Protein AF-0000000070021123 (afdb_homodimer)

Solvent-accessible surface area (backbone atoms only — not comparable to full-atom values): 37260 Å² total; per-residue (Å²): 124,81,73,84,74,72,78,76,72,75,49,68,40,32,37,32,36,32,41,75,73,91,67,78,66,51,72,76,45,62,93,48,46,52,89,77,67,23,43,64,44,73,43,77,44,40,75,91,42,46,51,46,39,15,20,66,85,80,22,35,40,36,38,33,62,39,77,59,93,86,42,84,41,76,48,73,48,56,60,58,30,37,39,48,36,44,80,45,43,39,65,50,88,90,36,70,40,55,51,56,52,41,32,38,41,36,19,64,45,48,43,49,40,37,55,69,32,55,60,54,57,47,37,62,69,53,45,49,27,54,50,45,53,47,24,70,73,60,28,60,87,66,32,31,57,52,63,42,34,42,21,54,37,42,86,51,69,69,75,79,73,70,67,44,24,31,39,34,43,59,52,47,68,94,61,44,54,55,44,81,33,72,47,68,68,57,45,55,53,48,41,53,51,35,49,73,68,68,34,33,37,35,38,27,69,58,68,62,61,60,30,35,37,40,37,38,36,53,69,91,44,75,49,26,32,38,38,32,56,72,70,69,44,88,50,74,88,47,71,53,58,47,79,43,80,47,82,77,44,72,64,58,49,49,46,40,53,59,58,27,53,48,70,85,38,43,46,29,32,32,32,35,29,35,35,27,72,85,74,46,66,29,38,76,48,75,38,51,45,45,52,82,78,69,76,92,51,36,68,58,50,52,50,51,50,44,50,51,50,52,47,49,47,32,31,75,77,68,68,40,79,68,79,69,80,73,78,77,76,78,71,77,78,74,75,79,134,123,82,75,84,74,74,79,76,72,76,50,68,40,33,38,31,36,32,40,77,72,88,70,76,65,51,70,76,45,61,91,48,47,52,89,77,67,24,43,63,44,74,45,78,45,40,74,92,40,45,50,45,40,15,21,65,84,81,22,35,40,37,39,33,63,38,77,58,92,90,43,83,41,75,47,74,49,56,60,60,31,36,40,48,35,44,82,45,42,40,66,51,87,90,37,69,39,56,50,56,52,41,34,39,42,36,20,65,43,48,43,49,40,36,55,68,30,56,60,52,56,49,36,63,69,53,45,50,26,53,50,45,52,47,25,70,73,59,29,60,87,64,31,32,58,51,63,40,35,43,21,56,35,42,87,53,70,69,75,79,72,69,66,44,25,30,38,34,44,58,52,48,68,94,60,46,53,56,46,81,34,72,45,70,70,57,46,55,53,48,39,53,51,36,48,73,68,66,35,34,37,34,39,28,68,58,69,60,63,60,31,34,35,40,37,38,36,54,69,91,44,75,50,28,34,38,38,32,56,70,69,68,44,89,49,73,88,48,72,53,58,48,79,43,82,48,82,78,44,71,65,56,48,49,47,42,54,60,58,25,52,49,71,85,36,43,46,30,32,33,32,34,29,35,34,27,71,86,74,46,65,28,36,75,47,75,38,51,46,46,50,80,79,65,76,93,53,37,68,58,50,53,49,52,50,43,49,50,50,51,46,49,46,33,29,75,76,68,68,41,80,68,80,69,79,74,77,76,76,77,68,78,78,74,75,80,132

Structure (mmCIF, N/CA/C/O backbone):
data_AF-0000000070021123-model_v1
#
loop_
_entity.id
_entity.type
_entity.pdbx_description
1 polymer 'Synapsin III'
#
loop_
_atom_site.group_PDB
_atom_site.id
_atom_site.type_symbol
_atom_site.label_atom_id
_atom_site.label_alt_id
_atom_site.label_comp_id
_atom_site.label_asym_id
_atom_site.label_entity_id
_atom_site.label_seq_id
_atom_site.pdbx_PDB_ins_code
_atom_site.Cartn_x
_atom_site.Cartn_y
_atom_site.Cartn_z
_atom_site.occupancy
_atom_site.B_iso_or_equiv
_atom_site.auth_seq_id
_atom_site.auth_comp_id
_atom_site.auth_asym_id
_atom_site.auth_atom_id
_atom_site.pdbx_PDB_model_num
ATOM 1 N N . PRO A 1 1 ? 61.156 -6.688 -0.757 1 29.75 1 PRO A N 1
ATOM 2 C CA . PRO A 1 1 ? 60.219 -5.621 -0.365 1 29.75 1 PRO A CA 1
ATOM 3 C C . PRO A 1 1 ? 58.844 -6.152 0.045 1 29.75 1 PRO A C 1
ATOM 5 O O . PRO A 1 1 ? 58.406 -7.191 -0.455 1 29.75 1 PRO A O 1
ATOM 8 N N . PRO A 1 2 ? 58.344 -5.941 1.323 1 38.28 2 PRO A N 1
ATOM 9 C CA . PRO A 1 2 ? 57.156 -6.719 1.671 1 38.28 2 PRO A CA 1
ATOM 10 C C . PRO A 1 2 ? 56.062 -6.602 0.622 1 38.28 2 PRO A C 1
ATOM 12 O O . PRO A 1 2 ? 56.031 -5.645 -0.153 1 38.28 2 PRO A O 1
ATOM 15 N N . PRO A 1 3 ? 55.312 -7.703 0.198 1 38.62 3 PRO A N 1
ATOM 16 C CA . PRO A 1 3 ? 54.375 -7.633 -0.934 1 38.62 3 PRO A CA 1
ATOM 17 C C . PRO A 1 3 ? 53.469 -6.406 -0.876 1 38.62 3 PRO A C 1
ATOM 19 O O . PRO A 1 3 ? 53.25 -5.836 0.197 1 38.62 3 PRO A O 1
ATOM 22 N N . PRO A 1 4 ? 53.219 -5.605 -2.025 1 36.56 4 PRO A N 1
ATOM 23 C CA . PRO A 1 4 ? 52.406 -4.375 -1.941 1 36.56 4 PRO A CA 1
ATOM 24 C C . PRO A 1 4 ? 51.188 -4.52 -1.057 1 36.56 4 PRO A C 1
ATOM 26 O O . PRO A 1 4 ? 50.531 -5.566 -1.068 1 36.56 4 PRO A O 1
ATOM 29 N N . GLY A 1 5 ? 51.156 -4.098 0.185 1 36.88 5 GLY A N 1
ATOM 30 C CA . GLY A 1 5 ? 50.062 -4.105 1.124 1 36.88 5 GLY A CA 1
ATOM 31 C C . GLY A 1 5 ? 48.719 -3.787 0.473 1 36.88 5 GLY A C 1
ATOM 32 O O . GLY A 1 5 ? 48.625 -2.936 -0.416 1 36.88 5 GLY A O 1
ATOM 33 N N . GLY A 1 6 ? 47.812 -4.727 0.192 1 37.31 6 GLY A N 1
ATOM 34 C CA . GLY A 1 6 ? 46.531 -4.668 -0.494 1 37.31 6 GLY A CA 1
ATOM 35 C C . GLY A 1 6 ? 45.812 -3.357 -0.282 1 37.31 6 GLY A C 1
ATOM 36 O O . GLY A 1 6 ? 46 -2.68 0.727 1 37.31 6 GLY A O 1
ATOM 37 N N . LEU A 1 7 ? 45.531 -2.486 -1.326 1 36.91 7 LEU A N 1
ATOM 38 C CA . LEU A 1 7 ? 44.75 -1.251 -1.317 1 36.91 7 LEU A CA 1
ATOM 39 C C . LEU A 1 7 ? 43.688 -1.281 -0.218 1 36.91 7 LEU A C 1
ATOM 41 O O . LEU A 1 7 ? 42.938 -2.258 -0.091 1 36.91 7 LEU A O 1
ATOM 45 N N . ASN A 1 8 ? 43.844 -0.822 0.918 1 41.88 8 ASN A N 1
ATOM 46 C CA . ASN A 1 8 ? 42.812 -0.488 1.896 1 41.88 8 ASN A CA 1
ATOM 47 C C . ASN A 1 8 ? 41.469 -0.151 1.219 1 41.88 8 ASN A C 1
ATOM 49 O O . ASN A 1 8 ? 41.344 0.905 0.598 1 41.88 8 ASN A O 1
ATOM 53 N N . GLU A 1 9 ? 40.875 -0.915 0.292 1 49.62 9 GLU A N 1
ATOM 54 C CA . GLU A 1 9 ? 39.562 -0.692 -0.315 1 49.62 9 GLU A CA 1
ATOM 55 C C . GLU A 1 9 ? 38.688 0.179 0.576 1 49.62 9 GLU A C 1
ATOM 57 O O . GLU A 1 9 ? 38.438 -0.152 1.739 1 49.62 9 GLU A O 1
ATOM 62 N N . LEU A 1 10 ? 38.812 1.499 0.576 1 57.22 10 LEU A N 1
ATOM 63 C CA . LEU A 1 10 ? 38 2.506 1.248 1 57.22 10 LEU A CA 1
ATOM 64 C C . LEU A 1 10 ? 36.594 1.979 1.511 1 57.22 10 LEU A C 1
ATOM 66 O O . LEU A 1 10 ? 35.906 1.492 0.595 1 57.22 10 LEU A O 1
ATOM 70 N N . LYS A 1 11 ? 36.312 1.496 2.699 1 83.94 11 LYS A N 1
ATOM 71 C CA . LYS A 1 11 ? 35 1.113 3.17 1 83.94 11 LYS A CA 1
ATOM 72 C C . LYS A 1 11 ? 34 2.258 3 1 83.94 11 LYS A C 1
ATOM 74 O O . LYS A 1 11 ? 34.031 3.229 3.76 1 83.94 11 LYS A O 1
ATOM 79 N N . LEU A 1 12 ? 33.375 2.408 1.85 1 91.62 12 LEU A N 1
ATOM 80 C CA . LEU A 1 12 ? 32.469 3.484 1.479 1 91.62 12 LEU A CA 1
ATOM 81 C C . LEU A 1 12 ? 31.016 3.012 1.527 1 91.62 12 LEU A C 1
ATOM 83 O O . LEU A 1 12 ? 30.703 1.897 1.098 1 91.62 12 LEU A O 1
ATOM 87 N N . LYS A 1 13 ? 30.203 3.807 2.225 1 95.06 13 LYS A N 1
ATOM 88 C CA . LYS A 1 13 ? 28.766 3.592 2.199 1 95.06 13 LYS A CA 1
ATOM 89 C C . LYS A 1 13 ? 28.047 4.746 1.505 1 95.06 13 LYS A C 1
ATOM 91 O O . LYS A 1 13 ? 28.266 5.914 1.841 1 95.06 13 LYS A O 1
ATOM 96 N N . ASN A 1 14 ? 27.219 4.406 0.538 1 95.44 14 ASN A N 1
ATOM 97 C CA . ASN A 1 14 ? 26.484 5.41 -0.221 1 95.44 14 ASN A CA 1
ATOM 98 C C . ASN A 1 14 ? 25.141 5.73 0.434 1 95.44 14 ASN A C 1
ATOM 100 O O . ASN A 1 14 ? 24.266 4.867 0.524 1 95.44 14 ASN A O 1
ATOM 104 N N . LEU A 1 15 ? 25.047 6.953 0.93 1 95.19 15 LEU A N 1
ATOM 105 C CA . LEU A 1 15 ? 23.797 7.488 1.453 1 95.19 15 LEU A CA 1
ATOM 106 C C . LEU A 1 15 ? 23.109 8.352 0.407 1 95.19 15 LEU A C 1
ATOM 108 O O . LEU A 1 15 ? 23.656 9.344 -0.057 1 95.19 15 LEU A O 1
ATOM 112 N N . THR A 1 16 ? 21.875 7.965 0.045 1 93.5 16 THR A N 1
ATOM 113 C CA . THR A 1 16 ? 21.125 8.695 -0.969 1 93.5 16 THR A CA 1
ATOM 114 C C . THR A 1 16 ? 19.984 9.484 -0.333 1 93.5 16 THR A C 1
ATOM 116 O O . THR A 1 16 ? 19.188 8.93 0.429 1 93.5 16 THR A O 1
ATOM 119 N N . PHE A 1 17 ? 19.875 10.75 -0.648 1 92.5 17 PHE A N 1
ATOM 120 C CA . PHE A 1 17 ? 18.797 11.617 -0.206 1 92.5 17 PHE A CA 1
ATOM 121 C C . PHE A 1 17 ? 17.828 11.922 -1.354 1 92.5 17 PHE A C 1
ATOM 123 O O . PHE A 1 17 ? 18.25 12.445 -2.391 1 92.5 17 PHE A O 1
ATOM 130 N N . MET A 1 18 ? 16.625 11.531 -1.142 1 89.44 18 MET A N 1
ATOM 131 C CA . MET A 1 18 ? 15.57 11.953 -2.059 1 89.44 18 MET A CA 1
ATOM 132 C C . MET A 1 18 ? 14.828 13.164 -1.514 1 89.44 18 MET A C 1
ATOM 134 O O . MET A 1 18 ? 14.055 13.055 -0.557 1 89.44 18 MET A O 1
ATOM 138 N N . ASN A 1 19 ? 15.039 14.273 -1.912 1 81.06 19 ASN A N 1
ATOM 139 C CA . ASN A 1 19 ? 14.422 15.477 -1.374 1 81.06 19 ASN A CA 1
ATOM 140 C C . ASN A 1 19 ? 14.242 16.547 -2.451 1 81.06 19 ASN A C 1
ATOM 142 O O . ASN A 1 19 ? 14.898 16.5 -3.494 1 81.06 19 ASN A O 1
ATOM 146 N N . PHE A 1 20 ? 13 17.234 -2.285 1 68.19 20 PHE A N 1
ATOM 147 C CA . PHE A 1 20 ? 12.789 18.406 -3.119 1 68.19 20 PHE A CA 1
ATOM 148 C C . PHE A 1 20 ? 13.242 19.672 -2.398 1 68.19 20 PHE A C 1
ATOM 150 O O . PHE A 1 20 ? 13.023 19.812 -1.193 1 68.19 20 PHE A O 1
ATOM 157 N N . PRO A 1 21 ? 13.727 20.766 -2.918 1 59.22 21 PRO A N 1
ATOM 158 C CA . PRO A 1 21 ? 14.852 21.25 -3.723 1 59.22 21 PRO A CA 1
ATOM 159 C C . PRO A 1 21 ? 16.203 21.062 -3.031 1 59.22 21 PRO A C 1
ATOM 161 O O . PRO A 1 21 ? 16.25 20.781 -1.831 1 59.22 21 PRO A O 1
ATOM 164 N N . PHE A 1 22 ? 17.328 21.281 -3.689 1 57.12 22 PHE A N 1
ATOM 165 C CA . PHE A 1 22 ? 18.734 20.906 -3.57 1 57.12 22 PHE A CA 1
ATOM 166 C C . PHE A 1 22 ? 19.359 21.5 -2.311 1 57.12 22 PHE A C 1
ATOM 168 O O . PHE A 1 22 ? 19.875 22.609 -2.334 1 57.12 22 PHE A O 1
ATOM 175 N N . CYS A 1 23 ? 18.625 21.641 -1.082 1 57.44 23 CYS A N 1
ATOM 176 C CA . CYS A 1 23 ? 19.594 22.031 -0.066 1 57.44 23 CYS A CA 1
ATOM 177 C C . CYS A 1 23 ? 20.547 20.875 0.237 1 57.44 23 CYS A C 1
ATOM 179 O O . CYS A 1 23 ? 20.125 19.734 0.416 1 57.44 23 CYS A O 1
ATOM 181 N N . SER A 1 24 ? 21.734 21.234 0.032 1 65.31 24 SER A N 1
ATOM 182 C CA . SER A 1 24 ? 22.781 20.25 0.223 1 65.31 24 SER A CA 1
ATOM 183 C C . SER A 1 24 ? 22.734 19.656 1.627 1 65.31 24 SER A C 1
ATOM 185 O O . SER A 1 24 ? 22.781 20.375 2.617 1 65.31 24 SER A O 1
ATOM 187 N N . ARG A 1 25 ? 22.406 18.438 1.832 1 75.56 25 ARG A N 1
ATOM 188 C CA . ARG A 1 25 ? 22.422 17.734 3.111 1 75.56 25 ARG A CA 1
ATOM 189 C C . ARG A 1 25 ? 23.781 17.141 3.395 1 75.56 25 ARG A C 1
ATOM 191 O O . ARG A 1 25 ? 24.031 16.609 4.48 1 75.56 25 ARG A O 1
ATOM 198 N N . ALA A 1 26 ? 24.625 17.375 2.506 1 81.25 26 ALA A N 1
ATOM 199 C CA . ALA A 1 26 ? 25.953 16.781 2.627 1 81.25 26 ALA A CA 1
ATOM 200 C C . ALA A 1 26 ? 26.734 17.391 3.787 1 81.25 26 ALA A C 1
ATOM 202 O O . ALA A 1 26 ? 27.562 16.719 4.41 1 81.25 26 ALA A O 1
ATOM 203 N N . LYS A 1 27 ? 26.406 18.562 4.047 1 86.31 27 LYS A N 1
ATOM 204 C CA . LYS A 1 27 ? 27.156 19.266 5.074 1 86.31 27 LYS A CA 1
ATOM 205 C C . LYS A 1 27 ? 26.984 18.609 6.438 1 86.31 27 LYS A C 1
ATOM 207 O O . LYS A 1 27 ? 27.891 18.656 7.281 1 86.31 27 LYS A O 1
ATOM 212 N N . TYR A 1 28 ? 25.906 17.969 6.664 1 89.44 28 TYR A N 1
ATOM 213 C CA . TYR A 1 28 ? 25.625 17.375 7.969 1 89.44 28 TYR A CA 1
ATOM 214 C C . TYR A 1 28 ? 26.375 16.062 8.148 1 89.44 28 TYR A C 1
ATOM 216 O O . TYR A 1 28 ? 26.469 15.539 9.258 1 89.44 28 TYR A O 1
ATOM 224 N N . PHE A 1 29 ? 26.953 15.633 7.082 1 89.81 29 PHE A N 1
ATOM 225 C CA . PHE A 1 29 ? 27.672 14.359 7.133 1 89.81 29 PHE A CA 1
ATOM 226 C C . PHE A 1 29 ? 29.156 14.555 6.875 1 89.81 29 PHE A C 1
ATOM 228 O O . PHE A 1 29 ? 29.922 13.594 6.891 1 89.81 29 PHE A O 1
ATOM 235 N N . ARG A 1 30 ? 29.516 15.773 6.652 1 87.62 30 ARG A N 1
ATOM 236 C CA . ARG A 1 30 ? 30.922 16.062 6.398 1 87.62 30 ARG A CA 1
ATOM 237 C C . ARG A 1 30 ? 31.781 15.68 7.594 1 87.62 30 ARG A C 1
ATOM 239 O O . ARG A 1 30 ? 31.469 16.031 8.734 1 87.62 30 ARG A O 1
ATOM 246 N N . GLY A 1 31 ? 32.781 14.906 7.301 1 85.56 31 GLY A N 1
ATOM 247 C CA . GLY A 1 31 ? 33.75 14.516 8.336 1 85.56 31 GLY A CA 1
ATOM 248 C C . GLY A 1 31 ? 33.25 13.367 9.195 1 85.56 31 GLY A C 1
ATOM 249 O O . GLY A 1 31 ? 34 12.867 10.047 1 85.56 31 GLY A O 1
ATOM 250 N N . LYS A 1 32 ? 32.031 13.023 9.016 1 89.88 32 LYS A N 1
ATOM 251 C CA . LYS A 1 32 ? 31.5 11.914 9.797 1 89.88 32 LYS A CA 1
ATOM 252 C C . LYS A 1 32 ? 31.797 10.57 9.133 1 89.88 32 LYS A C 1
ATOM 254 O O . LYS A 1 32 ? 31.797 10.469 7.906 1 89.88 32 LYS A O 1
ATOM 259 N N . LYS A 1 33 ? 32.156 9.664 10.008 1 91.31 33 LYS A N 1
ATOM 260 C CA . LYS A 1 33 ? 32.375 8.289 9.57 1 91.31 33 LYS A CA 1
ATOM 261 C C . LYS A 1 33 ? 31.359 7.348 10.234 1 91.31 33 LYS A C 1
ATOM 263 O O . LYS A 1 33 ? 31 7.539 11.398 1 91.31 33 LYS A O 1
ATOM 268 N N . LEU A 1 34 ? 31.016 6.426 9.445 1 91.25 34 LEU A N 1
ATOM 269 C CA . LEU A 1 34 ? 30.141 5.41 10.016 1 91.25 34 LEU A CA 1
ATOM 270 C C . LEU A 1 34 ? 30.922 4.441 10.898 1 91.25 34 LEU A C 1
ATOM 272 O O . LEU A 1 34 ? 31.844 3.781 10.43 1 91.25 34 LEU A O 1
ATOM 276 N N . ASN A 1 35 ? 30.578 4.418 12.141 1 87.12 35 ASN A N 1
ATOM 277 C CA . ASN A 1 35 ? 31.281 3.611 13.141 1 87.12 35 ASN A CA 1
ATOM 278 C C . ASN A 1 35 ? 32.781 3.889 13.141 1 87.12 35 ASN A C 1
ATOM 280 O O . ASN A 1 35 ? 33.562 2.986 13.391 1 87.12 35 ASN A O 1
ATOM 284 N N . GLY A 1 36 ? 33.125 4.965 12.703 1 87.06 36 GLY A N 1
ATOM 285 C CA . GLY A 1 36 ? 34.5 5.391 12.719 1 87.06 36 GLY A CA 1
ATOM 286 C C . GLY A 1 36 ? 35.344 4.75 11.625 1 87.06 36 GLY A C 1
ATOM 287 O O . GLY A 1 36 ? 36.531 5.051 11.477 1 87.06 36 GLY A O 1
ATOM 288 N N . GLU A 1 37 ? 34.75 3.965 10.766 1 88.94 37 GLU A N 1
ATOM 289 C CA . GLU A 1 37 ? 35.5 3.154 9.828 1 88.94 37 GLU A CA 1
ATOM 290 C C . GLU A 1 37 ? 35.094 3.43 8.391 1 88.94 37 GLU A C 1
ATOM 292 O O . GLU A 1 37 ? 35.938 3.486 7.492 1 88.94 37 GLU A O 1
ATOM 297 N N . TYR A 1 38 ? 33.875 3.662 8.203 1 92.75 38 TYR A N 1
ATOM 298 C CA . TYR A 1 38 ? 33.375 3.762 6.832 1 92.75 38 TYR A CA 1
ATOM 299 C C . TYR A 1 38 ? 33.156 5.219 6.438 1 92.75 38 TYR A C 1
ATOM 301 O O . TYR A 1 38 ? 32.562 5.988 7.191 1 92.75 38 TYR A O 1
ATOM 309 N N . GLU A 1 39 ? 33.656 5.59 5.309 1 93.06 39 GLU A N 1
ATOM 310 C CA . GLU A 1 39 ? 33.312 6.891 4.73 1 93.06 39 GLU A CA 1
ATOM 311 C C . GLU A 1 39 ? 31.891 6.898 4.168 1 93.06 39 GLU A C 1
ATOM 313 O O . GLU A 1 39 ? 31.406 5.871 3.697 1 93.06 39 GLU A O 1
ATOM 318 N N . ILE A 1 40 ? 31.297 8.047 4.266 1 93.88 40 ILE A N 1
ATOM 319 C CA . ILE A 1 40 ? 29.938 8.188 3.76 1 93.88 40 ILE A CA 1
ATOM 320 C C . ILE A 1 40 ? 29.938 9.078 2.518 1 93.88 40 ILE A C 1
ATOM 322 O O . ILE A 1 40 ? 30.375 10.227 2.568 1 93.88 40 ILE A O 1
ATOM 326 N N . ARG A 1 41 ? 29.516 8.57 1.485 1 92.69 41 ARG A N 1
ATOM 327 C CA . ARG A 1 41 ? 29.266 9.359 0.286 1 92.69 41 ARG A CA 1
ATOM 328 C C . ARG A 1 41 ? 27.781 9.734 0.183 1 92.69 41 ARG A C 1
ATOM 330 O O . ARG A 1 41 ? 26.906 8.867 0.19 1 92.69 41 ARG A O 1
ATOM 337 N N . VAL A 1 42 ? 27.547 11 0.081 1 92.06 42 VAL A N 1
ATOM 338 C CA . VAL A 1 42 ? 26.172 11.484 0.031 1 92.06 42 VAL A CA 1
ATOM 339 C C . VAL A 1 42 ? 25.781 11.773 -1.416 1 92.06 42 VAL A C 1
ATOM 341 O O . VAL A 1 42 ? 26.438 12.539 -2.109 1 92.06 42 VAL A O 1
ATOM 344 N N . GLU A 1 43 ? 24.734 11.07 -1.842 1 90.81 43 GLU A N 1
ATOM 345 C CA . GLU A 1 43 ? 24.094 11.344 -3.131 1 90.81 43 GLU A CA 1
ATOM 346 C C . GLU A 1 43 ? 22.75 12.039 -2.949 1 90.81 43 GLU A C 1
ATOM 348 O O . GLU A 1 43 ? 21.984 11.688 -2.051 1 90.81 43 GLU A O 1
ATOM 353 N N . GLN A 1 44 ? 22.531 13.047 -3.719 1 89.88 44 GLN A N 1
ATOM 354 C CA . GLN A 1 44 ? 21.25 13.75 -3.658 1 89.88 44 GLN A CA 1
ATOM 355 C C . GLN A 1 44 ? 20.578 13.781 -5.023 1 89.88 44 GLN A C 1
ATOM 357 O O . GLN A 1 44 ? 21.234 13.984 -6.047 1 89.88 44 GLN A O 1
ATOM 362 N N . ALA A 1 45 ? 19.312 13.5 -5.012 1 89.81 45 ALA A N 1
ATOM 363 C CA . ALA A 1 45 ? 18.547 13.523 -6.254 1 89.81 45 ALA A CA 1
ATOM 364 C C . ALA A 1 45 ? 17.062 13.711 -5.977 1 89.81 45 ALA A C 1
ATOM 366 O O . ALA A 1 45 ? 16.609 13.617 -4.828 1 89.81 45 ALA A O 1
ATOM 367 N N . GLU A 1 46 ? 16.344 14.07 -7.02 1 92.12 46 GLU A N 1
ATOM 368 C CA . GLU A 1 46 ? 14.883 14.055 -7.016 1 92.12 46 GLU A CA 1
ATOM 369 C C . GLU A 1 46 ? 14.344 12.82 -7.742 1 92.12 46 GLU A C 1
ATOM 371 O O . GLU A 1 46 ? 14.992 12.305 -8.656 1 92.12 46 GLU A O 1
ATOM 376 N N . PHE A 1 47 ? 13.188 12.445 -7.41 1 93.81 47 PHE A N 1
ATOM 377 C CA . PHE A 1 47 ? 12.594 11.281 -8.055 1 93.81 47 PHE A CA 1
ATOM 378 C C . PHE A 1 47 ? 12.547 11.469 -9.57 1 93.81 47 PHE A C 1
ATOM 380 O O . PHE A 1 47 ? 12.781 10.531 -10.328 1 93.81 47 PHE A O 1
ATOM 387 N N . SER A 1 48 ? 12.281 12.695 -9.977 1 92.62 48 SER A N 1
ATOM 388 C CA . SER A 1 48 ? 12.117 12.961 -11.398 1 92.62 48 SER A CA 1
ATOM 389 C C . SER A 1 48 ? 13.445 12.859 -12.141 1 92.62 48 SER A C 1
ATOM 391 O O . SER A 1 48 ? 13.477 12.812 -13.367 1 92.62 48 SER A O 1
ATOM 393 N N . GLU A 1 49 ? 14.516 12.742 -11.367 1 92.56 49 GLU A N 1
ATOM 394 C CA . GLU A 1 49 ? 15.836 12.789 -11.977 1 92.56 49 GLU A CA 1
ATOM 395 C C . GLU A 1 49 ? 16.516 11.422 -11.945 1 92.56 49 GLU A C 1
ATOM 397 O O . GLU A 1 49 ? 17.656 11.273 -12.375 1 92.56 49 GLU A O 1
ATOM 402 N N . ILE A 1 50 ? 15.844 10.5 -11.43 1 94.69 50 ILE A N 1
ATOM 403 C CA . ILE A 1 50 ? 16.547 9.234 -11.289 1 94.69 50 ILE A CA 1
ATOM 404 C C . ILE A 1 50 ? 15.75 8.125 -11.969 1 94.69 50 ILE A C 1
ATOM 406 O O . ILE A 1 50 ? 14.562 8.297 -12.273 1 94.69 50 ILE A O 1
ATOM 410 N N . ASN A 1 51 ? 16.375 7.09 -12.297 1 95.88 51 ASN A N 1
ATOM 411 C CA . ASN A 1 51 ? 15.867 5.77 -12.648 1 95.88 51 ASN A CA 1
ATOM 412 C C . ASN A 1 51 ? 16.656 4.66 -11.953 1 95.88 51 ASN A C 1
ATOM 414 O O . ASN A 1 51 ? 17.641 4.93 -11.273 1 95.88 51 ASN A O 1
ATOM 418 N N . LEU A 1 52 ? 16.172 3.482 -12.023 1 97.31 52 LEU A N 1
ATOM 419 C CA . LEU A 1 52 ? 16.922 2.434 -11.328 1 97.31 52 LEU A CA 1
ATOM 420 C C . LEU A 1 52 ? 16.625 1.067 -11.938 1 97.31 52 LEU A C 1
ATOM 422 O O . LEU A 1 52 ? 15.727 0.938 -12.781 1 97.31 52 LEU A O 1
ATOM 426 N N . ALA A 1 53 ? 17.391 0.125 -11.656 1 96.62 53 ALA A N 1
ATOM 427 C CA . ALA A 1 53 ? 17.203 -1.301 -11.914 1 96.62 53 ALA A CA 1
ATOM 428 C C . ALA A 1 53 ? 17.547 -2.131 -10.68 1 96.62 53 ALA A C 1
ATOM 430 O O . ALA A 1 53 ? 18.531 -1.864 -9.992 1 96.62 53 ALA A O 1
ATOM 431 N N . SER A 1 54 ? 16.656 -3.098 -10.391 1 97.12 54 SER A N 1
ATOM 432 C CA . SER A 1 54 ? 16.859 -3.895 -9.18 1 97.12 54 SER A CA 1
ATOM 433 C C . SER A 1 54 ? 16.766 -5.387 -9.484 1 97.12 54 SER A C 1
ATOM 435 O O . SER A 1 54 ? 16.078 -5.793 -10.422 1 97.12 54 SER A O 1
ATOM 437 N N . ASN A 1 55 ? 17.469 -6.055 -8.695 1 94.31 55 ASN A N 1
ATOM 438 C CA . ASN A 1 55 ? 17.531 -7.504 -8.836 1 94.31 55 ASN A CA 1
ATOM 439 C C . ASN A 1 55 ? 17.594 -8.195 -7.477 1 94.31 55 ASN A C 1
ATOM 441 O O . ASN A 1 55 ? 18.172 -7.676 -6.531 1 94.31 55 ASN A O 1
ATOM 445 N N . VAL A 1 56 ? 17.094 -9.406 -7.414 1 93.12 56 VAL A N 1
ATOM 446 C CA . VAL A 1 56 ? 17 -10.18 -6.184 1 93.12 56 VAL A CA 1
ATOM 447 C C . VAL A 1 56 ? 18.391 -10.367 -5.582 1 93.12 56 VAL A C 1
ATOM 449 O O . VAL A 1 56 ? 18.562 -10.25 -4.367 1 93.12 56 VAL A O 1
ATOM 452 N N . ASN A 1 57 ? 19.359 -10.555 -6.438 1 91.25 57 ASN A N 1
ATOM 453 C CA . ASN A 1 57 ? 20.688 -10.953 -5.949 1 91.25 57 ASN A CA 1
ATOM 454 C C . ASN A 1 57 ? 21.656 -9.789 -5.965 1 91.25 57 ASN A C 1
ATOM 456 O O . ASN A 1 57 ? 22.516 -9.68 -5.09 1 91.25 57 ASN A O 1
ATOM 460 N N . SER A 1 58 ? 21.5 -8.867 -6.914 1 91.94 58 SER A N 1
ATOM 461 C CA . SER A 1 58 ? 22.547 -7.855 -7.113 1 91.94 58 SER A CA 1
ATOM 462 C C . SER A 1 58 ? 22.156 -6.535 -6.457 1 91.94 58 SER A C 1
ATOM 464 O O . SER A 1 58 ? 22.969 -5.609 -6.391 1 91.94 58 SER A O 1
ATOM 466 N N . GLY A 1 59 ? 20.938 -6.461 -6.008 1 95.25 59 GLY A N 1
ATOM 467 C CA . GLY A 1 59 ? 20.516 -5.234 -5.348 1 95.25 59 GLY A CA 1
ATOM 468 C C . GLY A 1 59 ? 20.031 -4.176 -6.316 1 95.25 59 GLY A C 1
ATOM 469 O O . GLY A 1 59 ? 19.453 -4.504 -7.363 1 95.25 59 GLY A O 1
ATOM 470 N N . CYS A 1 60 ? 20.141 -2.9 -5.949 1 97.38 60 CYS A N 1
ATOM 471 C CA . CYS A 1 60 ? 19.578 -1.79 -6.715 1 97.38 60 CYS A CA 1
ATOM 472 C C . CYS A 1 60 ? 20.688 -0.881 -7.242 1 97.38 60 CYS A C 1
ATOM 474 O O . CYS A 1 60 ? 21.609 -0.521 -6.508 1 97.38 60 CYS A O 1
ATOM 476 N N . THR A 1 61 ? 20.625 -0.566 -8.484 1 96.88 61 THR A N 1
ATOM 477 C CA . THR A 1 61 ? 21.484 0.442 -9.094 1 96.88 61 THR A CA 1
ATOM 478 C C . THR A 1 61 ? 20.672 1.656 -9.531 1 96.88 61 THR A C 1
ATOM 480 O O . THR A 1 61 ? 19.672 1.518 -10.242 1 96.88 61 THR A O 1
ATOM 483 N N . VAL A 1 62 ? 21.094 2.832 -9.148 1 97.06 62 VAL A N 1
ATOM 484 C CA . VAL A 1 62 ? 20.375 4.07 -9.453 1 97.06 62 VAL A CA 1
ATOM 485 C C . VAL A 1 62 ? 21.156 4.867 -10.5 1 97.06 62 VAL A C 1
ATOM 487 O O . VAL A 1 62 ? 22.375 4.992 -10.414 1 97.06 62 VAL A O 1
ATOM 490 N N . ASP A 1 63 ? 20.453 5.297 -11.469 1 95.88 63 ASP A N 1
ATOM 491 C CA . ASP A 1 63 ? 20.984 6.246 -12.445 1 95.88 63 ASP A CA 1
ATOM 492 C C . ASP A 1 63 ? 20.406 7.645 -12.211 1 95.88 63 ASP A C 1
ATOM 494 O O . ASP A 1 63 ? 19.203 7.855 -12.352 1 95.88 63 ASP A O 1
ATOM 498 N N . ALA A 1 64 ? 21.266 8.562 -11.906 1 93.81 64 ALA A N 1
ATOM 499 C CA . ALA A 1 64 ? 20.844 9.93 -11.625 1 93.81 64 ALA A CA 1
ATOM 500 C C . ALA A 1 64 ? 21.312 10.883 -12.727 1 93.81 64 ALA A C 1
ATOM 502 O O . ALA A 1 64 ? 22.469 10.828 -13.148 1 93.81 64 ALA A O 1
ATOM 503 N N . GLN A 1 65 ? 20.406 11.688 -13.141 1 91.31 65 GLN A N 1
ATOM 504 C CA . GLN A 1 65 ? 20.766 12.7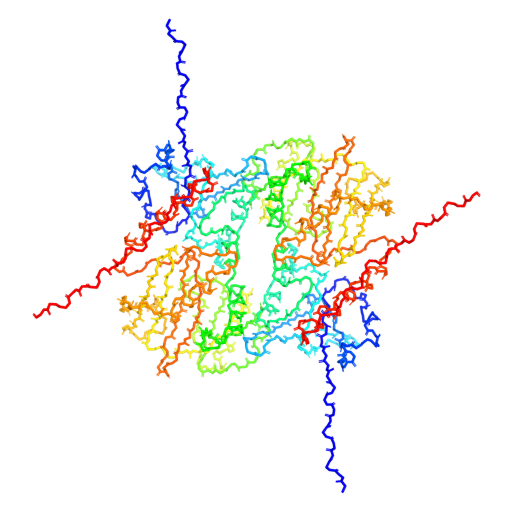27 -14.094 1 91.31 65 GLN A CA 1
ATOM 505 C C . GLN A 1 65 ? 21.5 13.875 -13.406 1 91.31 65 GLN A C 1
ATOM 507 O O . GLN A 1 65 ? 21.062 14.359 -12.359 1 91.31 65 GLN A O 1
ATOM 512 N N . VAL A 1 66 ? 22.688 14.195 -13.922 1 85.81 66 VAL A N 1
ATOM 513 C CA . VAL A 1 66 ? 23.469 15.289 -13.359 1 85.81 66 VAL A CA 1
ATOM 514 C C . VAL A 1 66 ? 23.766 16.312 -14.445 1 85.81 66 VAL A C 1
ATOM 516 O O . VAL A 1 66 ? 24 15.953 -15.602 1 85.81 66 VAL A O 1
ATOM 519 N N . ASN A 1 67 ? 23.438 17.578 -14.078 1 80.44 67 ASN A N 1
ATOM 520 C CA . ASN A 1 67 ? 23.812 18.656 -14.984 1 80.44 67 ASN A CA 1
ATOM 521 C C . ASN A 1 67 ? 25.188 19.234 -14.625 1 80.44 67 ASN A C 1
ATOM 523 O O . ASN A 1 67 ? 25.344 19.844 -13.562 1 80.44 67 ASN A O 1
ATOM 527 N N . LYS A 1 68 ? 26.172 18.984 -15.383 1 72.62 68 LYS A N 1
ATOM 528 C CA . LYS A 1 68 ? 27.5 19.562 -15.219 1 72.62 68 LYS A CA 1
ATOM 529 C C . LYS A 1 68 ? 27.812 20.547 -16.344 1 72.62 68 LYS A C 1
ATOM 531 O O . LYS A 1 68 ? 28.109 20.141 -17.469 1 72.62 68 LYS A O 1
ATOM 536 N N . GLY A 1 69 ? 27.812 21.766 -15.961 1 74.06 69 GLY A N 1
ATOM 537 C CA . GLY A 1 69 ? 28.219 22.781 -16.922 1 74.06 69 GLY A CA 1
ATOM 538 C C . GLY A 1 69 ? 27.359 22.797 -18.172 1 74.06 69 GLY A C 1
ATOM 539 O O . GLY A 1 69 ? 27.875 22.953 -19.281 1 74.06 69 GLY A O 1
ATOM 540 N N . GLY A 1 70 ? 26.031 22.516 -18.062 1 76.25 70 GLY A N 1
ATOM 541 C CA . GLY A 1 70 ? 25.156 22.594 -19.219 1 76.25 70 GLY A CA 1
ATOM 542 C C . GLY A 1 70 ? 25 21.266 -19.938 1 76.25 70 GLY A C 1
ATOM 543 O O . GLY A 1 70 ? 24.172 21.141 -20.859 1 76.25 70 GLY A O 1
ATOM 544 N N . THR A 1 71 ? 25.859 20.297 -19.703 1 83 71 THR A N 1
ATOM 545 C CA . THR A 1 71 ? 25.75 18.984 -20.328 1 83 71 THR A CA 1
ATOM 546 C C . THR A 1 71 ? 25.062 18 -19.391 1 83 71 THR A C 1
ATOM 548 O O . THR A 1 71 ? 25.422 17.891 -18.203 1 83 71 THR A O 1
ATOM 551 N N . LYS A 1 72 ? 24.078 17.359 -19.953 1 85.19 72 LYS A N 1
ATOM 552 C CA . LYS A 1 72 ? 23.391 16.328 -19.203 1 85.19 72 LYS A CA 1
ATOM 553 C C . LYS A 1 72 ? 24.219 15.039 -19.141 1 85.19 72 LYS A C 1
ATOM 555 O O . LYS A 1 72 ? 24.719 14.578 -20.172 1 85.19 72 LYS A O 1
ATOM 560 N N . ALA A 1 73 ? 24.578 14.648 -17.938 1 89.56 73 ALA A N 1
ATOM 561 C CA . ALA A 1 7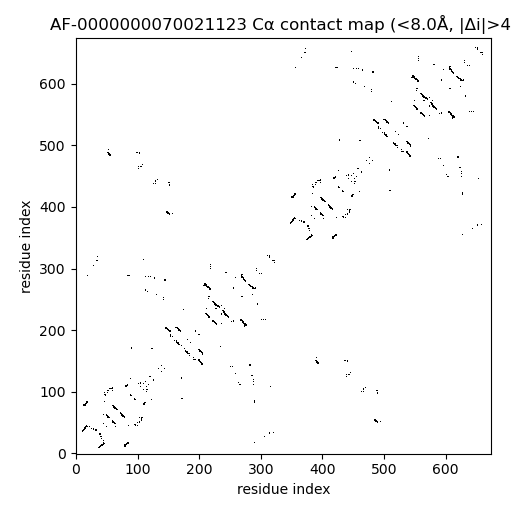3 ? 25.266 13.383 -17.719 1 89.56 73 ALA A CA 1
ATOM 562 C C . ALA A 1 73 ? 24.516 12.492 -16.734 1 89.56 73 ALA A C 1
ATOM 564 O O . ALA A 1 73 ? 23.562 12.945 -16.094 1 89.56 73 ALA A O 1
ATOM 565 N N . VAL A 1 74 ? 24.859 11.172 -16.859 1 91.25 74 VAL A N 1
ATOM 566 C CA . VAL A 1 74 ? 24.219 10.211 -15.961 1 91.25 74 VAL A CA 1
ATOM 567 C C . VAL A 1 74 ? 25.281 9.609 -15.031 1 91.25 74 VAL A C 1
ATOM 569 O O . VAL A 1 74 ? 26.359 9.211 -15.484 1 91.25 74 VAL A O 1
ATOM 572 N N . ARG A 1 75 ? 25 9.633 -13.789 1 92.06 75 ARG A N 1
ATOM 573 C CA . ARG A 1 75 ? 25.844 8.969 -12.797 1 92.06 75 ARG A CA 1
ATOM 574 C C . ARG A 1 75 ? 25.125 7.758 -12.203 1 92.06 75 ARG A C 1
ATOM 576 O O . ARG A 1 75 ? 23.969 7.844 -11.812 1 92.06 75 ARG A O 1
ATOM 583 N N . SER A 1 76 ? 25.875 6.672 -12.195 1 94.06 76 SER A N 1
ATOM 584 C CA . SER A 1 76 ? 25.297 5.438 -11.664 1 94.06 76 SER A CA 1
ATOM 585 C C . SER A 1 76 ? 25.938 5.07 -10.328 1 94.06 76 SER A C 1
ATOM 587 O O . SER A 1 76 ? 27.141 5.227 -10.141 1 94.06 76 SER A O 1
ATOM 589 N N . PHE A 1 77 ? 25.172 4.621 -9.414 1 94.5 77 PHE A N 1
ATOM 590 C CA . PHE A 1 77 ? 25.703 4.199 -8.117 1 94.5 77 PHE A CA 1
ATOM 591 C C . PHE A 1 77 ? 24.75 3.221 -7.441 1 94.5 77 PHE A C 1
ATOM 593 O O . PHE A 1 77 ? 23.594 3.076 -7.859 1 94.5 77 PHE A O 1
ATOM 600 N N . LYS A 1 78 ? 25.219 2.527 -6.461 1 96.56 78 LYS A N 1
ATOM 601 C CA . LYS A 1 78 ? 24.422 1.618 -5.641 1 96.56 78 LYS A CA 1
ATOM 602 C C . LYS A 1 78 ? 24.172 2.209 -4.254 1 96.56 78 LYS A C 1
ATOM 604 O O . LYS A 1 78 ? 25.094 2.35 -3.453 1 96.56 78 LYS A O 1
ATOM 609 N N . PRO A 1 79 ? 22.938 2.498 -3.986 1 97.56 79 PRO A N 1
ATOM 610 C CA . PRO A 1 79 ? 22.672 3.033 -2.65 1 97.56 79 PRO A CA 1
ATOM 611 C C . PRO A 1 79 ? 22.766 1.97 -1.558 1 97.56 79 PRO A C 1
ATOM 613 O O . PRO A 1 79 ? 22.234 0.866 -1.72 1 97.56 79 PRO A O 1
ATOM 616 N N . ASP A 1 80 ? 23.438 2.367 -0.447 1 97.44 80 ASP A N 1
ATOM 617 C CA . ASP A 1 80 ? 23.469 1.506 0.731 1 97.44 80 ASP A CA 1
ATOM 618 C C . ASP A 1 80 ? 22.328 1.855 1.693 1 97.44 80 ASP A C 1
ATOM 620 O O . ASP A 1 80 ? 21.922 1.026 2.51 1 97.44 80 ASP A O 1
ATOM 624 N N . PHE A 1 81 ? 21.906 3.07 1.661 1 97.88 81 PHE A N 1
ATOM 625 C CA . PHE A 1 81 ? 20.875 3.613 2.525 1 97.88 81 PHE A CA 1
ATOM 626 C C . PHE A 1 81 ? 20.188 4.809 1.869 1 97.88 81 PHE A C 1
ATOM 628 O O . PHE A 1 81 ? 20.828 5.582 1.157 1 97.88 81 PHE A O 1
ATOM 635 N N . VAL A 1 82 ? 18.875 4.945 2.082 1 97.75 82 VAL A N 1
ATOM 636 C CA . VAL A 1 82 ? 18.203 6.074 1.456 1 97.75 82 VAL A CA 1
ATOM 637 C C . VAL A 1 82 ? 17.359 6.809 2.494 1 97.75 82 VAL A C 1
ATOM 639 O O . VAL A 1 82 ? 16.719 6.18 3.334 1 97.75 82 VAL A O 1
ATOM 642 N N . LEU A 1 83 ? 17.406 8.086 2.543 1 96.69 83 LEU A N 1
ATOM 643 C CA . LEU A 1 83 ? 16.453 8.969 3.211 1 96.69 83 LEU A CA 1
ATOM 644 C C . LEU A 1 83 ? 15.523 9.641 2.197 1 96.69 83 LEU A C 1
ATOM 646 O O . LEU A 1 83 ? 15.984 10.391 1.331 1 96.69 83 LEU A O 1
ATOM 650 N N . ILE A 1 84 ? 14.258 9.359 2.299 1 96.12 84 ILE A N 1
ATOM 651 C CA . ILE A 1 84 ? 13.297 9.93 1.358 1 96.12 84 ILE A CA 1
ATOM 652 C C . ILE A 1 84 ? 12.484 11.023 2.047 1 96.12 84 ILE A C 1
ATOM 654 O O . ILE A 1 84 ? 11.727 10.742 2.98 1 96.12 84 ILE A O 1
ATOM 658 N N . ARG A 1 85 ? 12.594 12.188 1.615 1 95.06 85 ARG A N 1
ATOM 659 C CA . ARG A 1 85 ? 11.836 13.305 2.154 1 95.06 85 ARG A CA 1
ATOM 660 C C . ARG A 1 85 ? 11.031 14 1.059 1 95.06 85 ARG A C 1
ATOM 662 O O . ARG A 1 85 ? 10.695 15.18 1.18 1 95.06 85 ARG A O 1
ATOM 669 N N . GLN A 1 86 ? 10.789 13.328 0.01 1 92.5 86 GLN A N 1
ATOM 670 C CA . GLN A 1 86 ? 9.961 13.75 -1.115 1 92.5 86 GLN A CA 1
ATOM 671 C C . GLN A 1 86 ? 8.734 12.844 -1.265 1 92.5 86 GLN A C 1
ATOM 673 O O . GLN A 1 86 ? 8.82 11.633 -1.066 1 92.5 86 GLN A O 1
ATOM 678 N N . HIS A 1 87 ? 7.66 13.484 -1.667 1 91.94 87 HIS A N 1
ATOM 679 C CA . HIS A 1 87 ? 6.496 12.664 -1.971 1 91.94 87 HIS A CA 1
ATOM 680 C C . HIS A 1 87 ? 6.738 11.789 -3.199 1 91.94 87 HIS A C 1
ATOM 682 O O . HIS A 1 87 ? 7.152 12.297 -4.246 1 91.94 87 HIS A O 1
ATOM 688 N N . ALA A 1 88 ? 6.43 10.594 -3.066 1 94.12 88 ALA A N 1
ATOM 689 C CA . ALA A 1 88 ? 6.68 9.656 -4.164 1 94.12 88 ALA A CA 1
ATOM 690 C C . ALA A 1 88 ? 5.496 9.625 -5.129 1 94.12 88 ALA A C 1
ATOM 692 O O . ALA A 1 88 ? 5.602 9.062 -6.223 1 94.12 88 ALA A O 1
ATOM 693 N N . TYR A 1 89 ? 4.348 10.188 -4.66 1 93.81 89 TYR A N 1
ATOM 694 C CA . TYR A 1 89 ? 3.186 10.18 -5.543 1 93.81 89 TYR A CA 1
ATOM 695 C C . TYR A 1 89 ? 2.342 11.43 -5.348 1 93.81 89 TYR A C 1
ATOM 697 O O . TYR A 1 89 ? 2.127 11.875 -4.219 1 93.81 89 TYR A O 1
ATOM 705 N N . SER A 1 90 ? 1.98 11.969 -6.469 1 87.44 90 SER A N 1
ATOM 706 C CA . SER A 1 90 ? 0.931 12.984 -6.508 1 87.44 90 SER A CA 1
ATOM 707 C C . SER A 1 90 ? 0.082 12.852 -7.766 1 87.44 90 SER A C 1
ATOM 709 O O . SER A 1 90 ? 0.472 12.164 -8.719 1 87.44 90 SER A O 1
ATOM 711 N N . MET A 1 91 ? -1.028 13.414 -7.82 1 84.31 91 MET A N 1
ATOM 712 C CA . MET A 1 91 ? -1.942 13.297 -8.953 1 84.31 91 MET A CA 1
ATOM 713 C C . MET A 1 91 ? -1.502 14.203 -10.102 1 84.31 91 MET A C 1
ATOM 715 O O . MET A 1 91 ? -2.076 14.156 -11.188 1 84.31 91 MET A O 1
ATOM 719 N N . ILE A 1 92 ? -0.49 14.977 -9.805 1 83.38 92 ILE A N 1
ATOM 720 C CA . ILE A 1 92 ? 0.064 15.766 -10.898 1 83.38 92 ILE A CA 1
ATOM 721 C C . ILE A 1 92 ? 0.666 14.828 -11.945 1 83.38 92 ILE A C 1
ATOM 723 O O . ILE A 1 92 ? 1.419 13.914 -11.609 1 83.38 92 ILE A O 1
ATOM 727 N N . PRO A 1 93 ? 0.244 15.117 -13.203 1 82.56 93 PRO A N 1
ATOM 728 C CA . PRO A 1 93 ? 0.776 14.242 -14.25 1 82.56 93 PRO A CA 1
ATOM 729 C C . PRO A 1 93 ? 2.301 14.156 -14.227 1 82.56 93 PRO A C 1
ATOM 731 O O . PRO A 1 93 ? 2.98 15.18 -14.117 1 82.56 93 PRO A O 1
ATOM 734 N N . GLY A 1 94 ? 2.812 12.977 -14.25 1 86.81 94 GLY A N 1
ATOM 735 C CA . GLY A 1 94 ? 4.25 12.766 -14.297 1 86.81 94 GLY A CA 1
ATOM 736 C C . GLY A 1 94 ? 4.871 12.609 -12.922 1 86.81 94 GLY A C 1
ATOM 737 O O . GLY A 1 94 ? 6.07 12.352 -12.797 1 86.81 94 GLY A O 1
ATOM 738 N N . GLU A 1 95 ? 4.027 12.742 -11.93 1 90.62 95 GLU A N 1
ATOM 739 C CA . GLU A 1 95 ? 4.57 12.648 -10.578 1 90.62 95 GLU A CA 1
ATOM 740 C C . GLU A 1 95 ? 4.133 11.359 -9.891 1 90.62 95 GLU A C 1
ATOM 742 O O . GLU A 1 95 ? 3.625 11.391 -8.766 1 90.62 95 GLU A O 1
ATOM 747 N N . ASP A 1 96 ? 4.203 10.336 -10.617 1 93.5 96 ASP A N 1
ATOM 748 C CA . ASP A 1 96 ? 4.023 9 -10.047 1 93.5 96 ASP A CA 1
ATOM 749 C C . ASP A 1 96 ? 5.344 8.234 -10.008 1 93.5 96 ASP A C 1
ATOM 751 O O . ASP A 1 96 ? 5.785 7.688 -11.016 1 93.5 96 ASP A O 1
ATOM 755 N N . PHE A 1 97 ? 5.98 8.203 -8.805 1 96 97 PHE A N 1
ATOM 756 C CA . PHE A 1 97 ? 7.301 7.617 -8.633 1 96 97 PHE A CA 1
ATOM 757 C C . PHE A 1 97 ? 7.23 6.359 -7.773 1 96 97 PHE A C 1
ATOM 759 O O . PHE A 1 97 ? 8.234 5.934 -7.203 1 96 97 PHE A O 1
ATOM 766 N N . ARG A 1 98 ? 6.113 5.711 -7.66 1 96.5 98 ARG A N 1
ATOM 767 C CA . ARG A 1 98 ? 5.914 4.539 -6.816 1 96.5 98 ARG A CA 1
ATOM 768 C C . ARG A 1 98 ? 6.77 3.369 -7.293 1 96.5 98 ARG A C 1
ATOM 770 O O . ARG A 1 98 ? 7.293 2.605 -6.48 1 96.5 98 ARG A O 1
ATOM 777 N N . ASN A 1 99 ? 6.918 3.318 -8.555 1 97.12 99 ASN A N 1
ATOM 778 C CA . ASN A 1 99 ? 7.742 2.238 -9.078 1 97.12 99 ASN A CA 1
ATOM 779 C C . ASN A 1 99 ? 9.195 2.375 -8.641 1 97.12 99 ASN A C 1
ATOM 781 O O . ASN A 1 99 ? 9.898 1.375 -8.477 1 97.12 99 ASN A O 1
ATOM 785 N N . LEU A 1 100 ? 9.656 3.588 -8.438 1 98.06 100 LEU A N 1
ATOM 786 C CA . LEU A 1 100 ? 11.008 3.781 -7.93 1 98.06 100 LEU A CA 1
ATOM 787 C C . LEU A 1 100 ? 11.117 3.314 -6.48 1 98.06 100 LEU A C 1
ATOM 789 O O . LEU A 1 100 ? 12.125 2.723 -6.09 1 98.06 100 LEU A O 1
ATOM 793 N N . VAL A 1 101 ? 10.07 3.559 -5.715 1 98.38 101 VAL A N 1
ATOM 794 C CA . VAL A 1 101 ? 10.031 3.082 -4.336 1 98.38 101 VAL A CA 1
ATOM 795 C C . VAL A 1 101 ? 10.039 1.556 -4.316 1 98.38 101 VAL A C 1
ATOM 797 O O . VAL A 1 101 ? 10.781 0.94 -3.545 1 98.38 101 VAL A O 1
ATOM 800 N N . ILE A 1 102 ? 9.25 0.98 -5.152 1 98.25 102 ILE A N 1
ATOM 801 C CA . ILE A 1 102 ? 9.195 -0.473 -5.266 1 98.25 102 ILE A CA 1
ATOM 802 C C . ILE A 1 102 ? 10.57 -1.02 -5.637 1 98.25 102 ILE A C 1
ATOM 804 O O . ILE A 1 102 ? 11.031 -2.004 -5.055 1 98.25 102 ILE A O 1
ATOM 808 N N . GLY A 1 103 ? 11.211 -0.373 -6.59 1 98.38 103 GLY A N 1
ATOM 809 C CA . GLY A 1 103 ? 12.531 -0.804 -7.008 1 98.38 103 GLY A CA 1
ATOM 810 C C . GLY A 1 103 ? 13.555 -0.768 -5.887 1 98.38 103 GLY A C 1
ATOM 811 O O . GLY A 1 103 ? 14.375 -1.678 -5.758 1 98.38 103 GLY A O 1
ATOM 812 N N . LEU A 1 104 ? 13.523 0.275 -5.125 1 98.5 104 LEU A N 1
ATOM 813 C CA . LEU A 1 104 ? 14.422 0.36 -3.973 1 98.5 104 LEU A CA 1
ATOM 814 C C . LEU A 1 104 ? 14.164 -0.784 -2.998 1 98.5 104 LEU A C 1
ATOM 816 O O . LEU A 1 104 ? 15.102 -1.397 -2.49 1 98.5 104 LEU A O 1
ATOM 820 N N . HIS A 1 105 ? 12.914 -1.035 -2.787 1 98.44 105 HIS A N 1
ATOM 821 C CA . HIS A 1 105 ? 12.547 -2.133 -1.898 1 98.44 105 HIS A CA 1
ATOM 822 C C . HIS A 1 105 ? 12.938 -3.479 -2.494 1 98.44 105 HIS A C 1
ATOM 824 O O . HIS A 1 105 ? 13.453 -4.352 -1.786 1 98.44 105 HIS A O 1
ATOM 830 N N . PHE A 1 106 ? 12.719 -3.596 -3.783 1 97.88 106 PHE A N 1
ATOM 831 C CA . PHE A 1 106 ? 13.062 -4.793 -4.543 1 97.88 106 PHE A CA 1
ATOM 832 C C . PHE A 1 106 ? 14.547 -5.109 -4.414 1 97.88 106 PHE A C 1
ATOM 834 O O . PHE A 1 106 ? 14.938 -6.273 -4.297 1 97.88 106 PHE A O 1
ATOM 841 N N . GLY A 1 107 ? 15.344 -4.113 -4.336 1 97.56 107 GLY A N 1
ATOM 842 C CA . GLY A 1 107 ? 16.781 -4.242 -4.223 1 97.56 107 GLY A CA 1
ATOM 843 C C . GLY A 1 107 ? 17.266 -4.375 -2.787 1 97.56 107 GLY A C 1
ATOM 844 O O . GLY A 1 107 ? 18.469 -4.504 -2.535 1 97.56 107 GLY A O 1
ATOM 845 N N . GLY A 1 108 ? 16.344 -4.273 -1.814 1 97.06 108 GLY A N 1
ATOM 846 C CA . GLY A 1 108 ? 16.672 -4.465 -0.412 1 97.06 108 GLY A CA 1
ATOM 847 C C . GLY A 1 108 ? 17.359 -3.264 0.205 1 97.06 108 GLY A C 1
ATOM 848 O O . GLY A 1 108 ? 18.172 -3.412 1.133 1 97.06 108 GLY A O 1
ATOM 849 N N . VAL A 1 109 ? 17.094 -2.053 -0.269 1 98 109 VAL A N 1
ATOM 850 C CA . VAL A 1 109 ? 17.766 -0.861 0.242 1 98 109 VAL A CA 1
ATOM 851 C C . VAL A 1 109 ? 17.078 -0.394 1.524 1 98 109 VAL A C 1
ATOM 853 O O . VAL A 1 109 ? 15.883 -0.097 1.524 1 98 109 VAL A O 1
ATOM 856 N N . PRO A 1 110 ? 17.797 -0.331 2.656 1 97.69 110 PRO A N 1
ATOM 857 C CA . PRO A 1 110 ? 17.188 0.193 3.879 1 97.69 110 PRO A CA 1
ATOM 858 C C . PRO A 1 110 ? 16.938 1.698 3.816 1 97.69 110 PRO A C 1
ATOM 860 O O . PRO A 1 110 ? 17.578 2.402 3.039 1 97.69 110 PRO A O 1
ATOM 863 N N . SER A 1 111 ? 16 2.135 4.652 1 98.19 111 SER A N 1
ATOM 864 C CA . SER A 1 111 ? 15.594 3.531 4.535 1 98.19 111 SER A CA 1
ATOM 865 C C . SER A 1 111 ? 14.984 4.043 5.836 1 98.19 111 SER A C 1
ATOM 867 O O . SER A 1 111 ? 14.617 3.252 6.707 1 98.19 111 SER A O 1
ATOM 869 N N . ILE A 1 112 ? 14.93 5.398 5.93 1 97.31 112 ILE A N 1
ATOM 870 C CA . ILE A 1 112 ? 14.109 6.113 6.898 1 97.31 112 ILE A CA 1
ATOM 871 C C . ILE A 1 112 ? 13.141 7.047 6.172 1 97.31 112 ILE A C 1
ATOM 873 O O . ILE A 1 112 ? 13.562 7.918 5.41 1 97.31 112 ILE A O 1
ATOM 877 N N . ASN A 1 113 ? 11.93 6.992 6.547 1 98 113 ASN A N 1
ATOM 878 C CA . ASN A 1 113 ? 11.211 5.848 7.098 1 98 113 ASN A CA 1
ATOM 879 C C . ASN A 1 113 ? 11.375 4.609 6.223 1 98 113 ASN A C 1
ATOM 881 O O . ASN A 1 113 ? 12.031 4.664 5.18 1 98 113 ASN A O 1
ATOM 885 N N . SER A 1 114 ? 10.867 3.488 6.727 1 97.5 114 SER A N 1
ATOM 886 C CA . SER A 1 114 ? 10.969 2.279 5.914 1 97.5 114 SER A CA 1
ATOM 887 C C . SER A 1 114 ? 10.312 2.471 4.555 1 97.5 114 SER A C 1
ATOM 889 O O . SER A 1 114 ? 9.352 3.232 4.426 1 97.5 114 SER A O 1
ATOM 891 N N . LEU A 1 115 ? 10.82 1.808 3.508 1 98.12 115 LEU A N 1
ATOM 892 C CA . LEU A 1 115 ? 10.219 1.865 2.18 1 98.12 115 LEU A CA 1
ATOM 893 C C . LEU A 1 115 ? 8.789 1.335 2.201 1 98.12 115 LEU A C 1
ATOM 895 O O . LEU A 1 115 ? 7.941 1.795 1.434 1 98.12 115 LEU A O 1
ATOM 899 N N . TYR A 1 116 ? 8.547 0.43 3.127 1 97.62 116 TYR A N 1
ATOM 900 C CA . TYR A 1 116 ? 7.188 -0.067 3.338 1 97.62 116 TYR A CA 1
ATOM 901 C C . TYR A 1 116 ? 6.25 1.062 3.742 1 97.62 116 TYR A C 1
ATOM 903 O O . TYR A 1 116 ? 5.156 1.198 3.189 1 97.62 116 TYR A O 1
ATOM 911 N N . SER A 1 117 ? 6.656 1.883 4.656 1 97.69 117 SER A N 1
ATOM 912 C CA . SER A 1 117 ? 5.848 3.016 5.094 1 97.69 117 SER A CA 1
ATOM 913 C C . SER A 1 117 ? 5.707 4.059 3.99 1 97.69 117 SER A C 1
ATOM 915 O O . SER A 1 117 ? 4.625 4.602 3.777 1 97.69 117 SER A O 1
ATOM 917 N N . ILE A 1 118 ? 6.832 4.301 3.295 1 97.81 118 ILE A N 1
ATOM 918 C CA . ILE A 1 118 ? 6.832 5.293 2.225 1 97.81 118 ILE A CA 1
ATOM 919 C C . ILE A 1 118 ? 5.828 4.891 1.149 1 97.81 118 ILE A C 1
ATOM 921 O O . ILE A 1 118 ? 5.039 5.723 0.688 1 97.81 118 ILE A O 1
ATOM 925 N N . TYR A 1 119 ? 5.801 3.648 0.788 1 98.12 119 TYR A N 1
ATOM 926 C CA . TYR A 1 119 ? 4.883 3.143 -0.226 1 98.12 119 TYR A CA 1
ATOM 927 C C . TYR A 1 119 ? 3.434 3.328 0.211 1 98.12 119 TYR A C 1
ATOM 929 O O . TYR A 1 119 ? 2.6 3.797 -0.567 1 98.12 119 TYR A O 1
ATOM 937 N N . ASN A 1 120 ? 3.129 2.982 1.433 1 97.56 120 ASN A N 1
ATOM 938 C CA . ASN A 1 120 ? 1.757 3.07 1.92 1 97.56 120 ASN A CA 1
ATOM 939 C C . ASN A 1 120 ? 1.324 4.52 2.121 1 97.56 120 ASN A C 1
ATOM 941 O O . ASN A 1 120 ? 0.136 4.836 2.037 1 97.56 120 ASN A O 1
ATOM 945 N N . PHE A 1 121 ? 2.242 5.434 2.279 1 96.81 121 PHE A N 1
ATOM 946 C CA . PHE A 1 121 ? 1.92 6.844 2.465 1 96.81 121 PHE A CA 1
ATOM 947 C C . PHE A 1 121 ? 1.633 7.512 1.127 1 96.81 121 PHE A C 1
ATOM 949 O O . PHE A 1 121 ? 1.238 8.68 1.083 1 96.81 121 PHE A O 1
ATOM 956 N N . CYS A 1 122 ? 1.809 6.773 0.034 1 95.38 122 CYS A N 1
ATOM 957 C CA . CYS A 1 122 ? 1.556 7.355 -1.279 1 95.38 122 CYS A CA 1
ATOM 958 C C . CYS A 1 122 ? 0.071 7.641 -1.474 1 95.38 122 CYS A C 1
ATOM 960 O O . CYS A 1 122 ? -0.301 8.492 -2.283 1 95.38 122 CYS A O 1
ATOM 962 N N . SER A 1 123 ? -0.764 6.953 -0.723 1 94.75 123 SER A N 1
ATOM 963 C CA . SER A 1 123 ? -2.203 7.172 -0.803 1 94.75 123 SER A CA 1
ATOM 964 C C . SER A 1 123 ? -2.729 7.859 0.455 1 94.75 123 SER A C 1
ATOM 966 O O . SER A 1 123 ? -2.818 7.234 1.515 1 94.75 123 SER A O 1
ATOM 968 N N . LYS A 1 124 ? -3.166 9.086 0.289 1 94.44 124 LYS A N 1
ATOM 969 C CA . LYS A 1 124 ? -3.621 9.859 1.442 1 94.44 124 LYS A CA 1
ATOM 970 C C . LYS A 1 124 ? -4.879 9.25 2.053 1 94.44 124 LYS A C 1
ATOM 972 O O . LYS A 1 124 ? -4.973 9.102 3.273 1 94.44 124 LYS A O 1
ATOM 977 N N . PRO A 1 125 ? -5.879 8.898 1.246 1 95.81 125 PRO A N 1
ATOM 978 C CA . PRO A 1 125 ? -7.051 8.281 1.875 1 95.81 125 PRO A CA 1
ATOM 979 C C . PRO A 1 125 ? -6.738 6.938 2.525 1 95.81 125 PRO A C 1
ATOM 981 O O . PRO A 1 125 ? -7.363 6.57 3.523 1 95.81 125 PRO A O 1
ATOM 984 N N . TRP A 1 126 ? -5.781 6.195 1.95 1 97.44 126 TRP A N 1
ATOM 985 C CA . TRP A 1 126 ? -5.34 4.953 2.572 1 97.44 126 TRP A CA 1
ATOM 986 C C . TRP A 1 126 ? -4.742 5.215 3.951 1 97.44 126 TRP A C 1
ATOM 988 O O . TRP A 1 126 ? -5.066 4.52 4.918 1 97.44 126 TRP A O 1
ATOM 998 N N . VAL A 1 127 ? -3.926 6.23 4.082 1 97.62 127 VAL A N 1
ATOM 999 C CA . VAL A 1 127 ? -3.318 6.625 5.352 1 97.62 127 VAL A CA 1
ATOM 1000 C C . VAL A 1 127 ? -4.406 7.062 6.332 1 97.62 127 VAL A C 1
ATOM 1002 O O . VAL A 1 127 ? -4.418 6.629 7.484 1 97.62 127 VAL A O 1
ATOM 1005 N N . PHE A 1 128 ? -5.305 7.918 5.844 1 97.5 128 PHE A N 1
ATOM 1006 C CA . PHE A 1 128 ? -6.379 8.406 6.703 1 97.5 128 PHE A CA 1
ATOM 1007 C C . PHE A 1 128 ? -7.227 7.25 7.219 1 97.5 128 PHE A C 1
ATOM 1009 O O . PHE A 1 128 ? -7.688 7.277 8.359 1 97.5 128 PHE A O 1
ATOM 1016 N N . SER A 1 129 ? -7.453 6.246 6.395 1 97.88 129 SER A N 1
ATOM 1017 C CA . SER A 1 129 ? -8.25 5.098 6.812 1 97.88 129 SER A CA 1
ATOM 1018 C C . SER A 1 129 ? -7.598 4.371 7.98 1 97.88 129 SER A C 1
ATOM 1020 O O . SER A 1 129 ? -8.289 3.773 8.812 1 97.88 129 SER A O 1
ATOM 1022 N N . GLN A 1 130 ? -6.242 4.41 8.07 1 97.75 130 GLN A N 1
ATOM 1023 C CA . GLN A 1 130 ? -5.555 3.875 9.242 1 97.75 130 GLN A CA 1
ATOM 1024 C C . GLN A 1 130 ? -5.816 4.734 10.477 1 97.75 130 GLN A C 1
ATOM 1026 O O . GLN A 1 130 ? -5.949 4.211 11.586 1 97.75 130 GLN A O 1
ATOM 1031 N N . MET A 1 131 ? -5.867 6.016 10.297 1 98.44 131 MET A N 1
ATOM 1032 C CA . MET A 1 131 ? -6.137 6.934 11.398 1 98.44 131 MET A CA 1
ATOM 1033 C C . MET A 1 131 ? -7.535 6.707 11.969 1 98.44 131 MET A C 1
ATOM 1035 O O . MET A 1 131 ? -7.762 6.883 13.164 1 98.44 131 MET A O 1
ATOM 1039 N N . ILE A 1 132 ? -8.461 6.316 11.094 1 98.31 132 ILE A N 1
ATOM 1040 C CA . ILE A 1 132 ? -9.812 6.016 11.547 1 98.31 132 ILE A CA 1
ATOM 1041 C C . ILE A 1 132 ? -9.781 4.848 12.531 1 98.31 132 ILE A C 1
ATOM 1043 O O . ILE A 1 132 ? -10.508 4.852 13.523 1 98.31 132 ILE A O 1
ATOM 1047 N N . LYS A 1 133 ? -8.977 3.879 12.234 1 96.62 133 LYS A N 1
ATOM 1048 C CA . LYS A 1 133 ? -8.828 2.764 13.164 1 96.62 133 LYS A CA 1
ATOM 1049 C C . LYS A 1 133 ? -8.328 3.244 14.523 1 96.62 133 LYS A C 1
ATOM 1051 O O . LYS A 1 133 ? -8.797 2.779 15.562 1 96.62 133 LYS A O 1
ATOM 1056 N N . LEU A 1 134 ? -7.383 4.145 14.555 1 97.44 134 LEU A N 1
ATOM 1057 C CA . LEU A 1 134 ? -6.883 4.738 15.797 1 97.44 134 LEU A CA 1
ATOM 1058 C C . LEU A 1 134 ? -8 5.469 16.531 1 97.44 134 LEU A C 1
ATOM 1060 O O . LEU A 1 134 ? -8.133 5.332 17.75 1 97.44 134 LEU A O 1
ATOM 1064 N N . TYR A 1 135 ? -8.742 6.238 15.773 1 98 135 TYR A N 1
ATOM 1065 C CA . TYR A 1 135 ? -9.867 6.984 16.312 1 98 135 TYR A CA 1
ATOM 1066 C C . TYR A 1 135 ? -10.844 6.055 17.031 1 98 135 TYR A C 1
ATOM 1068 O O . TYR A 1 135 ? -11.281 6.336 18.141 1 98 135 TYR A O 1
ATOM 1076 N N . HIS A 1 136 ? -11.141 4.91 16.391 1 96.88 136 HIS A N 1
ATOM 1077 C CA . HIS A 1 136 ? -12.109 3.98 16.969 1 96.88 136 HIS A CA 1
ATOM 1078 C C . HIS A 1 136 ? -11.5 3.225 18.141 1 96.88 136 HIS A C 1
ATOM 1080 O O . HIS A 1 136 ? -12.203 2.9 19.109 1 96.88 136 HIS A O 1
ATOM 1086 N N . SER A 1 137 ? -10.242 2.996 18.125 1 96.5 137 SER A N 1
ATOM 1087 C CA . SER A 1 137 ? -9.578 2.252 19.188 1 96.5 137 SER A CA 1
ATOM 1088 C C . SER A 1 137 ? -9.352 3.125 20.422 1 96.5 137 SER A C 1
ATOM 1090 O O . SER A 1 137 ? -9.562 2.676 21.547 1 96.5 137 SER A O 1
ATOM 1092 N N . LEU A 1 138 ? -8.984 4.398 20.203 1 97.38 138 LEU A N 1
ATOM 1093 C CA . LEU A 1 138 ? -8.586 5.266 21.312 1 97.38 138 LEU A CA 1
ATOM 1094 C C . LEU A 1 138 ? -9.75 6.137 21.766 1 97.38 138 LEU A C 1
ATOM 1096 O O . LEU A 1 138 ? -9.789 6.582 22.906 1 97.38 138 LEU A O 1
ATOM 1100 N N . GLY A 1 139 ? -10.68 6.422 20.828 1 97.19 139 GLY A N 1
ATOM 1101 C CA . GLY A 1 139 ? -11.812 7.281 21.125 1 97.19 139 GLY A CA 1
ATOM 1102 C C . GLY A 1 139 ? -11.562 8.742 20.797 1 97.19 139 GLY A C 1
ATOM 1103 O O . GLY A 1 139 ? -10.406 9.164 20.672 1 97.19 139 GLY A O 1
ATOM 1104 N N . PRO A 1 140 ? -12.609 9.484 20.641 1 95.94 140 PRO A N 1
ATOM 1105 C CA . PRO A 1 140 ? -12.516 10.875 20.188 1 95.94 140 PRO A CA 1
ATOM 1106 C C . PRO A 1 140 ? -11.812 11.773 21.203 1 95.94 140 PRO A C 1
ATOM 1108 O O . PRO A 1 140 ? -11.281 12.828 20.844 1 95.94 140 PRO A O 1
ATOM 1111 N N . GLU A 1 141 ? -11.766 11.406 22.438 1 96.81 141 GLU A N 1
ATOM 1112 C CA . GLU A 1 141 ? -11.109 12.227 23.453 1 96.81 141 GLU A CA 1
ATOM 1113 C C . GLU A 1 141 ? -9.594 12.117 23.359 1 96.81 141 GLU A C 1
ATOM 1115 O O . GLU A 1 141 ? -8.891 13.125 23.422 1 96.81 141 GLU A O 1
ATOM 1120 N N . LYS A 1 142 ? -9.148 10.93 23.094 1 97.88 142 LYS A N 1
ATOM 1121 C CA . LYS A 1 142 ? -7.707 10.68 23.062 1 97.88 142 LYS A CA 1
ATOM 1122 C C . LYS A 1 142 ? -7.129 10.945 21.672 1 97.88 142 LYS A C 1
ATOM 1124 O O . LYS A 1 142 ? -5.953 11.289 21.547 1 97.88 142 LYS A O 1
ATOM 1129 N N . PHE A 1 143 ? -7.91 10.758 20.703 1 98.56 143 PHE A N 1
ATOM 1130 C CA . PHE A 1 143 ? -7.516 10.969 19.312 1 98.56 143 PHE A CA 1
ATOM 1131 C C . PHE A 1 143 ? -8.633 11.633 18.531 1 98.56 143 PHE A C 1
ATOM 1133 O O . PHE A 1 143 ? -9.344 10.969 17.766 1 98.56 143 PHE A O 1
ATOM 1140 N N . PRO A 1 144 ? -8.75 12.898 18.656 1 98.5 144 PRO A N 1
ATOM 1141 C CA . PRO A 1 144 ? -9.875 13.625 18.062 1 98.5 144 PRO A CA 1
ATOM 1142 C C . PRO A 1 144 ? -9.727 13.82 16.562 1 98.5 144 PRO A C 1
ATOM 1144 O O . PRO A 1 144 ? -9.539 14.945 16.094 1 98.5 144 PRO A O 1
ATOM 1147 N N . LEU A 1 145 ? -9.844 12.75 15.82 1 98.44 145 LEU A N 1
ATOM 1148 C CA . LEU A 1 145 ? -9.797 12.773 14.359 1 98.44 145 LEU A CA 1
ATOM 1149 C C . LEU A 1 145 ? -11.031 13.461 13.789 1 98.44 145 LEU A C 1
ATOM 1151 O O . LEU A 1 145 ? -12.156 13.195 14.211 1 98.44 145 LEU A O 1
ATOM 1155 N N . ASN A 1 146 ? -10.789 14.367 12.906 1 96.88 146 ASN A N 1
ATOM 1156 C CA . ASN A 1 146 ? -11.898 15.039 12.234 1 96.88 146 ASN A CA 1
ATOM 1157 C C . ASN A 1 146 ? -12.742 14.055 11.43 1 96.88 146 ASN A C 1
ATOM 1159 O O . ASN A 1 146 ? -12.219 13.078 10.883 1 96.88 146 ASN A O 1
ATOM 1163 N N . GLU A 1 147 ? -14 14.32 11.398 1 95.62 147 GLU A N 1
ATOM 1164 C CA . GLU A 1 147 ? -14.859 13.516 10.531 1 95.62 147 GLU A CA 1
ATOM 1165 C C . GLU A 1 147 ? -14.477 13.688 9.062 1 95.62 147 GLU A C 1
ATOM 1167 O O . GLU A 1 147 ? -14.047 14.773 8.656 1 95.62 147 GLU A O 1
ATOM 1172 N N . GLN A 1 148 ? -14.609 12.641 8.297 1 96.25 148 GLN A N 1
ATOM 1173 C CA . GLN A 1 148 ? -14.336 12.695 6.863 1 96.25 148 GLN A CA 1
ATOM 1174 C C . GLN A 1 148 ? -15.156 11.648 6.113 1 96.25 148 GLN A C 1
ATOM 1176 O O . GLN A 1 148 ? -15.391 10.555 6.625 1 96.25 148 GLN A O 1
ATOM 1181 N N . ALA A 1 149 ? -15.625 12.039 5 1 96.75 149 ALA A N 1
ATOM 1182 C CA . ALA A 1 149 ? -16.281 11.117 4.074 1 96.75 149 ALA A CA 1
ATOM 1183 C C . ALA A 1 149 ? -15.398 10.859 2.852 1 96.75 149 ALA A C 1
ATOM 1185 O O . ALA A 1 149 ? -14.648 11.734 2.416 1 96.75 149 ALA A O 1
ATOM 1186 N N . PHE A 1 150 ? -15.484 9.648 2.342 1 97.75 150 PHE A N 1
ATOM 1187 C CA . PHE A 1 150 ? -14.703 9.234 1.183 1 97.75 150 PHE A CA 1
ATOM 1188 C C . PHE A 1 150 ? -15.609 8.773 0.05 1 97.75 150 PHE A C 1
ATOM 1190 O O . PHE A 1 150 ? -16.516 7.973 0.265 1 97.75 150 PHE A O 1
ATOM 1197 N N . TYR A 1 151 ? -15.344 9.305 -1.122 1 97.12 151 TYR A N 1
ATOM 1198 C CA . TYR A 1 151 ? -16.047 8.938 -2.348 1 97.12 151 TYR A CA 1
ATOM 1199 C C . TYR A 1 151 ? -15.07 8.469 -3.418 1 97.12 151 TYR A C 1
ATOM 1201 O O . TYR A 1 151 ? -14.266 9.258 -3.918 1 97.12 151 TYR A O 1
ATOM 1209 N N . PRO A 1 152 ? -15.188 7.172 -3.844 1 96.5 152 PRO A N 1
ATOM 1210 C CA . PRO A 1 152 ? -14.266 6.676 -4.871 1 96.5 152 PRO A CA 1
ATOM 1211 C C . PRO A 1 152 ? -14.375 7.457 -6.18 1 96.5 152 PRO A C 1
ATOM 1213 O O . PRO A 1 152 ? -13.414 7.504 -6.953 1 96.5 152 PRO A O 1
ATOM 1216 N N . ASN A 1 153 ? -15.578 7.98 -6.422 1 94.5 153 ASN A N 1
ATOM 1217 C CA . ASN A 1 153 ? -15.805 8.859 -7.57 1 94.5 153 ASN A CA 1
ATOM 1218 C C . ASN A 1 153 ? -17 9.773 -7.348 1 94.5 153 ASN A C 1
ATOM 1220 O O . ASN A 1 153 ? -17.672 9.695 -6.316 1 94.5 153 ASN A O 1
ATOM 1224 N N . HIS A 1 154 ? -17.312 10.57 -8.359 1 93.88 154 HIS A N 1
ATOM 1225 C CA . HIS A 1 154 ? -18.266 11.656 -8.242 1 93.88 154 HIS A CA 1
ATOM 1226 C C . HIS A 1 154 ? -19.688 11.125 -8.094 1 93.88 154 HIS A C 1
ATOM 1228 O O . HIS A 1 154 ? -20.562 11.805 -7.547 1 93.88 154 HIS A O 1
ATOM 1234 N N . THR A 1 155 ? -19.969 9.953 -8.516 1 93.62 155 THR A N 1
ATOM 1235 C CA . THR A 1 155 ? -21.344 9.453 -8.594 1 93.62 155 THR A CA 1
ATOM 1236 C C . THR A 1 155 ? -21.906 9.203 -7.195 1 93.62 155 THR A C 1
ATOM 1238 O O . THR A 1 155 ? -23.125 9.156 -7.012 1 93.62 155 THR A O 1
ATOM 1241 N N . GLN A 1 156 ? -21.031 9.094 -6.223 1 92.94 156 GLN A N 1
ATOM 1242 C CA . GLN A 1 156 ? -21.469 8.797 -4.863 1 92.94 156 GLN A CA 1
ATOM 1243 C C . GLN A 1 156 ? -21.578 10.062 -4.027 1 92.94 156 GLN A C 1
ATOM 1245 O O . GLN A 1 156 ? -22 10.016 -2.869 1 92.94 156 GLN A O 1
ATOM 1250 N N . MET A 1 157 ? -21.188 11.109 -4.621 1 93.5 157 MET A N 1
ATOM 1251 C CA . MET A 1 157 ? -21.297 12.383 -3.916 1 93.5 157 MET A CA 1
ATOM 1252 C C . MET A 1 157 ? -22.719 12.93 -3.994 1 93.5 157 MET A C 1
ATOM 1254 O O . MET A 1 157 ? -22.938 14.031 -4.504 1 93.5 157 MET A O 1
ATOM 1258 N N . VAL A 1 158 ? -23.656 12.164 -3.494 1 83.88 158 VAL A N 1
ATOM 1259 C CA . VAL A 1 158 ? -25.078 12.469 -3.672 1 83.88 158 VAL A CA 1
ATOM 1260 C C . VAL A 1 158 ? -25.625 13.094 -2.395 1 83.88 158 VAL A C 1
ATOM 1262 O O . VAL A 1 158 ? -26.5 13.969 -2.449 1 83.88 158 VAL A O 1
ATOM 1265 N N . THR A 1 159 ? -25.141 12.578 -1.218 1 76.06 159 THR A N 1
ATOM 1266 C CA . THR A 1 159 ? -25.656 13.117 0.038 1 76.06 159 THR A CA 1
ATOM 1267 C C . THR A 1 159 ? -24.984 14.445 0.371 1 76.06 159 THR A C 1
ATOM 1269 O O . THR A 1 159 ? -23.75 14.555 0.331 1 76.06 159 THR A O 1
ATOM 1272 N N . SER A 1 160 ? -25.844 15.359 0.597 1 74.19 160 SER A N 1
ATOM 1273 C CA . SER A 1 160 ? -25.344 16.688 0.931 1 74.19 160 SER A CA 1
ATOM 1274 C C . SER A 1 160 ? -24.766 16.719 2.342 1 74.19 160 SER A C 1
ATOM 1276 O O . SER A 1 160 ? -25.469 16.438 3.314 1 74.19 160 SER A O 1
ATOM 1278 N N . PRO A 1 161 ? -23.578 17.047 2.381 1 83.19 161 PRO A N 1
ATOM 1279 C CA . PRO A 1 161 ? -23.016 17.25 3.715 1 83.19 161 PRO A CA 1
ATOM 1280 C C . PRO A 1 161 ? -23.531 18.516 4.391 1 83.19 161 PRO A C 1
ATOM 1282 O O . PRO A 1 161 ? -24.281 19.281 3.783 1 83.19 161 PRO A O 1
ATOM 1285 N N . SER A 1 162 ? -23.25 18.641 5.621 1 91.44 162 SER A N 1
ATOM 1286 C CA . SER A 1 162 ? -23.453 19.922 6.273 1 91.44 162 SER A CA 1
ATOM 1287 C C . SER A 1 162 ? -22.406 20.938 5.824 1 91.44 162 SER A C 1
ATOM 1289 O O . SER A 1 162 ? -21.234 20.609 5.645 1 91.44 162 SER A O 1
ATOM 1291 N N . PHE A 1 163 ? -22.906 22.203 5.625 1 94.62 163 PHE A N 1
ATOM 1292 C CA . PHE A 1 163 ? -22.031 23.25 5.145 1 94.62 163 PHE A CA 1
ATOM 1293 C C . PHE A 1 163 ? -21.641 24.188 6.273 1 94.62 163 PHE A C 1
ATOM 1295 O O . PHE A 1 163 ? -22.406 24.391 7.215 1 94.62 163 PHE A O 1
ATOM 1302 N N . PRO A 1 164 ? -20.5 24.812 6.285 1 96.31 164 PRO A N 1
ATOM 1303 C CA . PRO A 1 164 ? -19.484 24.703 5.23 1 96.31 164 PRO A CA 1
ATOM 1304 C C . PRO A 1 164 ? -18.719 23.391 5.293 1 96.31 164 PRO A C 1
ATOM 1306 O O . PRO A 1 164 ? -18.547 22.828 6.371 1 96.31 164 PRO A O 1
ATOM 1309 N N . VAL A 1 165 ? -18.266 22.984 4.102 1 96.38 165 VAL A N 1
ATOM 1310 C CA . VAL A 1 165 ? -17.547 21.703 3.992 1 96.38 165 VAL A CA 1
ATOM 1311 C C . VAL A 1 165 ? -16.266 21.906 3.174 1 96.38 165 VAL A C 1
ATOM 1313 O O . VAL A 1 165 ? -16.203 22.781 2.303 1 96.38 165 VAL A O 1
ATOM 1316 N N . VAL A 1 166 ? -15.25 21.172 3.514 1 94.69 166 VAL A N 1
ATOM 1317 C CA . VAL A 1 166 ? -14.016 21.156 2.727 1 94.69 166 VAL A CA 1
ATOM 1318 C C . VAL A 1 166 ? -14 19.938 1.811 1 94.69 166 VAL A C 1
ATOM 1320 O O . VAL A 1 166 ? -14.188 18.812 2.27 1 94.69 166 VAL A O 1
ATOM 1323 N 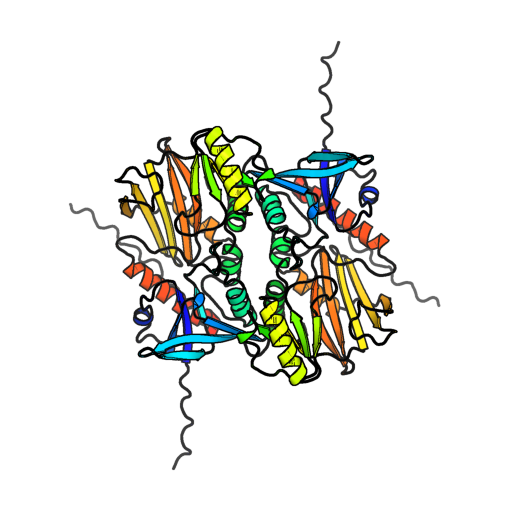N . VAL A 1 167 ? -13.828 20.156 0.549 1 94.62 167 VAL A N 1
ATOM 1324 C CA . VAL A 1 167 ? -13.703 19.078 -0.429 1 94.62 167 VAL A CA 1
ATOM 1325 C C . VAL A 1 167 ? -12.242 18.969 -0.876 1 94.62 167 VAL A C 1
ATOM 1327 O O . VAL A 1 167 ? -11.617 19.969 -1.234 1 94.62 167 VAL A O 1
ATOM 1330 N N . LYS A 1 168 ? -11.727 17.797 -0.735 1 92.94 168 LYS A N 1
ATOM 1331 C CA . LYS A 1 168 ? -10.406 17.469 -1.255 1 92.94 168 LYS A CA 1
ATOM 1332 C C . LYS A 1 168 ? -10.492 16.484 -2.416 1 92.94 168 LYS A C 1
ATOM 1334 O O . LYS A 1 168 ? -11.055 15.391 -2.271 1 92.94 168 LYS A O 1
ATOM 1339 N N . MET A 1 169 ? -9.992 16.859 -3.535 1 91.44 169 MET A N 1
ATOM 1340 C CA . MET A 1 169 ? -10.039 16.016 -4.727 1 91.44 169 MET A CA 1
ATOM 1341 C C . MET A 1 169 ? -8.672 15.414 -5.012 1 91.44 169 MET A C 1
ATOM 1343 O O . MET A 1 169 ? -7.691 16.141 -5.207 1 91.44 169 MET A O 1
ATOM 1347 N N . GLY A 1 170 ? -8.688 14.148 -5.062 1 87.12 170 GLY A N 1
ATOM 1348 C CA . GLY A 1 170 ? -7.422 13.484 -5.344 1 87.12 170 GLY A CA 1
ATOM 1349 C C . GLY A 1 170 ? -6.316 13.875 -4.387 1 87.12 170 GLY A C 1
ATOM 1350 O O . GLY A 1 170 ? -6.578 14.219 -3.23 1 87.12 170 GLY A O 1
ATOM 1351 N N . HIS A 1 171 ? -5.086 13.562 -4.797 1 75.38 171 HIS A N 1
ATOM 1352 C CA . HIS A 1 171 ? -3.941 13.898 -3.953 1 75.38 171 HIS A CA 1
ATOM 1353 C C . HIS A 1 171 ? -3.031 14.914 -4.633 1 75.38 171 HIS A C 1
ATOM 1355 O O . HIS A 1 171 ? -2.639 14.727 -5.789 1 75.38 171 HIS A O 1
ATOM 1361 N N . ALA A 1 172 ? -3.043 16.156 -4.16 1 68.31 172 ALA A N 1
ATOM 1362 C CA . ALA A 1 172 ? -2.037 17.141 -4.562 1 68.31 172 ALA A CA 1
ATOM 1363 C C . ALA A 1 172 ? -1.322 17.719 -3.35 1 68.31 172 ALA A C 1
ATOM 1365 O O . ALA A 1 172 ? -1.703 17.453 -2.207 1 68.31 172 ALA A O 1
ATOM 1366 N N . HIS A 1 173 ? -0.178 18.234 -3.658 1 67.69 173 HIS A N 1
ATOM 1367 C CA . HIS A 1 173 ? 0.606 18.812 -2.572 1 67.69 173 HIS A CA 1
ATOM 1368 C C . HIS A 1 173 ? 0.137 20.219 -2.244 1 67.69 173 HIS A C 1
ATOM 1370 O O . HIS A 1 173 ? -0.585 20.844 -3.031 1 67.69 173 HIS A O 1
ATOM 1376 N N . ALA A 1 174 ? 0.406 20.641 -1.081 1 66.69 174 ALA A N 1
ATOM 1377 C CA . ALA A 1 174 ? 0.385 22.031 -0.671 1 66.69 174 ALA A CA 1
ATOM 1378 C C . ALA A 1 174 ? -1.02 22.625 -0.791 1 66.69 174 ALA A C 1
ATOM 1380 O O . ALA A 1 174 ? -1.187 23.781 -1.189 1 66.69 174 ALA A O 1
ATOM 1381 N N . GLY A 1 175 ? -1.993 21.781 -0.603 1 69.38 175 GLY A N 1
ATOM 1382 C CA . GLY A 1 175 ? -3.344 22.328 -0.558 1 69.38 175 GLY A CA 1
ATOM 1383 C C . GLY A 1 175 ? -4.02 22.359 -1.915 1 69.38 175 GLY A C 1
ATOM 1384 O O . GLY A 1 175 ? -5.195 22.719 -2.021 1 69.38 175 GLY A O 1
ATOM 1385 N N . MET A 1 176 ? -3.275 21.984 -2.889 1 76.88 176 MET A N 1
ATOM 1386 C CA . MET A 1 176 ? -3.883 21.875 -4.215 1 76.88 176 MET A CA 1
ATOM 1387 C C . MET A 1 176 ? -5.004 20.844 -4.223 1 76.88 176 MET A C 1
ATOM 1389 O O . MET A 1 176 ? -4.867 19.766 -3.639 1 76.88 176 MET A O 1
ATOM 1393 N N . GLY A 1 177 ? -6.121 21.281 -4.727 1 83.12 177 GLY A N 1
ATOM 1394 C CA . GLY A 1 177 ? -7.262 20.391 -4.836 1 83.12 177 GLY A CA 1
ATOM 1395 C C . GLY A 1 177 ? -8.172 20.422 -3.625 1 83.12 177 GLY A C 1
ATOM 1396 O O . GLY A 1 177 ? -9.055 19.578 -3.471 1 83.12 177 GLY A O 1
ATOM 1397 N N . LYS A 1 178 ? -7.902 21.344 -2.713 1 89 178 LYS A N 1
ATOM 1398 C CA . LYS A 1 178 ? -8.734 21.547 -1.526 1 89 178 LYS A CA 1
ATOM 1399 C C . LYS A 1 178 ? -9.602 22.797 -1.668 1 89 178 LYS A C 1
ATOM 1401 O O . LYS A 1 178 ? -9.094 23.891 -1.943 1 89 178 LYS A O 1
ATOM 1406 N N . ILE A 1 179 ? -10.945 22.672 -1.43 1 92 179 ILE A N 1
ATOM 1407 C CA . ILE A 1 179 ? -11.859 23.781 -1.628 1 92 179 ILE A CA 1
ATOM 1408 C C . ILE A 1 179 ? -12.875 23.828 -0.489 1 92 179 ILE A C 1
ATOM 1410 O O . ILE A 1 179 ? -13.398 22.797 -0.077 1 92 179 ILE A O 1
ATOM 1414 N N . LYS A 1 180 ? -13.086 24.984 -0.004 1 93.81 180 LYS A N 1
ATOM 1415 C CA . LYS A 1 180 ? -14.164 25.203 0.958 1 93.81 180 LYS A CA 1
ATOM 1416 C C . LYS A 1 180 ? -15.477 25.516 0.251 1 93.81 180 LYS A C 1
ATOM 1418 O O . LYS A 1 180 ? -15.547 26.422 -0.579 1 93.81 180 LYS A O 1
ATOM 1423 N N . ILE A 1 181 ? -16.484 24.766 0.574 1 95.31 181 ILE A N 1
ATOM 1424 C CA . ILE A 1 181 ? -17.797 24.906 -0.06 1 95.31 181 ILE A CA 1
ATOM 1425 C C . ILE A 1 181 ? -18.812 25.406 0.959 1 95.31 181 ILE A C 1
ATOM 1427 O O . ILE A 1 181 ? -18.922 24.844 2.057 1 95.31 181 ILE A O 1
ATOM 1431 N N . GLU A 1 182 ? -19.641 26.375 0.571 1 95.81 182 GLU A N 1
ATOM 1432 C CA . GLU A 1 182 ? -20.5 27.062 1.533 1 95.81 182 GLU A CA 1
ATOM 1433 C C . GLU A 1 182 ? -21.953 26.609 1.402 1 95.81 182 GLU A C 1
ATOM 1435 O O . GLU A 1 182 ? -22.75 26.797 2.322 1 95.81 182 GLU A O 1
ATOM 1440 N N . ASN A 1 183 ? -22.266 26.094 0.217 1 94.94 183 ASN A N 1
ATOM 1441 C CA . ASN A 1 183 ? -23.672 25.797 -0.007 1 94.94 183 ASN A CA 1
ATOM 1442 C C . ASN A 1 183 ? -23.859 24.656 -1.01 1 94.94 183 ASN A C 1
ATOM 1444 O O . ASN A 1 183 ? -22.891 24.203 -1.627 1 94.94 183 ASN A O 1
ATOM 1448 N N . GLN A 1 184 ? -25.109 24.312 -1.201 1 94.31 184 GLN A N 1
ATOM 1449 C CA . GLN A 1 184 ? -25.469 23.141 -2.002 1 94.31 184 GLN A CA 1
ATOM 1450 C C . GLN A 1 184 ? -25.188 23.375 -3.482 1 94.31 184 GLN A C 1
ATOM 1452 O O . GLN A 1 184 ? -24.766 22.469 -4.195 1 94.31 184 GLN A O 1
ATOM 1457 N N . GLN A 1 185 ? -25.422 24.5 -3.93 1 94 185 GLN A N 1
ATOM 1458 C CA . GLN A 1 185 ? -25.203 24.812 -5.336 1 94 185 GLN A CA 1
ATOM 1459 C C . GLN A 1 185 ? -23.719 24.672 -5.703 1 94 185 GLN A C 1
ATOM 1461 O O . GLN A 1 185 ? -23.391 24.062 -6.719 1 94 185 GLN A O 1
ATOM 1466 N N . ASP A 1 186 ? -22.922 25.25 -4.883 1 95 186 ASP A N 1
ATOM 1467 C CA . ASP A 1 186 ? -21.484 25.141 -5.117 1 95 186 ASP A CA 1
ATOM 1468 C C . ASP A 1 186 ? -21.016 23.688 -5.027 1 95 186 ASP A C 1
ATOM 1470 O O . ASP A 1 186 ? -20.109 23.281 -5.762 1 95 186 ASP A O 1
ATOM 1474 N N . PHE A 1 187 ? -21.609 22.984 -4.133 1 95.56 187 PHE A N 1
ATOM 1475 C CA . PHE A 1 187 ? -21.266 21.578 -3.992 1 95.56 187 PHE A CA 1
ATOM 1476 C C . PHE A 1 187 ? -21.578 20.812 -5.277 1 95.56 187 PHE A C 1
ATOM 1478 O O . PHE A 1 187 ? -20.766 20 -5.727 1 95.56 187 PHE A O 1
ATOM 1485 N N . GLN A 1 188 ? -22.656 21.078 -5.898 1 94.12 188 GLN A N 1
ATOM 1486 C CA . GLN A 1 188 ? -23.016 20.453 -7.164 1 94.12 188 GLN A CA 1
ATOM 1487 C C . GLN A 1 188 ? -21.984 20.781 -8.25 1 94.12 188 GLN A C 1
ATOM 1489 O O . GLN A 1 188 ? -21.641 19.922 -9.062 1 94.12 188 GLN A O 1
ATOM 1494 N N . ASP A 1 189 ? -21.578 21.969 -8.25 1 94 189 ASP A N 1
ATOM 1495 C CA . ASP A 1 189 ? -20.562 22.375 -9.219 1 94 189 ASP A CA 1
ATOM 1496 C C . ASP A 1 189 ? -19.266 21.578 -9.023 1 94 189 ASP A C 1
ATOM 1498 O O . ASP A 1 189 ? -18.656 21.156 -10 1 94 189 ASP A O 1
ATOM 1502 N N . ILE A 1 190 ? -18.938 21.469 -7.789 1 93.31 190 ILE A N 1
ATOM 1503 C CA . ILE A 1 190 ? -17.672 20.781 -7.5 1 93.31 190 ILE A CA 1
ATOM 1504 C C . ILE A 1 190 ? -17.797 19.312 -7.891 1 93.31 190 ILE A C 1
ATOM 1506 O O . ILE A 1 190 ? -16.828 18.703 -8.359 1 93.31 190 ILE A O 1
ATOM 1510 N N . ILE A 1 191 ? -18.938 18.703 -7.715 1 95.12 191 ILE A N 1
ATOM 1511 C CA . ILE A 1 191 ? -19.156 17.328 -8.141 1 95.12 191 ILE A CA 1
ATOM 1512 C C . ILE A 1 191 ? -18.781 17.172 -9.617 1 95.12 191 ILE A C 1
ATOM 1514 O O . ILE A 1 191 ? -18.141 16.203 -10 1 95.12 191 ILE A O 1
ATOM 1518 N N . SER A 1 192 ? -19.109 18.125 -10.43 1 94.12 192 SER A N 1
ATOM 1519 C CA . SER A 1 192 ? -18.781 18.094 -11.852 1 94.12 192 SER A CA 1
ATOM 1520 C C . SER A 1 192 ? -17.281 18.172 -12.086 1 94.12 192 SER A C 1
ATOM 1522 O O . SER A 1 192 ? -16.766 17.562 -13.023 1 94.12 192 SER A O 1
ATOM 1524 N N . VAL A 1 193 ? -16.656 18.938 -11.258 1 92.88 193 VAL A N 1
ATOM 1525 C CA . VAL A 1 193 ? -15.195 19.047 -11.367 1 92.88 193 VAL A CA 1
ATOM 1526 C C . VAL A 1 193 ? -14.555 17.719 -11.008 1 92.88 193 VAL A C 1
ATOM 1528 O O . VAL A 1 193 ? -13.633 17.266 -11.695 1 92.88 193 VAL A O 1
ATOM 1531 N N . VAL A 1 194 ? -15.039 17.062 -9.969 1 93.5 194 VAL A N 1
ATOM 1532 C CA . VAL A 1 194 ? -14.555 15.75 -9.57 1 93.5 194 VAL A CA 1
ATOM 1533 C C . VAL A 1 194 ? -14.781 14.75 -10.711 1 93.5 194 VAL A C 1
ATOM 1535 O O . VAL A 1 194 ? -13.914 13.922 -11 1 93.5 194 VAL A O 1
ATOM 1538 N N . ALA A 1 195 ? -15.859 14.867 -11.367 1 94 195 ALA A N 1
ATOM 1539 C CA . ALA A 1 195 ? -16.188 14 -12.492 1 94 195 ALA A CA 1
ATOM 1540 C C . ALA A 1 195 ? -15.188 14.18 -13.633 1 94 195 ALA A C 1
ATOM 1542 O O . ALA A 1 195 ? -14.711 13.203 -14.211 1 94 195 ALA A O 1
ATOM 1543 N N . LEU A 1 196 ? -14.891 15.391 -13.945 1 91.69 196 LEU A N 1
ATOM 1544 C CA . LEU A 1 196 ? -13.953 15.703 -15.023 1 91.69 196 LEU A CA 1
ATOM 1545 C C . LEU A 1 196 ? -12.547 15.219 -14.68 1 91.69 196 LEU A C 1
ATOM 1547 O O . LEU A 1 196 ? -11.836 14.719 -15.547 1 91.69 196 LEU A O 1
ATOM 1551 N N . ALA A 1 197 ? -12.18 15.43 -13.398 1 89.12 197 ALA A N 1
ATOM 1552 C CA . ALA A 1 197 ? -10.852 15.016 -12.953 1 89.12 197 ALA A CA 1
ATOM 1553 C C . ALA A 1 197 ? -10.734 13.5 -12.914 1 89.12 197 ALA A C 1
ATOM 1555 O O . ALA A 1 197 ? -9.625 12.953 -12.961 1 89.12 197 ALA A O 1
ATOM 1556 N N . GLY A 1 198 ? -11.891 12.812 -12.797 1 90.31 198 GLY A N 1
ATOM 1557 C CA . GLY A 1 198 ? -11.898 11.359 -12.789 1 90.31 198 GLY A CA 1
ATOM 1558 C C . GLY A 1 198 ? -11.172 10.766 -11.602 1 90.31 198 GLY A C 1
ATOM 1559 O O . GLY A 1 198 ? -10.391 9.82 -11.75 1 90.31 198 GLY A O 1
ATOM 1560 N N . THR A 1 199 ? -11.336 11.352 -10.43 1 92.44 199 THR A N 1
ATOM 1561 C CA . THR A 1 199 ? -10.609 10.922 -9.242 1 92.44 199 THR A CA 1
ATOM 1562 C C . THR A 1 199 ? -11.547 10.82 -8.047 1 92.44 199 THR A C 1
ATOM 1564 O O . THR A 1 199 ? -12.734 11.141 -8.148 1 92.44 199 THR A O 1
ATOM 1567 N N . TYR A 1 200 ? -11.062 10.266 -6.949 1 95.62 200 TYR A N 1
ATOM 1568 C CA . TYR A 1 200 ? -11.812 10.211 -5.703 1 95.62 200 TYR A CA 1
ATOM 1569 C C . TYR A 1 200 ? -11.914 11.594 -5.07 1 95.62 200 TYR A C 1
ATOM 1571 O O . TYR A 1 200 ? -11.227 12.531 -5.496 1 95.62 200 TYR A O 1
ATOM 1579 N N . ALA A 1 201 ? -12.773 11.703 -4.078 1 95.5 201 ALA A N 1
ATOM 1580 C CA . ALA A 1 201 ? -12.875 12.922 -3.275 1 95.5 201 ALA A CA 1
ATOM 1581 C C . ALA A 1 201 ? -13.164 12.586 -1.813 1 95.5 201 ALA A C 1
ATOM 1583 O O . ALA A 1 201 ? -13.727 11.531 -1.509 1 95.5 201 ALA A O 1
ATOM 1584 N N . THR A 1 202 ? -12.727 13.43 -0.911 1 95.94 202 THR A N 1
ATOM 1585 C CA . THR A 1 202 ? -13.125 13.383 0.493 1 95.94 202 THR A CA 1
ATOM 1586 C C . THR A 1 202 ? -13.773 14.688 0.919 1 95.94 202 THR A C 1
ATOM 1588 O O . THR A 1 202 ? -13.516 15.742 0.331 1 95.94 202 THR A O 1
ATOM 1591 N N . THR A 1 203 ? -14.656 14.625 1.839 1 95.69 203 THR A N 1
ATOM 1592 C CA . THR A 1 203 ? -15.266 15.805 2.432 1 95.69 203 THR A CA 1
ATOM 1593 C C . THR A 1 203 ? -15.117 15.789 3.949 1 95.69 203 THR A C 1
ATOM 1595 O O . THR A 1 203 ? -15.164 14.727 4.57 1 95.69 203 THR A O 1
ATOM 1598 N N . GLU A 1 204 ? -14.914 16.906 4.508 1 95.44 204 GLU A N 1
ATOM 1599 C CA . GLU A 1 204 ? -14.844 17.078 5.957 1 95.44 204 GLU A CA 1
ATOM 1600 C C . GLU A 1 204 ? -15.453 18.406 6.391 1 95.44 204 GLU A C 1
ATOM 1602 O O . GLU A 1 204 ? -15.344 19.406 5.684 1 95.44 204 GLU A O 1
ATOM 1607 N N . PRO A 1 205 ? -16.109 18.391 7.504 1 95.75 205 PRO A N 1
ATOM 1608 C CA . PRO A 1 205 ? -16.625 19.672 7.992 1 95.75 205 PRO A CA 1
ATOM 1609 C C . PRO A 1 205 ? -15.539 20.734 8.133 1 95.75 205 PRO A C 1
ATOM 1611 O O . PRO A 1 205 ? -14.43 20.422 8.578 1 95.75 205 PRO A O 1
ATOM 1614 N N . TYR A 1 206 ? -15.922 21.922 7.68 1 95.56 206 TYR A N 1
ATOM 1615 C CA . TYR A 1 206 ? -15.008 23.031 7.891 1 95.56 206 TYR A CA 1
ATOM 1616 C C . TYR A 1 206 ? -14.945 23.406 9.367 1 95.56 206 TYR A C 1
ATOM 1618 O O . TYR A 1 206 ? -15.977 23.625 10 1 95.56 206 TYR A O 1
ATOM 1626 N N . VAL A 1 207 ? -13.758 23.531 9.883 1 94.69 207 VAL A N 1
ATOM 1627 C CA . VAL A 1 207 ? -13.547 23.969 11.258 1 94.69 207 VAL A CA 1
ATOM 1628 C C . VAL A 1 207 ? -13.07 25.422 11.281 1 94.69 207 VAL A C 1
ATOM 1630 O O . VAL A 1 207 ? -12.07 25.766 10.641 1 94.69 207 VAL A O 1
ATOM 1633 N N . GLN A 1 208 ? -13.867 26.203 11.93 1 93.44 208 GLN A N 1
ATOM 1634 C CA . GLN A 1 208 ? -13.383 27.562 12.156 1 93.44 208 GLN A CA 1
ATOM 1635 C C . GLN A 1 208 ? -12.172 27.562 13.094 1 93.44 208 GLN A C 1
ATOM 1637 O O . GLN A 1 208 ? -12.312 27.359 14.297 1 93.44 208 GLN A O 1
ATOM 1642 N N . SER A 1 209 ? -11.07 27.891 12.477 1 93.19 209 SER A N 1
ATOM 1643 C CA . SER A 1 209 ? -9.805 27.703 13.164 1 93.19 209 SER A CA 1
ATOM 1644 C C . SER A 1 209 ? -9.461 28.906 14.039 1 93.19 209 SER A C 1
ATOM 1646 O O . SER A 1 209 ? -9.602 30.047 13.609 1 93.19 209 SER A O 1
ATOM 1648 N N . LYS A 1 210 ? -9.141 28.641 15.242 1 93.88 210 LYS A N 1
ATOM 1649 C CA . LYS A 1 210 ? -8.414 29.625 16.031 1 93.88 210 LYS A CA 1
ATOM 1650 C C . LYS A 1 210 ? -6.926 29.609 15.703 1 93.88 210 LYS A C 1
ATOM 1652 O O . LYS A 1 210 ? -6.328 30.672 15.492 1 93.88 210 LYS A O 1
ATOM 1657 N N . TYR A 1 211 ? -6.367 28.469 15.633 1 93.62 211 TYR A N 1
ATOM 1658 C CA . TYR A 1 211 ? -5 28.25 15.172 1 93.62 211 TYR A CA 1
ATOM 1659 C C . TYR A 1 211 ? -4.793 26.797 14.75 1 93.62 211 TYR A C 1
ATOM 1661 O O . TYR A 1 211 ? -5.598 25.938 15.086 1 93.62 211 TYR A O 1
ATOM 1669 N N . ASP A 1 212 ? -3.721 26.547 14.031 1 95 212 ASP A N 1
ATOM 1670 C CA . ASP A 1 212 ? -3.322 25.203 13.656 1 95 212 ASP A CA 1
ATOM 1671 C C . ASP A 1 212 ? -2.268 24.656 14.609 1 95 212 ASP A C 1
ATOM 1673 O O . ASP A 1 212 ? -1.494 25.406 15.195 1 95 212 ASP A O 1
ATOM 1677 N N . ILE A 1 213 ? -2.299 23.375 14.758 1 96.69 213 ILE A N 1
ATOM 1678 C CA . ILE A 1 213 ? -1.319 22.672 15.578 1 96.69 213 ILE A CA 1
ATOM 1679 C C . ILE A 1 213 ? -0.49 21.734 14.703 1 96.69 213 ILE A C 1
ATOM 1681 O O . ILE A 1 213 ? -1.034 21.016 13.852 1 96.69 213 ILE A O 1
ATOM 1685 N N . ARG A 1 214 ? 0.747 21.797 14.852 1 97.06 214 ARG A N 1
ATOM 1686 C CA . ARG A 1 214 ? 1.671 20.875 14.195 1 97.06 214 ARG A CA 1
ATOM 1687 C C . ARG A 1 214 ? 2.57 20.188 15.219 1 97.06 214 ARG A C 1
ATOM 1689 O O . ARG A 1 214 ? 3.295 20.844 15.961 1 97.06 214 ARG A O 1
ATOM 1696 N N . ILE A 1 215 ? 2.486 18.891 15.273 1 98.56 215 ILE A N 1
ATOM 1697 C CA . ILE A 1 215 ? 3.32 18.094 16.156 1 98.56 215 ILE A CA 1
ATOM 1698 C C . ILE A 1 215 ? 4.297 17.25 15.336 1 98.56 215 ILE A C 1
ATOM 1700 O O . ILE A 1 215 ? 3.889 16.5 14.461 1 98.56 215 ILE A O 1
ATOM 1704 N N . GLN A 1 216 ? 5.555 17.391 15.617 1 98.19 216 GLN A N 1
ATOM 1705 C CA . GLN A 1 216 ? 6.551 16.672 14.844 1 98.19 216 GLN A CA 1
ATOM 1706 C C . GLN A 1 216 ? 7.34 15.703 15.719 1 98.19 216 GLN A C 1
ATOM 1708 O O . GLN A 1 216 ? 7.598 15.992 16.891 1 98.19 216 GLN A O 1
ATOM 1713 N N . LYS A 1 217 ? 7.668 14.578 15.188 1 98.75 217 LYS A N 1
ATOM 1714 C CA . LYS A 1 217 ? 8.516 13.547 15.789 1 98.75 217 LYS A CA 1
ATOM 1715 C C . LYS A 1 217 ? 9.695 13.211 14.883 1 98.75 217 LYS A C 1
ATOM 1717 O O . LYS A 1 217 ? 9.508 12.906 13.703 1 98.75 217 LYS A O 1
ATOM 1722 N N . ILE A 1 218 ? 10.945 13.383 15.344 1 98.44 218 ILE A N 1
ATOM 1723 C CA . ILE A 1 218 ? 12.188 12.938 14.711 1 98.44 218 ILE A CA 1
ATOM 1724 C C . ILE A 1 218 ? 12.953 12.031 15.664 1 98.44 218 ILE A C 1
ATOM 1726 O O . ILE A 1 218 ? 13.609 12.508 16.594 1 98.44 218 ILE A O 1
ATOM 1730 N N . GLY A 1 219 ? 12.891 10.711 15.383 1 98.06 219 GLY A N 1
ATOM 1731 C CA . GLY A 1 219 ? 13.414 9.773 16.375 1 98.06 219 GLY A CA 1
ATOM 1732 C C . GLY A 1 219 ? 12.727 9.875 17.719 1 98.06 219 GLY A C 1
ATOM 1733 O O . GLY A 1 219 ? 11.516 9.672 17.812 1 98.06 219 GLY A O 1
ATOM 1734 N N . SER A 1 220 ? 13.484 10.312 18.688 1 97.5 220 SER A N 1
ATOM 1735 C CA . SER A 1 220 ? 12.938 10.461 20.031 1 97.5 220 SER A CA 1
ATOM 1736 C C . SER A 1 220 ? 12.719 11.93 20.375 1 97.5 220 SER A C 1
ATOM 1738 O O . SER A 1 220 ? 12.406 12.25 21.531 1 97.5 220 SER A O 1
ATOM 1740 N N . ASN A 1 221 ? 12.867 12.766 19.422 1 98.19 221 ASN A N 1
ATOM 1741 C CA . ASN A 1 221 ? 12.703 14.195 19.641 1 98.19 221 ASN A CA 1
ATOM 1742 C C . ASN A 1 221 ? 11.336 14.688 19.172 1 98.19 221 ASN A C 1
ATOM 1744 O O . ASN A 1 221 ? 10.906 14.359 18.062 1 98.19 221 ASN A O 1
ATOM 1748 N N . TYR A 1 222 ? 10.664 15.453 20.078 1 98.44 222 TYR A N 1
ATOM 1749 C CA . TYR A 1 222 ? 9.312 15.945 19.812 1 98.44 222 TYR A CA 1
ATOM 1750 C C . TYR A 1 222 ? 9.273 17.469 19.844 1 98.44 222 TYR A C 1
ATOM 1752 O O . TYR A 1 222 ? 9.93 18.094 20.672 1 98.44 222 TYR A O 1
ATOM 1760 N N . LYS A 1 223 ? 8.539 18.047 18.922 1 98.31 223 LYS A N 1
ATOM 1761 C CA . LYS A 1 223 ? 8.242 19.484 18.953 1 98.31 223 LYS A CA 1
ATOM 1762 C C . LYS A 1 223 ? 6.793 19.75 18.562 1 98.31 223 LYS A C 1
ATOM 1764 O O . LYS A 1 223 ? 6.211 19.016 17.766 1 98.31 223 LYS A O 1
ATOM 1769 N N . ALA A 1 224 ? 6.254 20.75 19.141 1 98.31 224 ALA A N 1
ATOM 1770 C CA . ALA A 1 224 ? 4.906 21.203 18.812 1 98.31 224 ALA A CA 1
ATOM 1771 C C . ALA A 1 224 ? 4.902 22.672 18.422 1 98.31 224 ALA A C 1
ATOM 1773 O O . ALA A 1 224 ? 5.629 23.484 19 1 98.31 224 ALA A O 1
ATOM 1774 N N . TYR A 1 225 ? 4.129 22.969 17.453 1 97.25 225 TYR A N 1
ATOM 1775 C CA . TYR A 1 225 ? 4.02 24.344 16.969 1 97.25 225 TYR A CA 1
ATOM 1776 C C . TYR A 1 225 ? 2.562 24.781 16.875 1 97.25 225 TYR A C 1
ATOM 1778 O O . TYR A 1 225 ? 1.684 23.953 16.594 1 97.25 225 TYR A O 1
ATOM 1786 N N . MET A 1 226 ? 2.373 26 17.094 1 95.94 226 MET A N 1
ATOM 1787 C CA . MET A 1 226 ? 1.106 26.688 16.844 1 95.94 226 MET A CA 1
ATOM 1788 C C . MET A 1 226 ? 1.246 27.688 15.695 1 95.94 226 MET A C 1
ATOM 1790 O O . MET A 1 226 ? 2.186 28.484 15.672 1 95.94 226 MET A O 1
ATOM 1794 N N . ARG A 1 227 ? 0.354 27.578 14.742 1 93.38 227 ARG A N 1
ATOM 1795 C CA . ARG A 1 227 ? 0.355 28.484 13.594 1 93.38 227 ARG A CA 1
ATOM 1796 C C . ARG A 1 227 ? -0.952 29.266 13.516 1 93.38 227 ARG A C 1
ATOM 1798 O O . ARG A 1 227 ? -2.027 28.672 13.398 1 93.38 227 ARG A O 1
ATOM 1805 N N . THR A 1 228 ? -0.839 30.578 13.57 1 91.5 228 THR A N 1
ATOM 1806 C CA . THR A 1 228 ? -2.006 31.453 13.539 1 91.5 228 THR A CA 1
ATOM 1807 C C . THR A 1 228 ? -2.021 32.281 12.266 1 91.5 228 THR A C 1
ATOM 1809 O O . THR A 1 228 ? -1.046 32.969 11.953 1 91.5 228 THR A O 1
ATOM 1812 N N . SER A 1 229 ? -3.127 32.219 11.523 1 86.81 229 SER A N 1
ATOM 1813 C CA . SER A 1 229 ? -3.258 33 10.305 1 86.81 229 SER A CA 1
ATOM 1814 C C . SER A 1 229 ? -3.416 34.5 10.625 1 86.81 229 SER A C 1
ATOM 1816 O O . SER A 1 229 ? -4.23 34.875 11.469 1 86.81 229 SER A O 1
ATOM 1818 N N . ILE A 1 230 ? -2.572 35.281 9.938 1 85.12 230 ILE A N 1
ATOM 1819 C CA . ILE A 1 230 ? -2.652 36.719 10.086 1 85.12 230 ILE A CA 1
ATOM 1820 C C . ILE A 1 230 ? -3.6 37.281 9.039 1 85.12 230 ILE A C 1
ATOM 1822 O O . ILE A 1 230 ? -4.348 38.25 9.32 1 85.12 230 ILE A O 1
ATOM 1826 N N . SER A 1 231 ? -3.646 36.688 7.875 1 81.69 231 SER A N 1
ATOM 1827 C CA . SER A 1 231 ? -4.426 37.188 6.746 1 81.69 231 SER A CA 1
ATOM 1828 C C . SER A 1 231 ? -5.871 36.719 6.812 1 81.69 231 SER A C 1
ATOM 1830 O O . SER A 1 231 ? -6.707 37.125 6.008 1 81.69 231 SER A O 1
ATOM 1832 N N . GLY A 1 232 ? -6.203 35.938 7.727 1 78.38 232 GLY A N 1
ATOM 1833 C CA . GLY A 1 232 ? -7.543 35.375 7.832 1 78.38 232 GLY A CA 1
ATOM 1834 C C . GLY A 1 232 ? -7.812 34.281 6.84 1 78.38 232 GLY A C 1
ATOM 1835 O O . GLY A 1 232 ? -8.945 33.812 6.707 1 78.38 232 GLY A O 1
ATOM 1836 N N . ASN A 1 233 ? -6.824 33.875 6.172 1 81.12 233 ASN A N 1
ATOM 1837 C CA . ASN A 1 233 ? -6.973 32.75 5.254 1 81.12 233 ASN A CA 1
ATOM 1838 C C . ASN A 1 233 ? -7.262 31.453 6.004 1 81.12 233 ASN A C 1
ATOM 1840 O O . ASN A 1 233 ? -6.633 31.156 7.023 1 81.12 233 ASN A O 1
ATOM 1844 N N . TRP A 1 234 ? -8.242 30.734 5.484 1 81.12 234 TRP A N 1
ATOM 1845 C CA . TRP A 1 234 ? -8.609 29.516 6.188 1 81.12 234 TRP A CA 1
ATOM 1846 C C . TRP A 1 234 ? -7.586 28.422 5.945 1 81.12 234 TRP A C 1
ATOM 1848 O O . TRP A 1 234 ? -7.531 27.438 6.695 1 81.12 234 TRP A O 1
ATOM 1858 N N . LYS A 1 235 ? -6.805 28.547 4.812 1 75.19 235 LYS A N 1
ATOM 1859 C CA . LYS A 1 235 ? -5.695 27.625 4.582 1 75.19 235 LYS A CA 1
ATOM 1860 C C . LYS A 1 235 ? -4.418 28.125 5.246 1 75.19 235 LYS A C 1
ATOM 1862 O O . LYS A 1 235 ? -3.9 29.188 4.887 1 75.19 235 LYS A O 1
ATOM 1867 N N . ALA A 1 236 ? -3.967 27.312 6.152 1 65.75 236 ALA A N 1
ATOM 1868 C CA . ALA A 1 236 ? -2.879 27.766 7.02 1 65.75 236 ALA A CA 1
ATOM 1869 C C . ALA A 1 236 ? -1.586 27.938 6.227 1 65.75 236 ALA A C 1
ATOM 1871 O O . ALA A 1 236 ? -0.707 28.703 6.629 1 65.75 236 ALA A O 1
ATOM 1872 N N . ASN A 1 237 ? -1.473 27.266 5.129 1 64.56 237 ASN A N 1
ATOM 1873 C CA . ASN A 1 237 ? -0.212 27.328 4.398 1 64.56 237 ASN A CA 1
ATOM 1874 C C . ASN A 1 237 ? -0.227 28.438 3.348 1 64.56 237 ASN A C 1
ATOM 1876 O O . ASN A 1 237 ? 0.772 28.656 2.662 1 64.56 237 ASN A O 1
ATOM 1880 N N . THR A 1 238 ? -1.411 29.016 3.336 1 67.12 238 THR A N 1
ATOM 1881 C CA . THR A 1 238 ? -1.538 30.094 2.371 1 67.12 238 THR A CA 1
ATOM 1882 C C . THR A 1 238 ? -1.646 31.438 3.08 1 67.12 238 THR A C 1
ATOM 1884 O O . THR A 1 238 ? -2.363 31.562 4.074 1 67.12 238 THR A O 1
ATOM 1887 N N . GLY A 1 239 ? -0.778 32.281 2.74 1 71.88 239 GLY A N 1
ATOM 1888 C CA . GLY A 1 239 ? -0.818 33.625 3.314 1 71.88 239 GLY A CA 1
ATOM 1889 C C . GLY A 1 239 ? 0.177 33.812 4.441 1 71.88 239 GLY A C 1
ATOM 1890 O O . GLY A 1 239 ? 0.991 32.938 4.719 1 71.88 239 GLY A O 1
ATOM 1891 N N . SER A 1 240 ? -0.01 34.969 5.121 1 81.12 240 SER A N 1
ATOM 1892 C CA . SER A 1 240 ? 0.876 35.281 6.234 1 81.12 240 SER A CA 1
ATOM 1893 C C . SER A 1 240 ? 0.395 34.625 7.527 1 81.12 240 SER A C 1
ATOM 1895 O O . SER A 1 240 ? -0.806 34.594 7.801 1 81.12 240 SER A O 1
ATOM 1897 N N . ALA A 1 241 ? 1.346 33.969 8.188 1 86.69 241 ALA A N 1
ATOM 1898 C CA . ALA A 1 241 ? 1.012 33.312 9.453 1 86.69 241 ALA A CA 1
ATOM 1899 C C . ALA A 1 241 ? 2.141 33.469 10.469 1 86.69 241 ALA A C 1
ATOM 1901 O O . ALA A 1 241 ? 3.281 33.75 10.102 1 86.69 241 ALA A O 1
ATOM 1902 N N . MET A 1 242 ? 1.686 33.5 11.68 1 90.25 242 MET A N 1
ATOM 1903 C CA . MET A 1 242 ? 2.631 33.469 12.797 1 90.25 242 MET A CA 1
ATOM 1904 C C . MET A 1 242 ? 2.824 32.062 13.328 1 90.25 242 MET A C 1
ATOM 1906 O O . MET A 1 242 ? 1.851 31.344 13.57 1 90.25 242 MET A O 1
ATOM 1910 N N . LEU A 1 243 ? 4.102 31.703 13.398 1 93.88 243 LEU A N 1
ATOM 1911 C CA . LEU A 1 243 ? 4.465 30.375 13.883 1 93.88 243 LEU A CA 1
ATOM 1912 C C . LEU A 1 243 ? 5.172 30.469 15.234 1 93.88 243 LEU A C 1
ATOM 1914 O O . LEU A 1 243 ? 6.125 31.234 15.391 1 93.88 243 LEU A O 1
ATOM 1918 N N . GLU A 1 244 ? 4.641 29.719 16.25 1 94.75 244 GLU A N 1
ATOM 1919 C CA . GLU A 1 244 ? 5.211 29.688 17.594 1 94.75 244 GLU A CA 1
ATOM 1920 C C . GLU A 1 244 ? 5.406 28.25 18.078 1 94.75 244 GLU A C 1
ATOM 1922 O O . GLU A 1 244 ? 4.504 27.422 17.969 1 94.75 244 GLU A O 1
ATOM 1927 N N . GLN A 1 245 ? 6.621 28 18.531 1 96.56 245 GLN A N 1
ATOM 1928 C CA . GLN A 1 245 ? 6.801 26.719 19.203 1 96.56 245 GLN A CA 1
ATOM 1929 C C . GLN A 1 245 ? 6.133 26.703 20.562 1 96.56 245 GLN A C 1
ATOM 1931 O O . GLN A 1 245 ? 6.285 27.656 21.344 1 96.56 245 GLN A O 1
ATOM 1936 N N . ILE A 1 246 ? 5.391 25.688 20.859 1 97.12 246 ILE A N 1
ATOM 1937 C CA . ILE A 1 246 ? 4.684 25.594 22.141 1 97.12 246 ILE A CA 1
ATOM 1938 C C . ILE A 1 246 ? 5.141 24.344 22.891 1 97.12 246 ILE A C 1
ATOM 1940 O O . ILE A 1 246 ? 5.891 23.531 22.359 1 97.12 246 ILE A O 1
ATOM 1944 N N . ALA A 1 247 ? 4.703 24.266 24.156 1 97.38 247 ALA A N 1
ATOM 1945 C CA . ALA A 1 247 ? 5.094 23.156 25 1 97.38 247 ALA A CA 1
ATOM 1946 C C . ALA A 1 247 ? 4.473 21.844 24.516 1 97.38 247 ALA A C 1
ATOM 1948 O O . ALA A 1 247 ? 3.299 21.812 24.141 1 97.38 247 ALA A O 1
ATOM 1949 N N . MET A 1 248 ? 5.32 20.828 24.531 1 97.75 248 MET A N 1
ATOM 1950 C CA . MET A 1 248 ? 4.824 19.484 24.234 1 97.75 248 MET A CA 1
ATOM 1951 C C . MET A 1 248 ? 4 18.953 25.391 1 97.75 248 MET A C 1
ATOM 1953 O O . MET A 1 248 ? 4.41 19.062 26.562 1 97.75 248 MET A O 1
ATOM 1957 N N . THR A 1 249 ? 2.832 18.469 25.156 1 97.94 249 THR A N 1
ATOM 1958 C CA . THR A 1 249 ? 1.986 17.859 26.172 1 97.94 249 THR A CA 1
ATOM 1959 C C . THR A 1 249 ? 1.902 16.359 25.969 1 97.94 249 THR A C 1
ATOM 1961 O O . THR A 1 249 ? 2.262 15.836 24.906 1 97.94 249 THR A O 1
ATOM 1964 N N . ASP A 1 250 ? 1.421 15.68 27 1 97.94 250 ASP A N 1
ATOM 1965 C CA . ASP A 1 250 ? 1.193 14.242 26.891 1 97.94 250 ASP A CA 1
ATOM 1966 C C . ASP A 1 250 ? 0.173 13.938 25.797 1 97.94 250 ASP A C 1
ATOM 1968 O O . ASP A 1 250 ? 0.286 12.922 25.094 1 97.94 250 ASP A O 1
ATOM 1972 N N . ARG A 1 251 ? -0.788 14.82 25.672 1 98.06 251 ARG A N 1
ATOM 1973 C CA . ARG A 1 251 ? -1.823 14.672 24.656 1 98.06 251 ARG A CA 1
ATOM 1974 C C . ARG A 1 251 ? -1.226 14.727 23.25 1 98.06 251 ARG A C 1
ATOM 1976 O O . ARG A 1 251 ? -1.51 13.867 22.422 1 98.06 251 ARG A O 1
ATOM 1983 N N . TYR A 1 252 ? -0.373 15.68 23.031 1 98.56 252 TYR A N 1
ATOM 1984 C CA . TYR A 1 252 ? 0.285 15.828 21.75 1 98.56 252 TYR A CA 1
ATOM 1985 C C . TYR A 1 252 ? 1.196 14.641 21.453 1 98.56 252 TYR A C 1
ATOM 1987 O O . TYR A 1 252 ? 1.216 14.117 20.344 1 98.56 252 TYR A O 1
ATOM 1995 N N . ARG A 1 253 ? 1.878 14.234 22.453 1 98.56 253 ARG A N 1
ATOM 1996 C CA . ARG A 1 253 ? 2.768 13.086 22.312 1 98.56 253 ARG A CA 1
ATOM 1997 C C . ARG A 1 253 ? 1.984 11.828 21.953 1 98.56 253 ARG A C 1
ATOM 1999 O O . ARG A 1 253 ? 2.406 11.055 21.094 1 98.56 253 ARG A O 1
ATOM 2006 N N . GLN A 1 254 ? 0.874 11.672 22.594 1 98.5 254 GLN A N 1
ATOM 2007 C CA . GLN A 1 254 ? 0.032 10.516 22.297 1 98.5 254 GLN A CA 1
ATOM 2008 C C . GLN A 1 254 ? -0.44 10.531 20.859 1 98.5 254 GLN A C 1
ATOM 2010 O O . GLN A 1 254 ? -0.462 9.484 20.188 1 98.5 254 GLN A O 1
ATOM 2015 N N . TRP A 1 255 ? -0.823 11.695 20.328 1 98.75 255 TRP A N 1
ATOM 2016 C CA . TRP A 1 255 ? -1.271 11.805 18.953 1 98.75 255 TRP A CA 1
ATOM 2017 C C . TRP A 1 255 ? -0.194 11.312 17.984 1 98.75 255 TRP A C 1
ATOM 2019 O O . TRP A 1 255 ? -0.439 10.414 17.172 1 98.75 255 TRP A O 1
ATOM 2029 N N . VAL A 1 256 ? 0.998 11.828 18.188 1 98.81 256 VAL A N 1
ATOM 2030 C CA . VAL A 1 256 ? 2.045 11.57 17.203 1 98.81 256 VAL A CA 1
ATOM 2031 C C . VAL A 1 256 ? 2.602 10.164 17.406 1 98.81 256 VAL A C 1
ATOM 2033 O O . VAL A 1 256 ? 2.953 9.492 16.438 1 98.81 256 VAL A O 1
ATOM 2036 N N . ASP A 1 257 ? 2.689 9.68 18.594 1 98.62 257 ASP A N 1
ATOM 2037 C CA . ASP A 1 257 ? 3.17 8.328 18.844 1 98.62 257 ASP A CA 1
ATOM 2038 C C . ASP A 1 257 ? 2.201 7.289 18.281 1 98.62 257 ASP A C 1
ATOM 2040 O O . ASP A 1 257 ? 2.625 6.254 17.766 1 98.62 257 ASP A O 1
ATOM 2044 N N . SER A 1 258 ? 0.906 7.539 18.438 1 98.62 258 SER A N 1
ATOM 2045 C CA . SER A 1 258 ? -0.083 6.629 17.859 1 98.62 258 SER A CA 1
ATOM 2046 C C . SER A 1 258 ? 0.049 6.547 16.344 1 98.62 258 SER A C 1
ATOM 2048 O O . SER A 1 258 ? 0.011 5.457 15.773 1 98.62 258 SER A O 1
ATOM 2050 N N . CYS A 1 259 ? 0.258 7.68 15.719 1 98.62 259 CYS A N 1
ATOM 2051 C CA . CYS A 1 259 ? 0.441 7.711 14.273 1 98.62 259 CYS A CA 1
ATOM 2052 C C . CYS A 1 259 ? 1.758 7.055 13.875 1 98.62 259 CYS A C 1
ATOM 2054 O O . CYS A 1 259 ? 1.842 6.398 12.836 1 98.62 259 CYS A O 1
ATOM 2056 N N . ALA A 1 260 ? 2.748 7.172 14.695 1 98.62 260 ALA A N 1
ATOM 2057 C CA . ALA A 1 260 ? 4.09 6.688 14.391 1 98.62 260 ALA A CA 1
ATOM 2058 C C . ALA A 1 260 ? 4.125 5.16 14.359 1 98.62 260 ALA A C 1
ATOM 2060 O O . ALA A 1 260 ? 5.062 4.566 13.82 1 98.62 260 ALA A O 1
ATOM 2061 N N . GLU A 1 261 ? 3.154 4.516 14.891 1 97 261 GLU A N 1
ATOM 2062 C CA . GLU A 1 261 ? 3.113 3.057 14.914 1 97 261 GLU A CA 1
ATOM 2063 C C . GLU A 1 261 ? 2.58 2.498 13.602 1 97 261 GLU A C 1
ATOM 2065 O O . GLU A 1 261 ? 2.711 1.304 13.328 1 97 261 GLU A O 1
ATOM 2070 N N . MET A 1 262 ? 2.041 3.32 12.789 1 94.88 262 MET A N 1
ATOM 2071 C CA . MET A 1 262 ? 1.421 2.859 11.547 1 94.88 262 MET A CA 1
ATOM 2072 C C . MET A 1 262 ? 2.467 2.291 10.594 1 94.88 262 MET A C 1
ATOM 2074 O O . MET A 1 262 ? 3.596 2.783 10.539 1 94.88 262 MET A O 1
ATOM 2078 N N . PHE A 1 263 ? 2.076 1.292 9.78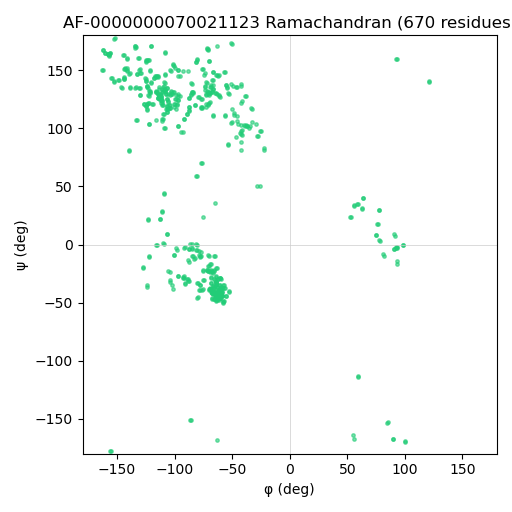1 1 95.06 263 PHE A N 1
ATOM 2079 C CA . PHE A 1 263 ? 2.842 0.714 8.68 1 95.06 263 PHE A CA 1
ATOM 2080 C C . PHE A 1 263 ? 4.203 0.225 9.164 1 95.06 263 PHE A C 1
ATOM 2082 O O . PHE A 1 263 ? 5.215 0.428 8.492 1 95.06 263 PHE A O 1
ATOM 2089 N N . GLY A 1 264 ? 4.223 -0.258 10.398 1 90.44 264 GLY A N 1
ATOM 2090 C CA . GLY A 1 264 ? 5.418 -0.877 10.945 1 90.44 264 GLY A CA 1
ATOM 2091 C C . GLY A 1 264 ? 6.301 0.095 11.703 1 90.44 264 GLY A C 1
ATOM 2092 O O . GLY A 1 264 ? 7.348 -0.29 12.234 1 90.44 264 GLY A O 1
ATOM 2093 N N . GLY A 1 265 ? 5.934 1.376 11.75 1 95.38 265 GLY A N 1
ATOM 2094 C CA . GLY A 1 265 ? 6.684 2.359 12.523 1 95.38 265 GLY A CA 1
ATOM 2095 C C . GLY A 1 265 ? 7.219 3.496 11.68 1 95.38 265 GLY A C 1
ATOM 2096 O O . GLY A 1 265 ? 7.684 3.277 10.555 1 95.38 265 GLY A O 1
ATOM 2097 N N . LEU A 1 266 ? 7.152 4.695 12.211 1 98.38 266 LEU A N 1
ATOM 2098 C CA . LEU A 1 266 ? 7.68 5.898 11.578 1 98.38 266 LEU A CA 1
ATOM 2099 C C . LEU A 1 266 ? 8.703 6.582 12.477 1 98.38 266 LEU A C 1
ATOM 2101 O O . LEU A 1 266 ? 8.383 6.988 13.594 1 98.38 266 LEU A O 1
ATOM 2105 N N . ASP A 1 267 ? 9.883 6.75 11.984 1 98.38 267 ASP A N 1
ATOM 2106 C CA . ASP A 1 267 ? 10.922 7.465 12.727 1 98.38 267 ASP A CA 1
ATOM 2107 C C . ASP A 1 267 ? 10.734 8.977 12.602 1 98.38 267 ASP A C 1
ATOM 2109 O O . ASP A 1 267 ? 11.125 9.727 13.5 1 98.38 267 ASP A O 1
ATOM 2113 N N . ILE A 1 268 ? 10.242 9.367 11.469 1 98.56 268 ILE A N 1
ATOM 2114 C CA . ILE A 1 268 ? 9.992 10.781 11.195 1 98.56 268 ILE A CA 1
ATOM 2115 C C . ILE A 1 268 ? 8.547 10.961 10.742 1 98.56 268 ILE A C 1
ATOM 2117 O O . ILE A 1 268 ? 8.109 10.344 9.773 1 98.56 268 ILE A O 1
ATOM 2121 N N . CYS A 1 269 ? 7.797 11.75 11.453 1 98.62 269 CYS A N 1
ATOM 2122 C CA . CYS A 1 269 ? 6.43 12.047 11.047 1 98.62 269 CYS A CA 1
ATOM 2123 C C . CYS A 1 269 ? 5.914 13.297 11.75 1 98.62 269 CYS A C 1
ATOM 2125 O O . CYS A 1 269 ? 6.574 13.836 12.641 1 98.62 269 CYS A O 1
ATOM 2127 N N . ALA A 1 270 ? 4.824 13.797 11.297 1 98.44 270 ALA A N 1
ATOM 2128 C CA . ALA A 1 270 ? 4.164 14.953 11.898 1 98.44 270 ALA A CA 1
ATOM 2129 C C . ALA A 1 270 ? 2.646 14.82 11.82 1 98.44 270 ALA A C 1
ATOM 2131 O O . ALA A 1 270 ? 2.111 14.305 10.844 1 98.44 270 ALA A O 1
ATOM 2132 N N . VAL A 1 271 ? 2.02 15.258 12.867 1 98.56 271 VAL A N 1
ATOM 2133 C CA . VAL A 1 271 ? 0.562 15.289 12.93 1 98.56 271 VAL A CA 1
ATOM 2134 C C . VAL A 1 271 ? 0.074 16.734 12.852 1 98.56 271 VAL A C 1
ATOM 2136 O O . VAL A 1 271 ? 0.632 17.625 13.508 1 98.56 271 VAL A O 1
ATOM 2139 N N . LYS A 1 272 ? -0.898 16.969 12.031 1 96.56 272 LYS A N 1
ATOM 2140 C CA . LYS A 1 272 ? -1.541 18.281 11.914 1 96.56 272 LYS A CA 1
ATOM 2141 C C . LYS A 1 272 ? -2.951 18.25 12.492 1 96.56 272 LYS A C 1
ATOM 2143 O O . LYS A 1 272 ? -3.713 17.312 12.25 1 96.56 272 LYS A O 1
ATOM 2148 N N . ALA A 1 273 ? -3.232 19.312 13.25 1 97.5 273 ALA A N 1
ATOM 2149 C CA . ALA A 1 273 ? -4.562 19.469 13.828 1 97.5 273 ALA A CA 1
ATOM 2150 C C . ALA A 1 273 ? -5 20.938 13.805 1 97.5 273 ALA A C 1
ATOM 2152 O O . ALA A 1 273 ? -4.18 21.828 13.586 1 97.5 273 ALA A O 1
ATOM 2153 N N . VAL A 1 274 ? -6.277 21.109 13.914 1 96.38 274 VAL A N 1
ATOM 2154 C CA . VAL A 1 274 ? -6.875 22.438 14.039 1 96.38 274 VAL A CA 1
ATOM 2155 C C . VAL A 1 274 ? -7.523 22.594 15.406 1 96.38 274 VAL A C 1
ATOM 2157 O O . VAL A 1 274 ? -8.289 21.719 15.844 1 96.38 274 VAL A O 1
ATOM 2160 N N . HIS A 1 275 ? -7.109 23.656 16.078 1 96.94 275 HIS A N 1
ATOM 2161 C CA . HIS A 1 275 ? -7.875 24.062 17.25 1 96.94 275 HIS A CA 1
ATOM 2162 C C . HIS A 1 275 ? -9.008 25 16.875 1 96.94 275 HIS A C 1
ATOM 2164 O O . HIS A 1 275 ? -8.766 26.125 16.422 1 96.94 275 HIS A O 1
ATOM 2170 N N . GLY A 1 276 ? -10.203 24.547 17.078 1 96.38 276 GLY A N 1
ATOM 2171 C CA . GLY A 1 276 ? -11.367 25.297 16.641 1 96.38 276 GLY A CA 1
ATOM 2172 C C . GLY A 1 276 ? -11.742 26.422 17.609 1 96.38 276 GLY A C 1
ATOM 2173 O O . GLY A 1 276 ? -11.398 26.375 18.781 1 96.38 276 GLY A O 1
ATOM 2174 N N . LYS A 1 277 ? -12.469 27.359 17.094 1 95.75 277 LYS A N 1
ATOM 2175 C CA . LYS A 1 277 ? -13.023 28.422 17.922 1 95.75 277 LYS A CA 1
ATOM 2176 C C . LYS A 1 277 ? -14.008 27.844 18.938 1 95.75 277 LYS A C 1
ATOM 2178 O O . LYS A 1 277 ? -14.297 28.484 19.953 1 95.75 277 LYS A O 1
ATOM 2183 N N . ASP A 1 278 ? -14.492 26.688 18.688 1 96.81 278 ASP A N 1
ATOM 2184 C CA . ASP A 1 278 ? -15.391 26.016 19.609 1 96.81 278 ASP A CA 1
ATOM 2185 C C . ASP A 1 278 ? -14.625 25.406 20.781 1 96.81 278 ASP A C 1
ATOM 2187 O O . ASP A 1 278 ? -15.227 24.828 21.688 1 96.81 278 ASP A O 1
ATOM 2191 N N . GLY A 1 279 ? -13.312 25.359 20.766 1 96.81 279 GLY A N 1
ATOM 2192 C CA . GLY A 1 279 ? -12.492 24.891 21.875 1 96.81 279 GLY A CA 1
ATOM 2193 C C . GLY A 1 279 ? -12.039 23.453 21.719 1 96.81 279 GLY A C 1
ATOM 2194 O O . GLY A 1 279 ? -11.312 22.922 22.562 1 96.81 279 GLY A O 1
ATOM 2195 N N . ASN A 1 280 ? -12.461 22.859 20.625 1 97.62 280 ASN A N 1
ATOM 2196 C CA . ASN A 1 280 ? -12.109 21.469 20.391 1 97.62 280 ASN A CA 1
ATOM 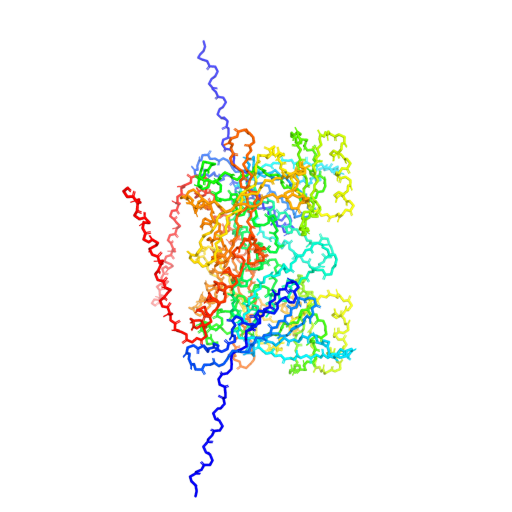2197 C C . ASN A 1 280 ? -10.938 21.328 19.422 1 97.62 280 ASN A C 1
ATOM 2199 O O . ASN A 1 280 ? -10.68 22.234 18.625 1 97.62 280 ASN A O 1
ATOM 2203 N N . ASP A 1 281 ? -10.188 20.25 19.562 1 98.12 281 ASP A N 1
ATOM 2204 C CA . ASP A 1 281 ? -9.125 19.906 18.625 1 98.12 281 ASP A CA 1
ATOM 2205 C C . ASP A 1 281 ? -9.609 18.922 17.562 1 98.12 281 ASP A C 1
ATOM 2207 O O . ASP A 1 281 ? -10.43 18.047 17.859 1 98.12 281 ASP A O 1
ATOM 2211 N N . TYR A 1 282 ? -9.078 19.094 16.375 1 98.19 282 TYR A N 1
ATOM 2212 C CA . TYR A 1 282 ? -9.398 18.219 15.258 1 98.19 282 TYR A CA 1
ATOM 2213 C C . TYR A 1 282 ? -8.133 17.797 14.523 1 98.19 282 TYR A C 1
ATOM 2215 O O . TYR A 1 282 ? -7.52 18.594 13.82 1 98.19 282 TYR A O 1
ATOM 2223 N N . ILE A 1 283 ? -7.727 16.5 14.703 1 98.44 283 ILE A N 1
ATOM 2224 C CA . ILE A 1 283 ? -6.617 15.977 13.914 1 98.44 283 ILE A CA 1
ATOM 2225 C C . ILE A 1 283 ? -7.051 15.836 12.453 1 98.44 283 ILE A C 1
ATOM 2227 O O . ILE A 1 283 ? -8.117 15.281 12.164 1 98.44 283 ILE A O 1
ATOM 2231 N N . ILE A 1 284 ? -6.176 16.266 11.516 1 95.44 284 ILE A N 1
ATOM 2232 C CA . ILE A 1 284 ? -6.668 16.281 10.141 1 95.44 284 ILE A CA 1
ATOM 2233 C C . ILE A 1 284 ? -5.707 15.523 9.234 1 95.44 284 ILE A C 1
ATOM 2235 O O . ILE A 1 284 ? -6.07 15.125 8.125 1 95.44 284 ILE A O 1
ATOM 2239 N N . GLU A 1 285 ? -4.48 15.352 9.695 1 95 285 GLU A N 1
ATOM 2240 C CA . GLU A 1 285 ? -3.51 14.758 8.781 1 95 285 GLU A CA 1
ATOM 2241 C C . GLU A 1 285 ? -2.285 14.242 9.531 1 95 285 GLU A C 1
ATOM 2243 O O . GLU A 1 285 ? -1.957 14.734 10.609 1 95 285 GLU A O 1
ATOM 2248 N N . VAL A 1 286 ? -1.707 13.25 8.992 1 97.75 286 VAL A N 1
ATOM 2249 C CA . VAL A 1 286 ? -0.371 12.812 9.391 1 97.75 286 VAL A CA 1
ATOM 2250 C C . VAL A 1 286 ? 0.547 12.789 8.172 1 97.75 286 VAL A C 1
ATOM 2252 O O . VAL A 1 286 ? 0.132 12.383 7.082 1 97.75 286 VAL A O 1
ATOM 2255 N N . MET A 1 287 ? 1.708 13.273 8.352 1 96.12 287 MET A N 1
ATOM 2256 C CA . MET A 1 287 ? 2.723 13.273 7.305 1 96.12 287 MET A CA 1
ATOM 2257 C C . MET A 1 287 ? 3.9 12.383 7.68 1 96.12 287 MET A C 1
ATOM 2259 O O . MET A 1 287 ? 4.27 12.297 8.852 1 96.12 287 MET A O 1
ATOM 2263 N N . ASP A 1 288 ? 4.426 11.766 6.688 1 96.69 288 ASP A N 1
ATOM 2264 C CA . ASP A 1 288 ? 5.613 10.945 6.918 1 96.69 288 ASP A CA 1
ATOM 2265 C C . ASP A 1 288 ? 6.883 11.781 6.832 1 96.69 288 ASP A C 1
ATOM 2267 O O . ASP A 1 288 ? 6.898 12.945 7.246 1 96.69 288 ASP A O 1
ATOM 2271 N N . SER A 1 289 ? 8.039 11.203 6.434 1 96.5 289 SER A N 1
ATOM 2272 C CA . SER A 1 289 ? 9.344 11.844 6.457 1 96.5 289 SER A CA 1
ATOM 2273 C C . SER A 1 289 ? 9.406 13.023 5.488 1 96.5 289 SER A C 1
ATOM 2275 O O . SER A 1 289 ? 10.336 13.828 5.535 1 96.5 289 SER A O 1
ATOM 2277 N N . SER A 1 290 ? 8.406 13.188 4.633 1 93.44 290 SER A N 1
ATOM 2278 C CA . SER A 1 290 ? 8.375 14.312 3.699 1 93.44 290 SER A CA 1
ATOM 2279 C C . SER A 1 290 ? 7.859 15.578 4.379 1 93.44 290 SER A C 1
ATOM 2281 O O . SER A 1 290 ? 7.781 16.641 3.752 1 93.44 290 SER A O 1
ATOM 2283 N N . MET A 1 291 ? 7.543 15.523 5.602 1 93.5 291 MET A N 1
ATOM 2284 C CA . MET A 1 291 ? 7.051 16.688 6.328 1 93.5 291 MET A CA 1
ATOM 2285 C C . MET A 1 291 ? 8.016 17.859 6.207 1 93.5 291 MET A C 1
ATOM 2287 O O . MET A 1 291 ? 9.234 17.672 6.234 1 93.5 291 MET A O 1
ATOM 2291 N N . PRO A 1 292 ? 7.5 19.031 5.953 1 91.06 292 PRO A N 1
ATOM 2292 C CA . PRO A 1 292 ? 8.383 20.203 5.969 1 91.06 292 PRO A CA 1
ATOM 2293 C C . PRO A 1 292 ? 8.914 20.516 7.367 1 91.06 292 PRO A C 1
ATOM 2295 O O . PRO A 1 292 ? 8.211 20.312 8.359 1 91.06 292 PRO A O 1
ATOM 2298 N N . LEU A 1 293 ? 10.133 20.906 7.383 1 93.19 293 LEU A N 1
ATOM 2299 C CA . LEU A 1 293 ? 10.68 21.438 8.633 1 93.19 293 LEU A CA 1
ATOM 2300 C C . LEU A 1 293 ? 10.344 22.922 8.781 1 93.19 293 LEU A C 1
ATOM 2302 O O . LEU A 1 293 ? 10.477 23.688 7.824 1 93.19 293 LEU A O 1
ATOM 2306 N N . ILE A 1 294 ? 9.836 23.281 9.922 1 91.5 294 ILE A N 1
ATOM 2307 C CA . ILE A 1 294 ? 9.328 24.641 10.078 1 91.5 294 ILE A CA 1
ATOM 2308 C C . ILE A 1 294 ? 9.883 25.25 11.359 1 91.5 294 ILE A C 1
ATOM 2310 O O . ILE A 1 294 ? 10.406 24.547 12.219 1 91.5 294 ILE A O 1
ATOM 2314 N N . GLY A 1 295 ? 9.805 26.594 11.336 1 88.81 295 GLY A N 1
ATOM 2315 C CA . GLY A 1 295 ? 10.117 27.312 12.562 1 88.81 295 GLY A CA 1
ATOM 2316 C C . GLY A 1 295 ? 11.578 27.672 12.68 1 88.81 295 GLY A C 1
ATOM 2317 O O . GLY A 1 295 ? 12.344 27.531 11.719 1 88.81 295 GLY A O 1
ATOM 2318 N N . GLU A 1 296 ? 11.945 28.094 13.891 1 91.25 296 GLU A N 1
ATOM 2319 C CA . GLU A 1 296 ? 13.266 28.688 14.117 1 91.25 296 GLU A CA 1
ATOM 2320 C C . GLU A 1 296 ? 14.312 27.609 14.352 1 91.25 296 GLU A C 1
ATOM 2322 O O . GLU A 1 296 ? 15.516 27.859 14.25 1 91.25 296 GLU A O 1
ATOM 2327 N N . HIS A 1 297 ? 13.867 26.391 14.508 1 93.62 297 HIS A N 1
ATOM 2328 C CA . HIS A 1 297 ? 14.82 25.344 14.867 1 93.62 297 HIS A CA 1
ATOM 2329 C C . HIS A 1 297 ? 15.023 24.359 13.711 1 93.62 297 HIS A C 1
ATOM 2331 O O . HIS A 1 297 ? 15.344 23.188 13.93 1 93.62 297 HIS A O 1
ATOM 2337 N N . VAL A 1 298 ? 14.859 24.797 12.508 1 94.06 298 VAL A N 1
ATOM 2338 C CA . VAL A 1 298 ? 14.969 23.969 11.32 1 94.06 298 VAL A CA 1
ATOM 2339 C C . VAL A 1 298 ? 16.375 23.375 11.234 1 94.06 298 VAL A C 1
ATOM 2341 O O . VAL A 1 298 ? 16.531 22.203 10.891 1 94.06 298 VAL A O 1
ATOM 2344 N N . GLU A 1 299 ? 17.406 24.188 11.555 1 93.12 299 GLU A N 1
ATOM 2345 C CA . GLU A 1 299 ? 18.781 23.703 11.5 1 93.12 299 GLU A CA 1
ATOM 2346 C C . GLU A 1 299 ? 19.016 22.578 12.508 1 93.12 299 GLU A C 1
ATOM 2348 O O . GLU A 1 299 ? 19.672 21.594 12.203 1 93.12 299 GLU A O 1
ATOM 2353 N N . GLU A 1 300 ? 18.453 22.766 13.672 1 95.12 300 GLU A N 1
ATOM 2354 C CA . GLU A 1 300 ? 18.531 21.719 14.68 1 95.12 300 GLU A CA 1
ATOM 2355 C C . GLU A 1 300 ? 17.844 20.438 14.211 1 95.12 300 GLU A C 1
ATOM 2357 O O . GLU A 1 300 ? 18.344 19.344 14.414 1 95.12 300 GLU A O 1
ATOM 2362 N N . ASP A 1 301 ? 16.703 20.609 13.617 1 96.12 301 ASP A N 1
ATOM 2363 C CA . ASP A 1 301 ? 15.953 19.469 13.109 1 96.12 301 ASP A CA 1
ATOM 2364 C C . ASP A 1 301 ? 16.734 18.719 12.039 1 96.12 301 ASP A C 1
ATOM 2366 O O . ASP A 1 301 ? 16.734 17.484 12 1 96.12 301 ASP A O 1
ATOM 2370 N N . LYS A 1 302 ? 17.406 19.438 11.188 1 94.19 302 LYS A N 1
ATOM 2371 C CA . LYS A 1 302 ? 18.25 18.812 10.156 1 94.19 302 LYS A CA 1
ATOM 2372 C C . LYS A 1 302 ? 19.359 18 10.789 1 94.19 302 LYS A C 1
ATOM 2374 O O . LYS A 1 302 ? 19.688 16.906 10.305 1 94.19 302 LYS A O 1
ATOM 2379 N N . GLN A 1 303 ? 19.906 18.516 11.852 1 94.25 303 GLN A N 1
ATOM 2380 C CA . GLN A 1 303 ? 20.953 17.797 12.57 1 94.25 303 GLN A CA 1
ATOM 2381 C C . GLN A 1 303 ? 20.406 16.516 13.211 1 94.25 303 GLN A C 1
ATOM 2383 O O . GLN A 1 303 ? 21.062 15.477 13.188 1 94.25 303 GLN A O 1
ATOM 2388 N N . LEU A 1 304 ? 19.234 16.641 13.758 1 96.44 304 LEU A N 1
ATOM 2389 C CA . LEU A 1 304 ? 18.609 15.477 14.359 1 96.44 304 LEU A CA 1
ATOM 2390 C C . LEU A 1 304 ? 18.359 14.391 13.32 1 96.44 304 LEU A C 1
ATOM 2392 O O . LEU A 1 304 ? 18.578 13.203 13.594 1 96.44 304 LEU A O 1
ATOM 2396 N N . ILE A 1 305 ? 17.938 14.773 12.172 1 96.31 305 ILE A N 1
ATOM 2397 C CA . ILE A 1 305 ? 17.703 13.82 11.086 1 96.31 305 ILE A CA 1
ATOM 2398 C C . ILE A 1 305 ? 19.016 13.156 10.68 1 96.31 305 ILE A C 1
ATOM 2400 O O . ILE A 1 305 ? 19.062 11.938 10.492 1 96.31 305 ILE A O 1
ATOM 2404 N N . ALA A 1 306 ? 20.047 13.961 10.562 1 94.69 306 ALA A N 1
ATOM 2405 C CA . ALA A 1 306 ? 21.344 13.414 10.188 1 94.69 306 ALA A CA 1
ATOM 2406 C C . ALA A 1 306 ? 21.812 12.375 11.203 1 94.69 306 ALA A C 1
ATOM 2408 O O . ALA A 1 306 ? 22.312 11.305 10.828 1 94.69 306 ALA A O 1
ATOM 2409 N N . GLU A 1 307 ? 21.641 12.695 12.438 1 94.88 307 GLU A N 1
ATOM 2410 C CA . GLU A 1 307 ? 22.047 11.773 13.5 1 94.88 307 GLU A CA 1
ATOM 2411 C C . GLU A 1 307 ? 21.219 10.492 13.461 1 94.88 307 GLU A C 1
ATOM 2413 O O . GLU A 1 307 ? 21.75 9.398 13.633 1 94.88 307 GLU A O 1
ATOM 2418 N N . LEU A 1 308 ? 19.984 10.695 13.273 1 96.56 308 LEU A N 1
ATOM 2419 C CA . LEU A 1 308 ? 19.078 9.555 13.164 1 96.56 308 LEU A CA 1
ATOM 2420 C C . LEU A 1 308 ? 19.484 8.641 12.023 1 96.56 308 LEU A C 1
ATOM 2422 O O . LEU A 1 308 ? 19.516 7.414 12.172 1 96.56 308 LEU A O 1
ATOM 2426 N N . VAL A 1 309 ? 19.828 9.203 10.898 1 96.38 309 VAL A N 1
ATOM 2427 C CA . VAL A 1 309 ? 20.234 8.461 9.711 1 96.38 309 VAL A CA 1
ATOM 2428 C C . VAL A 1 309 ? 21.531 7.695 10.008 1 96.38 309 VAL A C 1
ATOM 2430 O O . VAL A 1 309 ? 21.625 6.504 9.719 1 96.38 309 VAL A O 1
ATOM 2433 N N . LEU A 1 310 ? 22.469 8.344 10.641 1 95 310 LEU A N 1
ATOM 2434 C CA . LEU A 1 310 ? 23.75 7.711 10.961 1 95 310 LEU A CA 1
ATOM 2435 C C . LEU A 1 310 ? 23.547 6.516 11.883 1 95 310 LEU A C 1
ATOM 2437 O O . LEU A 1 310 ? 24.141 5.449 11.656 1 95 310 LEU A O 1
ATOM 2441 N N . ASN A 1 311 ? 22.75 6.734 12.836 1 95.44 311 ASN A N 1
ATOM 2442 C CA . ASN A 1 311 ? 22.484 5.66 13.789 1 95.44 311 ASN A CA 1
ATOM 2443 C C . ASN A 1 311 ? 21.812 4.469 13.125 1 95.44 311 ASN A C 1
ATOM 2445 O O . ASN A 1 311 ? 22.188 3.32 13.367 1 95.44 311 ASN A O 1
ATOM 2449 N N . LYS A 1 312 ? 20.859 4.758 12.289 1 96.94 312 LYS A N 1
ATOM 2450 C CA . LYS A 1 312 ? 20.141 3.684 11.609 1 96.94 312 LYS A CA 1
ATOM 2451 C C . LYS A 1 312 ? 21.047 2.961 10.617 1 96.94 312 LYS A C 1
ATOM 2453 O O . LYS A 1 312 ? 21 1.734 10.508 1 96.94 312 LYS A O 1
ATOM 2458 N N . MET A 1 313 ? 21.844 3.699 9.922 1 96.38 313 MET A N 1
ATOM 2459 C CA . MET A 1 313 ? 22.812 3.1 9.008 1 96.38 313 MET A CA 1
ATOM 2460 C C . MET A 1 313 ? 23.734 2.146 9.75 1 96.38 313 MET A C 1
ATOM 2462 O O . MET A 1 313 ? 23.969 1.023 9.305 1 96.38 313 MET A O 1
ATOM 2466 N N . ALA A 1 314 ? 24.266 2.635 10.859 1 95.44 314 ALA A N 1
ATOM 2467 C CA . ALA A 1 314 ? 25.156 1.802 11.648 1 95.44 314 ALA A CA 1
ATOM 2468 C C . ALA A 1 314 ? 24.469 0.523 12.109 1 95.44 314 ALA A C 1
ATOM 2470 O O . ALA A 1 314 ? 25.062 -0.56 12.07 1 95.44 314 ALA A O 1
ATOM 2471 N N . GLN A 1 315 ? 23.281 0.653 12.484 1 95.62 315 GLN A N 1
ATOM 2472 C CA . GLN A 1 315 ? 22.516 -0.481 12.984 1 95.62 315 GLN A CA 1
ATOM 2473 C C . GLN A 1 315 ? 22.25 -1.497 11.875 1 95.62 315 GLN A C 1
ATOM 2475 O O . GLN A 1 315 ? 22.531 -2.686 12.039 1 95.62 315 GLN A O 1
ATOM 2480 N N . VAL A 1 316 ? 21.812 -1.046 10.727 1 95.75 316 VAL A N 1
ATOM 2481 C CA . VAL A 1 316 ? 21.297 -1.969 9.719 1 95.75 316 VAL A CA 1
ATOM 2482 C C . VAL A 1 316 ? 22.438 -2.473 8.836 1 95.75 316 VAL A C 1
ATOM 2484 O O . VAL A 1 316 ? 22.375 -3.59 8.32 1 95.75 316 VAL A O 1
ATOM 2487 N N . LEU A 1 317 ? 23.453 -1.637 8.641 1 95.06 317 LEU A N 1
ATOM 2488 C CA . LEU A 1 317 ? 24.531 -2.014 7.723 1 95.06 317 LEU A CA 1
ATOM 2489 C C . LEU A 1 317 ? 25.656 -2.705 8.461 1 95.06 317 LEU A C 1
ATOM 2491 O O . LEU A 1 317 ? 26.375 -3.529 7.887 1 95.06 317 LEU A O 1
ATOM 2495 N N . LEU A 1 318 ? 25.797 -2.326 9.789 1 93.25 318 LEU A N 1
ATOM 2496 C CA . LEU A 1 318 ? 26.984 -2.822 10.492 1 93.25 318 LEU A CA 1
ATOM 2497 C C . LEU A 1 318 ? 26.578 -3.625 11.727 1 93.25 318 LEU A C 1
ATOM 2499 O O . LEU A 1 318 ? 27.422 -4.27 12.352 1 93.25 318 LEU A O 1
ATOM 2503 N N . GLY A 1 319 ? 25.312 -3.613 12.133 1 91.56 319 GLY A N 1
ATOM 2504 C CA . GLY A 1 319 ? 24.859 -4.344 13.305 1 91.56 319 GLY A CA 1
ATOM 2505 C C . GLY A 1 319 ? 25.234 -3.674 14.609 1 91.56 319 GLY A C 1
ATOM 2506 O O . GLY A 1 319 ? 25.312 -4.332 15.648 1 91.56 319 GLY A O 1
ATOM 2507 N N . VAL A 1 320 ? 25.562 -2.438 14.57 1 85.31 320 VAL A N 1
ATOM 2508 C CA . VAL A 1 320 ? 26 -1.7 15.758 1 85.31 320 VAL A CA 1
ATOM 2509 C C . VAL A 1 320 ? 24.828 -0.866 16.281 1 85.31 320 VAL A C 1
ATOM 2511 O O . VAL A 1 320 ? 24.062 -0.283 15.516 1 85.31 320 VAL A O 1
ATOM 2514 N N . SER A 1 321 ? 24.375 -1.138 17.516 1 75.06 321 SER A N 1
ATOM 2515 C CA . SER A 1 321 ? 23.328 -0.313 18.094 1 75.06 321 SER A CA 1
ATOM 2516 C C . SER A 1 321 ? 23.922 0.805 18.953 1 75.06 321 SER A C 1
ATOM 2518 O O . SER A 1 321 ? 24.797 0.561 19.797 1 75.06 321 SER A O 1
ATOM 2520 N N . THR A 1 322 ? 24.078 1.989 18.453 1 62.75 322 THR A N 1
ATOM 2521 C CA . THR A 1 322 ? 24.562 3.09 19.266 1 62.75 322 THR A CA 1
ATOM 2522 C C . THR A 1 322 ? 23.516 3.512 20.297 1 62.75 322 THR A C 1
ATOM 2524 O O . THR A 1 322 ? 22.328 3.627 19.953 1 62.75 322 THR A O 1
ATOM 2527 N N . PRO A 1 323 ? 23.797 3.48 21.531 1 54.16 323 PRO A N 1
ATOM 2528 C CA . PRO A 1 323 ? 22.859 3.973 22.547 1 54.16 323 PRO A CA 1
ATOM 2529 C C . PRO A 1 323 ? 22.344 5.375 22.234 1 54.16 323 PRO A C 1
ATOM 2531 O O . PRO A 1 323 ? 23.062 6.195 21.656 1 54.16 323 PRO A O 1
ATOM 2534 N N . GLN A 1 324 ? 21.156 5.535 21.781 1 50.75 324 GLN A N 1
ATOM 2535 C CA . GLN A 1 324 ? 20.609 6.871 21.594 1 50.75 324 GLN A CA 1
ATOM 2536 C C . GLN A 1 324 ? 20.969 7.789 22.75 1 50.75 324 GLN A C 1
ATOM 2538 O O . GLN A 1 324 ? 20.969 7.359 23.906 1 50.75 324 GLN A O 1
ATOM 2543 N N . PRO A 1 325 ? 21.594 8.891 22.531 1 42.72 325 PRO A N 1
ATOM 2544 C CA . PRO A 1 325 ? 21.891 9.766 23.672 1 42.72 325 PRO A CA 1
ATOM 2545 C C . PRO A 1 325 ? 20.656 9.992 24.562 1 42.72 325 PRO A C 1
ATOM 2547 O O . PRO A 1 325 ? 19.531 10.07 24.062 1 42.72 325 PRO A O 1
ATOM 2550 N N . SER A 1 326 ? 20.625 9.484 25.844 1 37.91 326 SER A N 1
ATOM 2551 C CA . SER A 1 326 ? 19.594 9.789 26.828 1 37.91 326 SER A CA 1
ATOM 2552 C C . SER A 1 326 ? 19.172 11.25 26.766 1 37.91 326 SER A C 1
ATOM 2554 O O . SER A 1 326 ? 19.969 12.117 26.406 1 37.91 326 SER A O 1
ATOM 2556 N N . SER A 1 327 ? 17.875 11.633 26.656 1 38.16 327 SER A N 1
ATOM 2557 C CA . SER A 1 327 ? 17.266 12.953 26.781 1 38.16 327 SER A CA 1
ATOM 2558 C C . SER A 1 327 ? 18.062 13.844 27.734 1 38.16 327 SER A C 1
ATOM 2560 O O . SER A 1 327 ? 18.391 13.438 28.844 1 38.16 327 SER A O 1
ATOM 2562 N N . VAL A 1 328 ? 18.797 14.75 27.188 1 35.38 328 VAL A N 1
ATOM 2563 C CA . VAL A 1 328 ? 19.375 15.766 28.062 1 35.38 328 VAL A CA 1
ATOM 2564 C C . VAL A 1 328 ? 18.312 16.297 29.016 1 35.38 328 VAL A C 1
ATOM 2566 O O . VAL A 1 328 ? 17.266 16.766 28.578 1 35.38 328 VAL A O 1
ATOM 2569 N N . LYS A 1 329 ? 18.109 15.773 30.266 1 37.62 329 LYS A N 1
ATOM 2570 C CA . LYS A 1 329 ? 17.359 16.438 31.344 1 37.62 329 LYS A CA 1
ATOM 2571 C C . LYS A 1 329 ? 17.703 17.922 31.422 1 37.62 329 LYS A C 1
ATOM 2573 O O . LYS A 1 329 ? 18.844 18.281 31.719 1 37.62 329 LYS A O 1
ATOM 2578 N N . VAL A 1 330 ? 16.969 18.812 30.641 1 37.56 330 VAL A N 1
ATOM 2579 C CA . VAL A 1 330 ? 17.031 20.266 30.859 1 37.56 330 VAL A CA 1
ATOM 2580 C C . VAL A 1 330 ? 16.922 20.562 32.344 1 37.56 330 VAL A C 1
ATOM 2582 O O . VAL A 1 330 ? 16.016 20.062 33.031 1 37.56 330 VAL A O 1
ATOM 2585 N N . ARG A 1 331 ? 17.984 20.938 33.031 1 35.03 331 ARG A N 1
ATOM 2586 C CA . ARG A 1 331 ? 18.047 21.391 34.438 1 35.03 331 ARG A CA 1
ATOM 2587 C C . ARG A 1 331 ? 17.016 22.469 34.688 1 35.03 331 ARG A C 1
ATOM 2589 O O . ARG A 1 331 ? 16.812 23.359 33.875 1 35.03 331 ARG A O 1
ATOM 2596 N N . PRO A 1 332 ? 16 22.281 35.562 1 36.94 332 PRO A N 1
ATOM 2597 C CA . PRO A 1 332 ? 15.07 23.344 35.969 1 36.94 332 PRO A CA 1
ATOM 2598 C C . PRO A 1 332 ? 15.766 24.656 36.25 1 36.94 332 PRO A C 1
ATOM 2600 O O . PRO A 1 332 ? 16.812 24.688 36.906 1 36.94 332 PRO A O 1
ATOM 2603 N N . GLU A 1 333 ? 15.805 25.562 35.25 1 33.56 333 GLU A N 1
ATOM 2604 C CA . GLU A 1 333 ? 16.344 26.891 35.562 1 33.56 333 GLU A CA 1
ATOM 2605 C C . GLU A 1 333 ? 15.914 27.359 36.938 1 33.56 333 GLU A C 1
ATOM 2607 O O . GLU A 1 333 ? 14.734 27.312 37.281 1 33.56 333 GLU A O 1
ATOM 2612 N N . VAL A 1 334 ? 16.688 27.328 38 1 39.28 334 VAL A N 1
ATOM 2613 C CA . VAL A 1 334 ? 16.562 27.797 39.375 1 39.28 334 VAL A CA 1
ATOM 2614 C C . VAL A 1 334 ? 15.992 29.203 39.406 1 39.28 334 VAL A C 1
ATOM 2616 O O . VAL A 1 334 ? 16.438 30.078 38.625 1 39.28 334 VAL A O 1
ATOM 2619 N N . SER A 1 335 ? 14.695 29.453 39.75 1 35.47 335 SER A N 1
ATOM 2620 C CA . SER A 1 335 ? 14.047 30.734 40.062 1 35.47 335 SER A CA 1
ATOM 2621 C C . SER A 1 335 ? 14.992 31.672 40.781 1 35.47 335 SER A C 1
ATOM 2623 O O . SER A 1 335 ? 15.641 31.281 41.75 1 35.47 335 SER A O 1
ATOM 2625 N N . PRO A 1 336 ? 15.555 32.656 40.062 1 38.66 336 PRO A N 1
ATOM 2626 C CA . PRO A 1 336 ? 16.297 33.594 40.906 1 38.66 336 PRO A CA 1
ATOM 2627 C C . PRO A 1 336 ? 15.547 33.938 42.188 1 38.66 336 PRO A C 1
ATOM 2629 O O . PRO A 1 336 ? 14.312 33.938 42.219 1 38.66 336 PRO A O 1
ATOM 2632 N N . LYS A 1 337 ? 16.141 34.031 43.438 1 32.38 337 LYS A N 1
ATOM 2633 C CA . LYS A 1 337 ? 15.57 34.656 44.625 1 32.38 337 LYS A CA 1
ATOM 2634 C C . LYS A 1 337 ? 15.227 36.125 44.312 1 32.38 337 LYS A C 1
ATOM 2636 O O . LYS A 1 337 ? 15.984 36.844 43.656 1 32.38 337 LYS A O 1
ATOM 2641 N N . PRO B 1 1 ? -54.375 -5.762 27.062 1 28.59 1 PRO B N 1
ATOM 2642 C CA . PRO B 1 1 ? -53.625 -6.609 26.125 1 28.59 1 PRO B CA 1
ATOM 2643 C C . PRO B 1 1 ? -52.094 -6.41 26.234 1 28.59 1 PRO B C 1
ATOM 2645 O O . PRO B 1 1 ? -51.656 -5.309 26.562 1 28.59 1 PRO B O 1
ATOM 2648 N N . PRO B 1 2 ? -51.281 -7.441 26.641 1 37.97 2 PRO B N 1
ATOM 2649 C CA . PRO B 1 2 ? -49.906 -7 26.984 1 37.97 2 PRO B CA 1
ATOM 2650 C C . PRO B 1 2 ? -49.281 -6.121 25.906 1 37.97 2 PRO B C 1
ATOM 2652 O O . PRO B 1 2 ? -49.688 -6.168 24.75 1 37.97 2 PRO B O 1
ATOM 2655 N N . PRO B 1 3 ? -48.562 -4.957 26.219 1 38.09 3 PRO B N 1
ATOM 2656 C CA . PRO B 1 3 ? -48.094 -4.027 25.172 1 38.09 3 PRO B CA 1
ATOM 2657 C C . PRO B 1 3 ? -47.438 -4.738 24 1 38.09 3 PRO B C 1
ATOM 2659 O O . PRO B 1 3 ? -47 -5.879 24.125 1 38.09 3 PRO B O 1
ATOM 2662 N N . PRO B 1 4 ? -47.75 -4.363 22.625 1 36.22 4 PRO B N 1
ATOM 2663 C CA . PRO B 1 4 ? -47.219 -5.125 21.484 1 36.22 4 PRO B CA 1
ATOM 2664 C C . PRO B 1 4 ? -45.75 -5.516 21.672 1 36.22 4 PRO B C 1
ATOM 2666 O O . PRO B 1 4 ? -44.969 -4.734 22.219 1 36.22 4 PRO B O 1
ATOM 2669 N N . GLY B 1 5 ? -45.375 -6.688 22.109 1 36.88 5 GLY B N 1
ATOM 2670 C CA . GLY B 1 5 ? -44.031 -7.223 22.281 1 36.88 5 GLY B CA 1
ATOM 2671 C C . GLY B 1 5 ? -43.062 -6.793 21.188 1 36.88 5 GLY B C 1
ATOM 2672 O O . GLY B 1 5 ? -43.438 -6.742 20.016 1 36.88 5 GLY B O 1
ATOM 2673 N N . GLY B 1 6 ? -42.156 -5.82 21.375 1 37.03 6 GLY B N 1
ATOM 2674 C CA . GLY B 1 6 ? -41.25 -5.137 20.453 1 37.03 6 GLY B CA 1
ATOM 2675 C C . GLY B 1 6 ? -40.75 -6.035 19.359 1 37.03 6 GLY B C 1
ATOM 2676 O O . GLY B 1 6 ? -40.656 -7.254 19.531 1 37.03 6 GLY B O 1
ATOM 2677 N N . LEU B 1 7 ? -41 -5.824 18 1 36.69 7 LEU B N 1
ATOM 2678 C CA . LEU B 1 7 ? -40.5 -6.52 16.828 1 36.69 7 LEU B CA 1
ATOM 2679 C C . LEU B 1 7 ? -39.125 -7.105 17.094 1 36.69 7 LEU B C 1
ATOM 2681 O O . LEU B 1 7 ? -38.219 -6.406 17.578 1 36.69 7 LEU B O 1
ATOM 2685 N N . ASN B 1 8 ? -38.875 -8.242 17.484 1 41.69 8 ASN B N 1
ATOM 2686 C CA . ASN B 1 8 ? -37.625 -8.984 17.453 1 41.69 8 ASN B CA 1
ATOM 2687 C C . ASN B 1 8 ? -36.75 -8.523 16.297 1 41.69 8 ASN B C 1
ATOM 2689 O O . ASN B 1 8 ? -37.031 -8.797 15.133 1 41.69 8 ASN B O 1
ATOM 2693 N N . GLU B 1 9 ? -36.438 -7.234 16.031 1 49.44 9 GLU B N 1
ATOM 2694 C CA . GLU B 1 9 ? -35.531 -6.73 15.008 1 49.44 9 GLU B CA 1
ATOM 2695 C C . GLU B 1 9 ? -34.531 -7.797 14.594 1 49.44 9 GLU B C 1
ATOM 2697 O O . GLU B 1 9 ? -33.781 -8.336 15.43 1 49.44 9 GLU B O 1
ATOM 2702 N N . LEU B 1 10 ? -34.812 -8.734 13.703 1 57.16 10 LEU B N 1
ATOM 2703 C CA . LEU B 1 10 ? -33.969 -9.75 13.078 1 57.16 10 LEU B CA 1
ATOM 2704 C C . LEU B 1 10 ? -32.531 -9.312 13.062 1 57.16 10 LEU B C 1
ATOM 2706 O O . LEU B 1 10 ? -32.219 -8.211 12.602 1 57.16 10 LEU B O 1
ATOM 2710 N N . LYS B 1 11 ? -31.75 -9.766 14.016 1 83.62 11 LYS B N 1
ATOM 2711 C CA . LYS B 1 11 ? -30.297 -9.586 14.047 1 83.62 11 LYS B CA 1
ATOM 2712 C C . LYS B 1 11 ? -29.656 -10.078 12.75 1 83.62 11 LYS B C 1
ATOM 2714 O O . LYS B 1 11 ? -29.547 -11.281 12.523 1 83.62 11 LYS B O 1
ATOM 2719 N N . LEU B 1 12 ? -29.562 -9.258 11.719 1 91.62 12 LEU B N 1
ATOM 2720 C CA . LEU B 1 12 ? -29.062 -9.562 10.391 1 91.62 12 LEU B CA 1
ATOM 2721 C C . LEU B 1 12 ? -27.641 -9.031 10.203 1 91.62 12 LEU B C 1
ATOM 2723 O O . LEU B 1 12 ? -27.344 -7.914 10.625 1 91.62 12 LEU B O 1
ATOM 2727 N N . LYS B 1 13 ? -26.781 -9.938 9.734 1 94.94 13 LYS B N 1
ATOM 2728 C CA . LYS B 1 13 ? -25.453 -9.523 9.328 1 94.94 13 LYS B CA 1
ATOM 2729 C C . LYS B 1 13 ? -25.266 -9.688 7.82 1 94.94 13 LYS B C 1
ATOM 2731 O O . LYS B 1 13 ? -25.531 -10.758 7.27 1 94.94 13 LYS B O 1
ATOM 2736 N N . ASN B 1 14 ? -24.812 -8.625 7.188 1 95.31 14 ASN B N 1
ATOM 2737 C CA . ASN B 1 14 ? -24.594 -8.633 5.746 1 95.31 14 ASN B CA 1
ATOM 2738 C C . ASN B 1 14 ? -23.188 -9.094 5.391 1 95.31 14 ASN B C 1
ATOM 2740 O O . ASN B 1 14 ? -22.219 -8.422 5.727 1 95.31 14 ASN B O 1
ATOM 2744 N N . LEU B 1 15 ? -23.125 -10.266 4.773 1 95.06 15 LEU B N 1
ATOM 2745 C CA . LEU B 1 15 ? -21.891 -10.789 4.219 1 95.06 15 LEU B CA 1
ATOM 2746 C C . LEU B 1 15 ? -21.797 -10.508 2.723 1 95.06 15 LEU B C 1
ATOM 2748 O O . LEU B 1 15 ? -22.656 -10.945 1.95 1 95.06 15 LEU B O 1
ATOM 2752 N N . THR B 1 16 ? -20.75 -9.773 2.316 1 93.19 16 THR B N 1
ATOM 2753 C CA . THR B 1 16 ? -20.578 -9.414 0.911 1 93.19 16 THR B CA 1
ATOM 2754 C C . THR B 1 16 ? -19.438 -10.203 0.284 1 93.19 16 THR B C 1
ATOM 2756 O O . THR B 1 16 ? -18.328 -10.227 0.821 1 93.19 16 THR B O 1
ATOM 2759 N N . PHE B 1 17 ? -19.672 -10.812 -0.843 1 92.31 17 PHE B N 1
ATOM 2760 C CA . PHE B 1 17 ? -18.672 -11.531 -1.622 1 92.31 17 PHE B CA 1
ATOM 2761 C C . PHE B 1 17 ? -18.297 -10.742 -2.873 1 92.31 17 PHE B C 1
ATOM 2763 O O . PHE B 1 17 ? -19.156 -10.438 -3.699 1 92.31 17 PHE B O 1
ATOM 2770 N N . MET B 1 18 ? -17.047 -10.422 -2.924 1 89.31 18 MET B N 1
ATOM 2771 C CA . MET B 1 18 ? -16.516 -9.867 -4.164 1 89.31 18 MET B CA 1
ATOM 2772 C C . MET B 1 18 ? -15.844 -10.945 -5 1 89.31 18 MET B C 1
ATOM 2774 O O . MET B 1 18 ? -14.766 -11.43 -4.652 1 89.31 18 MET B O 1
ATOM 2778 N N . ASN B 1 19 ? -16.375 -11.438 -5.945 1 81 19 ASN B N 1
ATOM 2779 C CA . ASN B 1 19 ? -15.812 -12.531 -6.73 1 81 19 ASN B CA 1
ATOM 2780 C C . ASN B 1 19 ? -16.25 -12.453 -8.195 1 81 19 ASN B C 1
ATOM 2782 O O . ASN B 1 19 ? -17.234 -11.789 -8.516 1 81 19 ASN B O 1
ATOM 2786 N N . PHE B 1 20 ? -15.156 -12.836 -9.055 1 68.06 20 PHE B N 1
ATOM 2787 C CA . PHE B 1 20 ? -15.492 -12.977 -10.461 1 68.06 20 PHE B CA 1
ATOM 2788 C C . PHE B 1 20 ? -15.977 -14.391 -10.766 1 68.06 20 PHE B C 1
ATOM 2790 O O . PHE B 1 20 ? -15.438 -15.367 -10.227 1 68.06 20 PHE B O 1
ATOM 2797 N N . PRO B 1 21 ? -16.812 -14.758 -11.641 1 59.25 21 PRO B N 1
ATOM 2798 C CA . PRO B 1 21 ? -18.219 -14.672 -12.008 1 59.25 21 PRO B CA 1
ATOM 2799 C C . PRO B 1 21 ? -19.141 -15.328 -10.977 1 59.25 21 PRO B C 1
ATOM 2801 O O . PRO B 1 21 ? -18.656 -16.016 -10.07 1 59.25 21 PRO B O 1
ATOM 2804 N N . PHE B 1 22 ? -20.438 -15.562 -11.234 1 56.44 22 PHE B N 1
ATOM 2805 C CA . PHE B 1 22 ? -21.703 -15.68 -10.508 1 56.44 22 PHE B CA 1
ATOM 2806 C C . PHE B 1 22 ? -21.781 -17.016 -9.781 1 56.44 22 PHE B C 1
ATOM 2808 O O . PHE B 1 22 ? -22.688 -17.812 -10.031 1 56.44 22 PHE B O 1
ATOM 2815 N N . CYS B 1 23 ? -20.625 -17.766 -9.398 1 57.41 23 CYS B N 1
ATOM 2816 C CA . CYS B 1 23 ? -21.156 -18.906 -8.664 1 57.41 23 CYS B CA 1
ATOM 2817 C C . CYS B 1 23 ? -21.703 -18.469 -7.312 1 57.41 23 CYS B C 1
ATOM 2819 O O . CYS B 1 23 ? -21.047 -17.734 -6.578 1 57.41 23 CYS B O 1
ATOM 2821 N N . SER B 1 24 ? -22.906 -18.75 -7.223 1 65.19 24 SER B N 1
ATOM 2822 C CA . SER B 1 24 ? -23.609 -18.375 -6.004 1 65.19 24 SER B CA 1
ATOM 2823 C C . SER B 1 24 ? -22.938 -18.969 -4.773 1 65.19 24 SER B C 1
ATOM 2825 O O . SER B 1 24 ? -22.734 -20.188 -4.695 1 65.19 24 SER B O 1
ATOM 2827 N N . ARG B 1 25 ? -22.328 -18.234 -3.928 1 75.31 25 ARG B N 1
ATOM 2828 C CA . ARG B 1 25 ? -21.734 -18.672 -2.67 1 75.31 25 ARG B CA 1
ATOM 2829 C C . ARG B 1 25 ? -22.781 -18.703 -1.554 1 75.31 25 ARG B C 1
ATOM 2831 O O . ARG B 1 25 ? -22.5 -19.156 -0.446 1 75.31 25 ARG B O 1
ATOM 2838 N N . ALA B 1 26 ? -23.906 -18.359 -1.938 1 80.81 26 ALA B N 1
ATOM 2839 C CA . ALA B 1 26 ? -24.969 -18.266 -0.938 1 80.81 26 ALA B CA 1
ATOM 2840 C C . ALA B 1 26 ? -25.344 -19.641 -0.398 1 80.81 26 ALA B C 1
ATOM 2842 O O . ALA B 1 26 ? -25.75 -19.766 0.759 1 80.81 26 ALA B O 1
ATOM 2843 N N . LYS B 1 27 ? -25.156 -20.562 -1.206 1 86.25 27 LYS B N 1
ATOM 2844 C CA . LYS B 1 27 ? -25.578 -21.906 -0.82 1 86.25 27 LYS B CA 1
ATOM 2845 C C . LYS B 1 27 ? -24.781 -22.406 0.385 1 86.25 27 LYS B C 1
ATOM 2847 O O . LYS B 1 27 ? -25.297 -23.203 1.185 1 86.25 27 LYS B O 1
ATOM 2852 N N . TYR B 1 28 ? -23.609 -21.953 0.563 1 89.31 28 TYR B N 1
ATOM 2853 C CA . TYR B 1 28 ? -22.75 -22.438 1.642 1 89.31 28 TYR B CA 1
ATOM 2854 C C . TYR B 1 28 ? -23.156 -21.812 2.973 1 89.31 28 TYR B C 1
ATOM 2856 O O . TYR B 1 28 ? -22.719 -22.266 4.035 1 89.31 28 TYR B O 1
ATOM 2864 N N . PHE B 1 29 ? -24 -20.844 2.898 1 89.5 29 PHE B N 1
ATOM 2865 C CA . PHE B 1 29 ? -24.406 -20.141 4.109 1 89.5 29 PHE B CA 1
ATOM 2866 C C . PHE B 1 29 ? -25.891 -20.344 4.383 1 89.5 29 PHE B C 1
ATOM 2868 O O . PHE B 1 29 ? -26.422 -19.844 5.375 1 89.5 29 PHE B O 1
ATOM 2875 N N . ARG B 1 30 ? -26.5 -21.078 3.504 1 87.44 30 ARG B N 1
ATOM 2876 C CA . ARG B 1 30 ? -27.922 -21.344 3.682 1 87.44 30 ARG B CA 1
ATOM 2877 C C . ARG B 1 30 ? -28.188 -22.078 4.988 1 87.44 30 ARG B C 1
ATOM 2879 O O . ARG B 1 30 ? -27.531 -23.078 5.281 1 87.44 30 ARG B O 1
ATOM 2886 N N . GLY B 1 31 ? -29.078 -21.516 5.75 1 85.56 31 GLY B N 1
ATOM 2887 C CA . GLY B 1 31 ? -29.469 -22.156 6.992 1 85.56 31 GLY B CA 1
ATOM 2888 C C . GLY B 1 31 ? -28.516 -21.906 8.133 1 85.56 31 GLY B C 1
ATOM 2889 O O . GLY B 1 31 ? -28.766 -22.297 9.273 1 85.56 31 GLY B O 1
ATOM 2890 N N . LYS B 1 32 ? -27.422 -21.344 7.82 1 89.81 32 LYS B N 1
ATOM 2891 C CA . LYS B 1 32 ? -26.453 -21.062 8.867 1 89.81 32 LYS B CA 1
ATOM 2892 C C . LYS B 1 32 ? -26.75 -19.734 9.547 1 89.81 32 LYS B C 1
ATOM 2894 O O . LYS B 1 32 ? -27.188 -18.781 8.898 1 89.81 32 LYS B O 1
ATOM 2899 N N . LYS B 1 33 ? -26.594 -19.797 10.859 1 91.31 33 LYS B N 1
ATOM 2900 C CA . LYS B 1 33 ? -26.703 -18.578 11.656 1 91.31 33 LYS B CA 1
ATOM 2901 C C . LYS B 1 33 ? -25.375 -18.234 12.328 1 91.31 33 LYS B C 1
ATOM 2903 O O . LYS B 1 33 ? -24.641 -19.141 12.734 1 91.31 33 LYS B O 1
ATOM 2908 N N . LEU B 1 34 ? -25.203 -17 12.398 1 91.31 34 LEU B N 1
ATOM 2909 C CA . LEU B 1 34 ? -24.016 -16.562 13.117 1 91.31 34 LEU B CA 1
ATOM 2910 C C . LEU B 1 34 ? -24.219 -16.688 14.625 1 91.31 34 LEU B C 1
ATOM 2912 O O . LEU B 1 34 ? -25.125 -16.062 15.18 1 91.31 34 LEU B O 1
ATOM 2916 N N . ASN B 1 35 ? -23.422 -17.5 15.242 1 87.19 35 ASN B N 1
ATOM 2917 C CA . ASN B 1 35 ? -23.531 -17.797 16.672 1 87.19 35 ASN B CA 1
ATOM 2918 C C . ASN B 1 35 ? -24.938 -18.234 17.047 1 87.19 35 ASN B C 1
ATOM 2920 O O . ASN B 1 35 ? -25.422 -17.953 18.141 1 87.19 35 ASN B O 1
ATOM 2924 N N . GLY B 1 36 ? -25.609 -18.703 16.141 1 87.06 36 GLY B N 1
ATOM 2925 C CA . GLY B 1 36 ? -26.938 -19.25 16.375 1 87.06 36 GLY B CA 1
ATOM 2926 C C . GLY B 1 36 ? -28.016 -18.172 16.516 1 87.06 36 GLY B C 1
ATOM 2927 O O . GLY B 1 36 ? -29.188 -18.484 16.672 1 87.06 36 GLY B O 1
ATOM 2928 N N . GLU B 1 37 ? -27.656 -16.922 16.359 1 88.75 37 GLU B N 1
ATOM 2929 C CA . GLU B 1 37 ? -28.578 -15.836 16.688 1 88.75 37 GLU B CA 1
ATOM 2930 C C . GLU B 1 37 ? -28.797 -14.914 15.5 1 88.75 37 GLU B C 1
ATOM 2932 O O . GLU B 1 37 ? -29.922 -14.469 15.258 1 88.75 37 GLU B O 1
ATOM 2937 N N . TYR B 1 38 ? -27.797 -14.727 14.75 1 92.69 38 TYR B N 1
ATOM 2938 C CA . TYR B 1 38 ? -27.891 -13.734 13.688 1 92.69 38 TYR B CA 1
ATOM 2939 C C . TYR B 1 38 ? -28.094 -14.398 12.328 1 92.69 38 TYR B C 1
ATOM 2941 O O . TYR B 1 38 ? -27.406 -15.359 11.992 1 92.69 38 TYR B O 1
ATOM 2949 N N . GLU B 1 39 ? -29.016 -13.93 11.586 1 93 39 GLU B N 1
ATOM 2950 C CA . GLU B 1 39 ? -29.172 -14.336 10.188 1 93 39 GLU B CA 1
ATOM 2951 C C . GLU B 1 39 ? -28.094 -13.695 9.312 1 93 39 GLU B C 1
ATOM 2953 O O . GLU B 1 39 ? -27.656 -12.57 9.578 1 93 39 GLU B O 1
ATOM 2958 N N . ILE B 1 40 ? -27.719 -14.453 8.336 1 93.75 40 ILE B N 1
ATOM 2959 C CA . ILE B 1 40 ? -26.703 -13.953 7.414 1 93.75 40 ILE B CA 1
ATOM 2960 C C . ILE B 1 40 ? -27.328 -13.664 6.055 1 93.75 40 ILE B C 1
ATOM 2962 O O . ILE B 1 40 ? -27.906 -14.562 5.43 1 93.75 40 ILE B O 1
ATOM 2966 N N . ARG B 1 41 ? -27.25 -12.516 5.652 1 92.56 41 ARG B N 1
ATOM 2967 C CA . ARG B 1 41 ? -27.609 -12.148 4.285 1 92.56 41 ARG B CA 1
ATOM 2968 C C . ARG B 1 41 ? -26.375 -12.078 3.395 1 92.56 41 ARG B C 1
ATOM 2970 O O . ARG B 1 41 ? -25.438 -11.344 3.691 1 92.56 41 ARG B O 1
ATOM 2977 N N . VAL B 1 42 ? -26.422 -12.82 2.334 1 91.94 42 VAL B N 1
ATOM 2978 C CA . VAL B 1 42 ? -25.266 -12.875 1.433 1 91.94 42 VAL B CA 1
ATOM 2979 C C . VAL B 1 42 ? -25.516 -11.969 0.23 1 91.94 42 VAL B C 1
ATOM 2981 O O . VAL B 1 42 ? -26.516 -12.109 -0.469 1 91.94 42 VAL B O 1
ATOM 2984 N N . GLU B 1 43 ? -24.594 -11 0.085 1 90.69 43 GLU B N 1
ATOM 2985 C CA . GLU B 1 43 ? -24.562 -10.164 -1.106 1 90.69 43 GLU B CA 1
ATOM 2986 C C . GLU B 1 43 ? -23.391 -10.531 -2.01 1 90.69 43 GLU B C 1
ATOM 2988 O O . GLU B 1 43 ? -22.297 -10.805 -1.526 1 90.69 43 GLU B O 1
ATOM 2993 N N . GLN B 1 44 ? -23.656 -10.633 -3.266 1 89.75 44 GLN B N 1
ATOM 2994 C CA . GLN B 1 44 ? -22.594 -10.938 -4.219 1 89.75 44 GLN B CA 1
ATOM 2995 C C . GLN B 1 44 ? -22.5 -9.859 -5.297 1 89.75 44 GLN B C 1
ATOM 2997 O O . GLN B 1 44 ? -23.531 -9.383 -5.793 1 89.75 44 GLN B O 1
ATOM 3002 N N . ALA B 1 45 ? -21.297 -9.461 -5.57 1 89.75 45 ALA B N 1
ATOM 3003 C CA . ALA B 1 45 ? -21.094 -8.445 -6.605 1 89.75 45 ALA B CA 1
ATOM 3004 C C . ALA B 1 45 ? -19.672 -8.516 -7.148 1 89.75 45 ALA B C 1
ATOM 3006 O O . ALA B 1 45 ? -18.812 -9.195 -6.578 1 89.75 45 ALA B O 1
ATOM 3007 N N . GLU B 1 46 ? -19.484 -7.891 -8.289 1 92.12 46 GLU B N 1
ATOM 3008 C CA . GLU B 1 46 ? -18.156 -7.625 -8.836 1 92.12 46 GLU B CA 1
ATOM 3009 C C . GLU B 1 46 ? -17.734 -6.18 -8.586 1 92.12 46 GLU B C 1
ATOM 3011 O O . GLU B 1 46 ? -18.578 -5.289 -8.5 1 92.12 46 GLU B O 1
ATOM 3016 N N . PHE B 1 47 ? -16.5 -5.973 -8.555 1 93.88 47 PHE B N 1
ATOM 3017 C CA . PHE B 1 47 ? -16 -4.617 -8.328 1 93.88 47 PHE B CA 1
ATOM 3018 C C . PHE B 1 47 ? -16.562 -3.656 -9.367 1 93.88 47 PHE B C 1
ATOM 3020 O O . PHE B 1 47 ? -16.906 -2.516 -9.047 1 93.88 47 PHE B O 1
ATOM 3027 N N . SER B 1 48 ? -16.688 -4.141 -10.578 1 92.69 48 SER B N 1
ATOM 3028 C CA . SER B 1 48 ? -17.141 -3.281 -11.672 1 92.69 48 SER B CA 1
ATOM 3029 C C . SER B 1 48 ? -18.609 -2.912 -11.523 1 92.69 48 SER B C 1
ATOM 3031 O O . SER B 1 48 ? -19.094 -2.004 -12.195 1 92.69 48 SER B O 1
ATOM 3033 N N . GLU B 1 49 ? -19.266 -3.566 -10.578 1 92.56 49 GLU B N 1
ATOM 3034 C CA . GLU B 1 49 ? -20.719 -3.387 -10.461 1 92.56 49 GLU B CA 1
ATOM 3035 C C . GLU B 1 49 ? -21.078 -2.605 -9.203 1 92.56 49 GLU B C 1
ATOM 3037 O O . GLU B 1 49 ? -22.25 -2.402 -8.914 1 92.56 49 GLU B O 1
ATOM 3042 N N . ILE B 1 50 ? -20.109 -2.236 -8.508 1 94.81 50 ILE B N 1
ATOM 3043 C CA . ILE B 1 50 ? -20.469 -1.596 -7.246 1 94.81 50 ILE B CA 1
ATOM 3044 C C . ILE B 1 50 ? -19.812 -0.219 -7.16 1 94.81 50 ILE B C 1
ATOM 3046 O O . ILE B 1 50 ? -18.891 0.081 -7.91 1 94.81 50 ILE B O 1
ATOM 3050 N N . ASN B 1 51 ? -20.344 0.614 -6.379 1 95.94 51 ASN B N 1
ATOM 3051 C CA . ASN B 1 51 ? -19.781 1.845 -5.836 1 95.94 51 ASN B CA 1
ATOM 3052 C C . ASN B 1 51 ? -20.031 1.963 -4.336 1 95.94 51 ASN B C 1
ATOM 3054 O O . ASN B 1 51 ? -20.719 1.124 -3.75 1 95.94 51 ASN B O 1
ATOM 3058 N N . LEU B 1 52 ? -19.422 2.889 -3.711 1 97.5 52 LEU B N 1
ATOM 3059 C CA . LEU B 1 52 ? -19.641 2.979 -2.273 1 97.5 52 LEU B CA 1
ATOM 3060 C C . LEU B 1 52 ? -19.375 4.391 -1.766 1 97.5 52 LEU B C 1
ATOM 3062 O O . LEU B 1 52 ? -18.859 5.234 -2.506 1 97.5 52 LEU B O 1
ATOM 3066 N N . ALA B 1 53 ? -19.797 4.695 -0.63 1 96.88 53 ALA B N 1
ATOM 3067 C CA . ALA B 1 53 ? -19.484 5.875 0.168 1 96.88 53 ALA B CA 1
ATOM 3068 C C . ALA B 1 53 ? -19.172 5.496 1.612 1 96.88 53 ALA B C 1
ATOM 3070 O O . ALA B 1 53 ? -19.844 4.648 2.199 1 96.88 53 ALA B O 1
ATOM 3071 N N . SER B 1 54 ? -18.109 6.098 2.141 1 97.38 54 SER B N 1
ATOM 3072 C CA . SER B 1 54 ? -17.688 5.734 3.492 1 97.38 54 SER B CA 1
ATOM 3073 C C . SER B 1 54 ? -17.453 6.973 4.348 1 97.38 54 SER B C 1
ATOM 3075 O O . SER B 1 54 ? -17.125 8.039 3.83 1 97.38 54 SER B O 1
ATOM 3077 N N . ASN B 1 55 ? -17.688 6.742 5.559 1 94.62 55 ASN B N 1
ATOM 3078 C CA . ASN B 1 55 ? -17.547 7.816 6.539 1 94.62 55 ASN B CA 1
ATOM 3079 C C . ASN B 1 55 ? -16.953 7.305 7.848 1 94.62 55 ASN B C 1
ATOM 3081 O O . ASN B 1 55 ? -17.203 6.168 8.25 1 94.62 55 ASN B O 1
ATOM 3085 N N . VAL B 1 56 ? -16.266 8.156 8.555 1 93.44 56 VAL B N 1
ATOM 3086 C CA . VAL B 1 56 ? -15.57 7.82 9.797 1 93.44 56 VAL B CA 1
ATOM 3087 C C . VAL B 1 56 ? -16.578 7.273 10.812 1 93.44 56 VAL B C 1
ATOM 3089 O O . VAL B 1 56 ? -16.297 6.289 11.5 1 93.44 56 VAL B O 1
ATOM 3092 N N . ASN B 1 57 ? -17.75 7.852 10.828 1 91.5 57 ASN B N 1
ATOM 3093 C CA . ASN B 1 57 ? -18.688 7.539 11.898 1 91.5 57 ASN B CA 1
ATOM 3094 C C . ASN B 1 57 ? -19.797 6.598 11.422 1 91.5 57 ASN B C 1
ATOM 3096 O O . ASN B 1 57 ? -20.266 5.746 12.18 1 91.5 57 ASN B O 1
ATOM 3100 N N . SER B 1 58 ? -20.172 6.68 10.156 1 92.19 58 SER B N 1
ATOM 3101 C CA . SER B 1 58 ? -21.359 5.957 9.711 1 92.19 58 SER B CA 1
ATOM 3102 C C . SER B 1 58 ? -20.984 4.66 9 1 92.19 58 SER B C 1
ATOM 3104 O O . SER B 1 58 ? -21.859 3.85 8.68 1 92.19 58 SER B O 1
ATOM 3106 N N . GLY B 1 59 ? -19.734 4.488 8.75 1 95.44 59 GLY B N 1
ATOM 3107 C CA . GLY B 1 59 ? -19.312 3.264 8.094 1 95.44 59 GLY B CA 1
ATOM 3108 C C . GLY B 1 59 ? -19.422 3.326 6.582 1 95.44 59 GLY B C 1
ATOM 3109 O O . GLY B 1 59 ? -19.25 4.395 5.984 1 95.44 59 GLY B O 1
ATOM 3110 N N . CYS B 1 60 ? -19.594 2.184 5.93 1 97.44 60 CYS B N 1
ATOM 3111 C CA . CYS B 1 60 ? -19.562 2.076 4.477 1 97.44 60 CYS B CA 1
ATOM 3112 C C . CYS B 1 60 ? -20.922 1.651 3.938 1 97.44 60 CYS B C 1
ATOM 3114 O O . CYS B 1 60 ? -21.547 0.725 4.465 1 97.44 60 CYS B O 1
ATOM 3116 N N . THR B 1 61 ? -21.406 2.33 2.955 1 97.06 61 THR B N 1
ATOM 3117 C CA . THR B 1 61 ? -22.594 1.937 2.207 1 97.06 61 THR B CA 1
ATOM 3118 C C . THR B 1 61 ? -22.234 1.568 0.771 1 97.06 61 THR B C 1
ATOM 3120 O O . THR B 1 61 ? -21.578 2.344 0.072 1 97.06 61 THR B O 1
ATOM 3123 N N . VAL B 1 62 ? -22.672 0.427 0.315 1 97.19 62 VAL B N 1
ATOM 3124 C CA . VAL B 1 62 ? -22.359 -0.075 -1.019 1 97.19 62 VAL B CA 1
ATOM 3125 C C . VAL B 1 62 ? -23.609 0.003 -1.904 1 97.19 62 VAL B C 1
ATOM 3127 O O . VAL B 1 62 ? -24.703 -0.351 -1.474 1 97.19 62 VAL B O 1
ATOM 3130 N N . ASP B 1 63 ? -23.406 0.527 -3.047 1 96 63 ASP B N 1
ATOM 3131 C CA . ASP B 1 63 ? -24.422 0.493 -4.094 1 96 63 ASP B CA 1
ATOM 3132 C C . ASP B 1 63 ? -24.062 -0.518 -5.18 1 96 63 ASP B C 1
ATOM 3134 O O . ASP B 1 63 ? -23.047 -0.354 -5.875 1 96 63 ASP B O 1
ATOM 3138 N N . ALA B 1 64 ? -24.875 -1.518 -5.32 1 93.88 64 ALA B N 1
ATOM 3139 C CA . ALA B 1 64 ? -24.625 -2.568 -6.301 1 93.88 64 ALA B CA 1
ATOM 3140 C C . ALA B 1 64 ? -25.625 -2.512 -7.445 1 93.88 64 ALA B C 1
ATOM 3142 O O . ALA B 1 64 ? -26.828 -2.373 -7.211 1 93.88 64 ALA B O 1
ATOM 3143 N N . GLN B 1 65 ? -25.109 -2.6 -8.617 1 91.31 65 GLN B N 1
ATOM 3144 C CA . GLN B 1 65 ? -25.984 -2.682 -9.781 1 91.31 65 GLN B CA 1
ATOM 3145 C C . GLN B 1 65 ? -26.578 -4.078 -9.922 1 91.31 65 GLN B C 1
ATOM 3147 O O . GLN B 1 65 ? -25.859 -5.078 -9.82 1 91.31 65 GLN B O 1
ATOM 3152 N N . VAL B 1 66 ? -27.906 -4.137 -9.992 1 85.75 66 VAL B N 1
ATOM 3153 C CA . VAL B 1 66 ? -28.594 -5.414 -10.148 1 85.75 66 VAL B CA 1
ATOM 3154 C C . VAL B 1 66 ? -29.453 -5.387 -11.398 1 85.75 66 VAL B C 1
ATOM 3156 O O . VAL B 1 66 ? -30.047 -4.359 -11.734 1 85.75 66 VAL B O 1
ATOM 3159 N N . ASN B 1 67 ? -29.219 -6.449 -12.219 1 80.31 67 ASN B N 1
ATOM 3160 C CA . ASN B 1 67 ? -30.094 -6.598 -13.375 1 80.31 67 ASN B CA 1
ATOM 3161 C C . ASN B 1 67 ? -31.297 -7.477 -13.055 1 80.31 67 ASN B C 1
ATOM 3163 O O . ASN B 1 67 ? -31.156 -8.672 -12.797 1 80.31 67 ASN B O 1
ATOM 3167 N N . LYS B 1 68 ? -32.438 -6.938 -12.953 1 72.5 68 LYS B N 1
ATOM 3168 C CA . LYS B 1 68 ? -33.688 -7.668 -12.758 1 72.5 68 LYS B CA 1
ATOM 3169 C C . LYS B 1 68 ? -34.562 -7.59 -14 1 72.5 68 LYS B C 1
ATOM 3171 O O . LYS B 1 68 ? -35.188 -6.562 -14.266 1 72.5 68 LYS B O 1
ATOM 3176 N N . GLY B 1 69 ? -34.625 -8.703 -14.641 1 73.81 69 GLY B N 1
ATOM 3177 C CA . GLY B 1 69 ? -35.531 -8.773 -15.781 1 73.81 69 GLY B CA 1
ATOM 3178 C C . GLY B 1 69 ? -35.219 -7.742 -16.844 1 73.81 69 GLY B C 1
ATOM 3179 O O . GLY B 1 69 ? -36.125 -7.141 -17.422 1 73.81 69 GLY B O 1
ATOM 3180 N N . GLY B 1 70 ? -33.938 -7.387 -17.094 1 75.88 70 GLY B N 1
ATOM 3181 C CA . GLY B 1 70 ? -33.594 -6.465 -18.156 1 75.88 70 GLY B CA 1
ATOM 3182 C C . GLY B 1 70 ? -33.5 -5.02 -17.703 1 75.88 70 GLY B C 1
ATOM 3183 O O . GLY B 1 70 ? -33.062 -4.148 -18.453 1 75.88 70 GLY B O 1
ATOM 3184 N N . THR B 1 71 ? -34 -4.691 -16.531 1 82.5 71 THR B N 1
ATOM 3185 C CA . THR B 1 71 ? -33.938 -3.336 -16 1 82.5 71 THR B CA 1
ATOM 3186 C C . THR B 1 71 ? -32.781 -3.217 -15.008 1 82.5 71 THR B C 1
ATOM 3188 O O . THR B 1 71 ? -32.625 -4.055 -14.117 1 82.5 71 THR B O 1
ATOM 3191 N N . LYS B 1 72 ? -32 -2.213 -15.25 1 84.88 72 LYS B N 1
ATOM 3192 C CA . LYS B 1 72 ? -30.906 -1.921 -14.336 1 84.88 72 LYS B CA 1
ATOM 3193 C C . LYS B 1 72 ? -31.406 -1.234 -13.07 1 84.88 72 LYS B C 1
ATOM 3195 O O . LYS B 1 72 ? -32.188 -0.273 -13.148 1 84.88 72 LYS B O 1
ATOM 3200 N N . ALA B 1 73 ? -31.219 -1.893 -11.945 1 89.44 73 ALA B N 1
ATOM 3201 C CA . ALA B 1 73 ? -31.562 -1.316 -10.648 1 89.44 73 ALA B CA 1
ATOM 3202 C C . ALA B 1 73 ? -30.344 -1.281 -9.727 1 89.44 73 ALA B C 1
ATOM 3204 O O . ALA B 1 73 ? -29.328 -1.897 -10.023 1 89.44 73 ALA B O 1
ATOM 3205 N N . VAL B 1 74 ? -30.484 -0.364 -8.734 1 91.31 74 VAL B N 1
ATOM 3206 C CA . VAL B 1 74 ? -29.391 -0.246 -7.762 1 91.31 74 VAL B CA 1
ATOM 3207 C C . VAL B 1 74 ? -29.891 -0.681 -6.383 1 91.31 74 VAL B C 1
ATOM 3209 O O . VAL B 1 74 ? -30.984 -0.277 -5.953 1 91.31 74 VAL B O 1
ATOM 3212 N N . ARG B 1 75 ? -29.172 -1.54 -5.777 1 92.19 75 ARG B N 1
ATOM 3213 C CA . ARG B 1 75 ? -29.438 -1.94 -4.398 1 92.19 75 ARG B CA 1
ATOM 3214 C C . ARG B 1 75 ? -28.359 -1.42 -3.459 1 92.19 75 ARG B C 1
ATOM 3216 O O . ARG B 1 75 ? -27.172 -1.558 -3.738 1 92.19 75 ARG B O 1
ATOM 3223 N N . SER B 1 76 ? -28.844 -0.825 -2.393 1 94.12 76 SER B N 1
ATOM 3224 C CA . SER B 1 76 ? -27.922 -0.271 -1.415 1 94.12 76 SER B CA 1
ATOM 3225 C C . SER B 1 76 ? -27.906 -1.093 -0.13 1 94.12 76 SER B C 1
ATOM 3227 O O . SER B 1 76 ? -28.953 -1.545 0.33 1 94.12 76 SER B O 1
ATOM 3229 N N . PHE B 1 77 ? -26.797 -1.306 0.439 1 94.5 77 PHE B N 1
ATOM 3230 C CA . PHE B 1 77 ? -26.703 -2.039 1.695 1 94.5 77 PHE B CA 1
ATOM 3231 C C . PHE B 1 77 ? -25.406 -1.696 2.428 1 94.5 77 PHE B C 1
ATOM 3233 O O . PHE B 1 77 ? -24.5 -1.097 1.847 1 94.5 77 PHE B O 1
ATOM 3240 N N . LYS B 1 78 ? -25.328 -2.006 3.678 1 96.62 78 LYS B N 1
ATOM 3241 C CA . LYS B 1 78 ? -24.141 -1.843 4.504 1 96.62 78 LYS B CA 1
ATOM 3242 C C . LYS B 1 78 ? -23.484 -3.189 4.793 1 96.62 78 LYS B C 1
ATOM 3244 O O . LYS B 1 78 ? -24.047 -4.02 5.516 1 96.62 78 LYS B O 1
ATOM 3249 N N . PRO B 1 79 ? -22.312 -3.363 4.277 1 97.56 79 PRO B N 1
ATOM 3250 C CA . PRO B 1 79 ? -21.656 -4.637 4.574 1 97.56 79 PRO B CA 1
ATOM 3251 C C . PRO B 1 79 ? -21.141 -4.715 6.008 1 97.56 79 PRO B C 1
ATOM 3253 O O . PRO B 1 79 ? -20.531 -3.76 6.504 1 97.56 79 PRO B O 1
ATOM 3256 N N . ASP B 1 80 ? -21.406 -5.891 6.633 1 97.44 80 ASP B N 1
ATOM 3257 C CA . ASP B 1 80 ? -20.828 -6.156 7.949 1 97.44 80 ASP B CA 1
ATOM 3258 C C . ASP B 1 80 ? -19.5 -6.887 7.828 1 97.44 80 ASP B C 1
ATOM 3260 O O . ASP B 1 80 ? -18.672 -6.84 8.742 1 97.44 80 ASP B O 1
ATOM 3264 N N . PHE B 1 81 ? -19.328 -7.613 6.773 1 97.88 81 PHE B N 1
ATOM 3265 C CA . PHE B 1 81 ? -18.156 -8.422 6.492 1 97.88 81 PHE B CA 1
ATOM 3266 C C . PHE B 1 81 ? -17.984 -8.641 4.996 1 97.88 81 PHE B C 1
ATOM 3268 O O . PHE B 1 81 ? -18.984 -8.766 4.27 1 97.88 81 PHE B O 1
ATOM 3275 N N . VAL B 1 82 ? -16.75 -8.648 4.527 1 97.75 82 VAL B N 1
ATOM 3276 C CA . VAL B 1 82 ? -16.562 -8.852 3.092 1 97.75 82 VAL B CA 1
ATOM 3277 C C . VAL B 1 82 ? -15.523 -9.945 2.85 1 97.75 82 VAL B C 1
ATOM 3279 O O . VAL B 1 82 ? -14.508 -10.008 3.545 1 97.75 82 VAL B O 1
ATOM 3282 N N . LEU B 1 83 ? -15.758 -10.852 1.979 1 96.62 83 LEU B N 1
ATOM 3283 C CA . LEU B 1 83 ? -14.797 -11.758 1.375 1 96.62 83 LEU B CA 1
ATOM 3284 C C . LEU B 1 83 ? -14.453 -11.328 -0.048 1 96.62 83 LEU B C 1
ATOM 3286 O O . LEU B 1 83 ? -15.328 -11.297 -0.916 1 96.62 83 LEU B O 1
ATOM 3290 N N . ILE B 1 84 ? -13.227 -11.008 -0.275 1 96.06 84 ILE B N 1
ATOM 3291 C CA . ILE B 1 84 ? -12.812 -10.547 -1.598 1 96.06 84 ILE B CA 1
ATOM 3292 C C . ILE B 1 84 ? -12 -11.641 -2.287 1 96.06 84 ILE B C 1
ATOM 3294 O O . ILE B 1 84 ? -10.906 -12 -1.832 1 96.06 84 ILE B O 1
ATOM 3298 N N . ARG B 1 85 ? -12.461 -12.141 -3.328 1 95.06 85 ARG B N 1
ATOM 3299 C CA . ARG B 1 85 ? -11.758 -13.156 -4.109 1 95.06 85 ARG B CA 1
ATOM 3300 C C . ARG B 1 85 ? -11.57 -12.703 -5.555 1 95.06 85 ARG B C 1
ATOM 3302 O O . ARG B 1 85 ? -11.445 -13.531 -6.457 1 95.06 85 ARG B O 1
ATOM 3309 N N . GLN B 1 86 ? -11.625 -11.453 -5.777 1 92.56 86 GLN B N 1
ATOM 3310 C CA . GLN B 1 86 ? -11.383 -10.789 -7.055 1 92.56 86 GLN B CA 1
ATOM 3311 C C . GLN B 1 86 ? -10.172 -9.867 -6.965 1 92.56 86 GLN B C 1
ATOM 3313 O O . GLN B 1 86 ? -9.961 -9.203 -5.945 1 92.56 86 GLN B O 1
ATOM 3318 N N . HIS B 1 87 ? -9.469 -9.82 -8.062 1 91.94 87 HIS B N 1
ATOM 3319 C CA . HIS B 1 87 ? -8.383 -8.844 -8.102 1 91.94 87 HIS B CA 1
ATOM 3320 C C . HIS B 1 87 ? -8.914 -7.418 -8.109 1 91.94 87 HIS B C 1
ATOM 3322 O O . HIS B 1 87 ? -9.773 -7.078 -8.922 1 91.94 87 HIS B O 1
ATOM 3328 N N . ALA B 1 88 ? -8.383 -6.645 -7.293 1 94.19 88 ALA B N 1
ATOM 3329 C CA . ALA B 1 88 ? -8.875 -5.273 -7.172 1 94.19 88 ALA B CA 1
ATOM 3330 C C . ALA B 1 88 ? -8.156 -4.352 -8.156 1 94.19 88 ALA B C 1
ATOM 3332 O O . ALA B 1 88 ? -8.57 -3.205 -8.352 1 94.19 88 ALA B O 1
ATOM 3333 N N . TYR B 1 89 ? -7.039 -4.879 -8.734 1 93.88 89 TYR B N 1
ATOM 3334 C CA . TYR B 1 89 ? -6.324 -4.039 -9.688 1 93.88 89 TYR B CA 1
ATOM 3335 C C . TYR B 1 89 ? -5.699 -4.879 -10.797 1 93.88 89 TYR B C 1
ATOM 3337 O O . TYR B 1 89 ? -5.152 -5.953 -10.531 1 93.88 89 TYR B O 1
ATOM 3345 N N . SER B 1 90 ? -5.887 -4.371 -11.969 1 87.5 90 SER B N 1
ATOM 3346 C CA . SER B 1 90 ? -5.125 -4.848 -13.117 1 87.5 90 SER B CA 1
ATOM 3347 C C . SER B 1 90 ? -4.812 -3.707 -14.078 1 87.5 90 SER B C 1
ATOM 3349 O O . SER B 1 90 ? -5.418 -2.637 -14 1 87.5 90 SER B O 1
ATOM 3351 N N . MET B 1 91 ? -3.908 -3.857 -14.93 1 84.25 91 MET B N 1
ATOM 3352 C CA . MET B 1 91 ? -3.492 -2.811 -15.859 1 84.25 91 MET B CA 1
ATOM 3353 C C . MET B 1 91 ? -4.488 -2.674 -17 1 84.25 91 MET B C 1
ATOM 3355 O O . MET B 1 91 ? -4.379 -1.758 -17.828 1 84.25 91 MET B O 1
ATOM 3359 N N . ILE B 1 92 ? -5.422 -3.596 -17 1 83.44 92 ILE B N 1
ATOM 3360 C CA . ILE B 1 92 ? -6.48 -3.441 -18 1 83.44 92 ILE B CA 1
ATOM 3361 C C . ILE B 1 92 ? -7.27 -2.164 -17.719 1 83.44 92 ILE B C 1
ATOM 3363 O O . ILE B 1 92 ? -7.664 -1.908 -16.578 1 83.44 92 ILE B O 1
ATOM 3367 N N . PRO B 1 93 ? -7.41 -1.398 -18.812 1 82.62 93 PRO B N 1
ATOM 3368 C CA . PRO B 1 93 ? -8.148 -0.149 -18.609 1 82.62 93 PRO B CA 1
ATOM 3369 C C . PRO B 1 93 ? -9.508 -0.368 -17.953 1 82.62 93 PRO B C 1
ATOM 3371 O O . PRO B 1 93 ? -10.258 -1.262 -18.344 1 82.62 93 PRO B O 1
ATOM 3374 N N . GLY B 1 94 ? -9.773 0.359 -16.922 1 86.88 94 GLY B N 1
ATOM 3375 C CA . GLY B 1 94 ? -11.055 0.286 -16.25 1 86.88 94 GLY B CA 1
ATOM 3376 C C . GLY B 1 94 ? -11.07 -0.701 -15.094 1 86.88 94 GLY B C 1
ATOM 3377 O O . GLY B 1 94 ? -12.07 -0.82 -14.383 1 86.88 94 GLY B O 1
ATOM 3378 N N . GLU B 1 95 ? -9.953 -1.358 -14.93 1 90.62 95 GLU B N 1
ATOM 3379 C CA . GLU B 1 95 ? -9.914 -2.357 -13.867 1 90.62 95 GLU B CA 1
ATOM 3380 C C . GLU B 1 95 ? -9.031 -1.896 -12.711 1 90.62 95 GLU B C 1
ATOM 3382 O O . GLU B 1 95 ? -8.133 -2.625 -12.273 1 90.62 95 GLU B O 1
ATOM 3387 N N . ASP B 1 96 ? -9.203 -0.693 -12.367 1 93.5 96 ASP B N 1
ATOM 3388 C CA . ASP B 1 96 ? -8.594 -0.165 -11.156 1 93.5 96 ASP B CA 1
ATOM 3389 C C . ASP B 1 96 ? -9.648 0.092 -10.078 1 93.5 96 ASP B C 1
ATOM 3391 O O . ASP B 1 96 ? -10.344 1.111 -10.109 1 93.5 96 ASP B O 1
ATOM 3395 N N . PHE B 1 97 ? -9.758 -0.854 -9.102 1 96.06 97 PHE B N 1
ATOM 3396 C CA . PHE B 1 97 ? -10.789 -0.804 -8.078 1 96.06 97 PHE B CA 1
ATOM 3397 C C . PHE B 1 97 ? -10.18 -0.557 -6.707 1 96.06 97 PHE B C 1
ATOM 3399 O O . PHE B 1 97 ? -10.805 -0.854 -5.684 1 96.06 97 PHE B O 1
ATOM 3406 N N . ARG B 1 98 ? -9.016 -0.014 -6.605 1 96.56 98 ARG B N 1
ATOM 3407 C CA . ARG B 1 98 ? -8.305 0.211 -5.352 1 96.56 98 ARG B CA 1
ATOM 3408 C C . ARG B 1 98 ? -9.062 1.197 -4.465 1 96.56 98 ARG B C 1
ATOM 3410 O O . ARG B 1 98 ? -9.094 1.042 -3.244 1 96.56 98 ARG B O 1
ATOM 3417 N N . ASN B 1 99 ? -9.664 2.117 -5.102 1 97.19 99 ASN B N 1
ATOM 3418 C CA . ASN B 1 99 ? -10.43 3.086 -4.324 1 97.19 99 ASN B CA 1
ATOM 3419 C C . ASN B 1 99 ? -11.609 2.426 -3.607 1 97.19 99 ASN B C 1
ATOM 3421 O O . ASN B 1 99 ? -12.008 2.867 -2.529 1 97.19 99 ASN B O 1
ATOM 3425 N N . LEU B 1 100 ? -12.148 1.387 -4.188 1 98.06 100 LEU B N 1
ATOM 3426 C CA . LEU B 1 100 ? -13.219 0.658 -3.51 1 98.06 100 LEU B CA 1
ATOM 3427 C C . LEU B 1 100 ? -12.688 -0.081 -2.287 1 98.06 100 LEU B C 1
ATOM 3429 O O . LEU B 1 100 ? -13.344 -0.134 -1.25 1 98.06 100 LEU B O 1
ATOM 3433 N N . VAL B 1 101 ? -11.492 -0.622 -2.412 1 98.44 101 VAL B N 1
ATOM 3434 C CA . VAL B 1 101 ? -10.852 -1.281 -1.28 1 98.44 101 VAL B CA 1
ATOM 3435 C C . VAL B 1 101 ? -10.586 -0.264 -0.173 1 98.44 101 VAL B C 1
ATOM 3437 O O . VAL B 1 101 ? -10.859 -0.527 1 1 98.44 101 VAL B O 1
ATOM 3440 N N . ILE B 1 102 ? -10.086 0.863 -0.549 1 98.31 102 ILE B N 1
ATOM 3441 C CA . ILE B 1 102 ? -9.82 1.938 0.402 1 98.31 102 ILE B CA 1
ATOM 3442 C C . ILE B 1 102 ? -11.117 2.336 1.103 1 98.31 102 ILE B C 1
ATOM 3444 O O . ILE B 1 102 ? -11.148 2.506 2.324 1 98.31 102 ILE B O 1
ATOM 3448 N N . GLY B 1 103 ? -12.18 2.467 0.33 1 98.38 103 GLY B N 1
ATOM 3449 C CA . GLY B 1 103 ? -13.461 2.83 0.9 1 98.38 103 GLY B CA 1
ATOM 3450 C C . GLY B 1 103 ? -13.969 1.828 1.921 1 98.38 103 GLY B C 1
ATOM 3451 O O . GLY B 1 103 ? -14.508 2.211 2.961 1 98.38 103 GLY B O 1
ATOM 3452 N N . LEU B 1 104 ? -13.836 0.583 1.606 1 98.5 104 LEU B N 1
ATOM 3453 C CA . LEU B 1 104 ? -14.219 -0.452 2.559 1 98.5 104 LEU B CA 1
ATOM 3454 C C . LEU B 1 104 ? -13.414 -0.332 3.85 1 98.5 104 LEU B C 1
ATOM 3456 O O . LEU B 1 104 ? -13.969 -0.439 4.945 1 98.5 104 LEU B O 1
ATOM 3460 N N . HIS B 1 105 ? -12.156 -0.1 3.67 1 98.44 105 HIS B N 1
ATOM 3461 C CA . HIS B 1 105 ? -11.297 0.067 4.836 1 98.44 105 HIS B CA 1
ATOM 3462 C C . HIS B 1 105 ? -11.648 1.337 5.602 1 98.44 105 HIS B C 1
ATOM 3464 O O . HIS B 1 105 ? -11.688 1.331 6.836 1 98.44 105 HIS B O 1
ATOM 3470 N N . PHE B 1 106 ? -11.922 2.377 4.848 1 97.88 106 PHE B N 1
ATOM 3471 C CA . PHE B 1 106 ? -12.312 3.672 5.395 1 97.88 106 PHE B CA 1
ATOM 3472 C C . PHE B 1 106 ? -13.555 3.537 6.266 1 97.88 106 PHE B C 1
ATOM 3474 O O . PHE B 1 106 ? -13.664 4.18 7.312 1 97.88 106 PHE B O 1
ATOM 3481 N N . GLY B 1 107 ? -14.414 2.68 5.898 1 97.56 107 GLY B N 1
ATOM 3482 C CA . GLY B 1 107 ? -15.664 2.439 6.605 1 97.56 107 GLY B CA 1
ATOM 3483 C C . GLY B 1 107 ? -15.523 1.42 7.723 1 97.56 107 GLY B C 1
ATOM 3484 O O . GLY B 1 107 ? -16.5 1.124 8.422 1 97.56 107 GLY B O 1
ATOM 3485 N N . GLY B 1 108 ? -14.328 0.811 7.871 1 97.12 108 GLY B N 1
ATOM 3486 C CA . GLY B 1 108 ? -14.07 -0.122 8.953 1 97.12 108 GLY B CA 1
ATOM 3487 C C . GLY B 1 108 ? -14.672 -1.494 8.719 1 97.12 108 GLY B C 1
ATOM 3488 O O . GLY B 1 108 ? -15.023 -2.195 9.672 1 97.12 108 GLY B O 1
ATOM 3489 N N . VAL B 1 109 ? -14.812 -1.93 7.473 1 98.06 109 VAL B N 1
ATOM 3490 C CA . VAL B 1 109 ? -15.43 -3.217 7.172 1 98.06 109 VAL B CA 1
ATOM 3491 C C . VAL B 1 109 ? -14.398 -4.332 7.324 1 98.06 109 VAL B C 1
ATOM 3493 O O . VAL B 1 109 ? -13.367 -4.328 6.652 1 98.06 109 VAL B O 1
ATOM 3496 N N . PRO B 1 110 ? -14.633 -5.309 8.219 1 97.69 110 PRO B N 1
ATOM 3497 C CA . PRO B 1 110 ? -13.703 -6.434 8.328 1 97.69 110 PRO B CA 1
ATOM 3498 C C . PRO B 1 110 ? -13.758 -7.363 7.113 1 97.69 110 PRO B C 1
ATOM 3500 O O . PRO B 1 110 ? -14.766 -7.395 6.402 1 97.69 110 PRO B O 1
ATOM 3503 N N . SER B 1 111 ? -12.664 -8.094 6.934 1 98.19 111 SER B N 1
ATOM 3504 C CA . SER B 1 111 ? -12.578 -8.883 5.707 1 98.19 111 SER B CA 1
ATOM 3505 C C . SER B 1 111 ? -11.617 -10.047 5.871 1 98.19 111 SER B C 1
ATOM 3507 O O . SER B 1 111 ? -10.82 -10.078 6.809 1 98.19 111 SER B O 1
ATOM 3509 N N . ILE B 1 112 ? -11.758 -11.023 4.922 1 97.25 112 ILE B N 1
ATOM 3510 C CA . ILE B 1 112 ? -10.766 -12.062 4.66 1 97.25 112 ILE B CA 1
ATOM 3511 C C . ILE B 1 112 ? -10.328 -11.992 3.201 1 97.25 112 ILE B C 1
ATOM 3513 O O . ILE B 1 112 ? -11.148 -12.109 2.291 1 97.25 112 ILE B O 1
ATOM 3517 N N . ASN B 1 113 ? -9.086 -12.016 3.016 1 97.94 113 ASN B N 1
ATOM 3518 C CA . ASN B 1 113 ? -8.023 -11.516 3.883 1 97.94 113 ASN B CA 1
ATOM 3519 C C . ASN B 1 113 ? -8.289 -10.086 4.328 1 97.94 113 ASN B C 1
ATOM 3521 O O . ASN B 1 113 ? -9.297 -9.484 3.932 1 97.94 113 ASN B O 1
ATOM 3525 N N . SER B 1 114 ? -7.449 -9.609 5.234 1 97.44 114 SER B N 1
ATOM 3526 C CA . SER B 1 114 ? -7.637 -8.227 5.664 1 97.44 114 SER B CA 1
ATOM 3527 C C . SER B 1 114 ? -7.594 -7.266 4.48 1 97.44 114 SER B C 1
ATOM 3529 O O . SER B 1 114 ? -6.902 -7.52 3.494 1 97.44 114 SER B O 1
ATOM 3531 N N . LEU B 1 115 ? -8.336 -6.164 4.535 1 98.12 115 LEU B N 1
ATOM 3532 C CA . LEU B 1 115 ? -8.312 -5.148 3.488 1 98.12 115 LEU B CA 1
ATOM 3533 C C . LEU B 1 115 ? -6.914 -4.555 3.336 1 98.12 115 LEU B C 1
ATOM 3535 O O . LEU B 1 115 ? -6.516 -4.164 2.234 1 98.12 115 LEU B O 1
ATOM 3539 N N . TYR B 1 116 ? -6.172 -4.555 4.434 1 97.56 116 TYR B N 1
ATOM 3540 C CA . TYR B 1 116 ? -4.777 -4.137 4.395 1 97.56 116 TYR B CA 1
ATOM 3541 C C . TYR B 1 116 ? -3.967 -5.027 3.463 1 97.56 116 TYR B C 1
ATOM 3543 O O . TYR B 1 116 ? -3.207 -4.535 2.625 1 97.56 116 TYR B O 1
ATOM 3551 N N . SER B 1 117 ? -4.129 -6.309 3.561 1 97.69 117 SER B N 1
ATOM 3552 C CA . SER B 1 117 ? -3.424 -7.25 2.695 1 97.69 117 SER B CA 1
ATOM 3553 C C . SER B 1 117 ? -3.904 -7.141 1.252 1 97.69 117 SER B C 1
ATOM 3555 O O . SER B 1 117 ? -3.096 -7.168 0.321 1 97.69 117 SER B O 1
ATOM 3557 N N . ILE B 1 118 ? -5.227 -7 1.102 1 97.88 118 ILE B N 1
ATOM 3558 C CA . ILE B 1 118 ? -5.812 -6.906 -0.232 1 97.88 118 ILE B CA 1
ATOM 3559 C C . ILE B 1 118 ? -5.242 -5.691 -0.96 1 97.88 118 ILE B C 1
ATOM 3561 O O . ILE B 1 118 ? -4.848 -5.785 -2.125 1 97.88 118 ILE B O 1
ATOM 3565 N N . TYR B 1 119 ? -5.145 -4.582 -0.292 1 98.06 119 TYR B N 1
ATOM 3566 C CA . TYR B 1 119 ? -4.609 -3.357 -0.875 1 98.06 119 TYR B CA 1
ATOM 3567 C C . TYR B 1 119 ? -3.162 -3.545 -1.31 1 98.06 119 TYR B C 1
ATOM 3569 O O . TYR B 1 119 ? -2.785 -3.162 -2.42 1 98.06 119 TYR B O 1
ATOM 3577 N N . ASN B 1 120 ? -2.365 -4.141 -0.462 1 97.56 120 ASN B N 1
ATOM 3578 C CA . ASN B 1 120 ? -0.948 -4.309 -0.768 1 97.56 120 ASN B CA 1
ATOM 3579 C C . ASN B 1 120 ? -0.73 -5.359 -1.854 1 97.56 120 ASN B C 1
ATOM 3581 O O . ASN B 1 120 ? 0.259 -5.301 -2.588 1 97.56 120 ASN B O 1
ATOM 3585 N N . PHE B 1 121 ? -1.658 -6.254 -2.059 1 96.81 121 PHE B N 1
ATOM 3586 C CA . PHE B 1 121 ? -1.539 -7.285 -3.082 1 96.81 121 PHE B CA 1
ATOM 3587 C C . PHE B 1 121 ? -1.905 -6.73 -4.453 1 96.81 121 PHE B C 1
ATOM 3589 O O . PHE B 1 121 ? -1.765 -7.422 -5.465 1 96.81 121 PHE B O 1
ATOM 3596 N N . CYS B 1 122 ? -2.348 -5.488 -4.496 1 95.38 122 CYS B N 1
ATOM 3597 C CA . CYS B 1 122 ? -2.717 -4.895 -5.777 1 95.38 122 CYS B CA 1
ATOM 3598 C C . CYS B 1 122 ? -1.491 -4.691 -6.66 1 95.38 122 CYS B C 1
ATOM 3600 O O . CYS B 1 122 ? -1.607 -4.613 -7.883 1 95.38 122 CYS B O 1
ATOM 3602 N N . SER B 1 123 ? -0.328 -4.625 -6.051 1 94.75 123 SER B N 1
ATOM 3603 C CA . SER B 1 123 ? 0.912 -4.465 -6.805 1 94.75 123 SER B CA 1
ATOM 3604 C C . SER B 1 123 ? 1.752 -5.738 -6.758 1 94.75 123 SER B C 1
ATOM 3606 O O . SER B 1 123 ? 2.348 -6.059 -5.727 1 94.75 123 SER B O 1
ATOM 3608 N N . LYS B 1 124 ? 1.873 -6.379 -7.895 1 94.44 124 LYS B N 1
ATOM 3609 C CA . LYS B 1 124 ? 2.594 -7.645 -7.945 1 94.44 124 LYS B CA 1
ATOM 3610 C C . LYS B 1 124 ? 4.074 -7.449 -7.633 1 94.44 124 LYS B C 1
ATOM 3612 O O . LYS B 1 124 ? 4.656 -8.203 -6.852 1 94.44 124 LYS B O 1
ATOM 3617 N N . PRO B 1 125 ? 4.734 -6.457 -8.242 1 95.81 125 PRO B N 1
ATOM 3618 C CA . PRO B 1 125 ? 6.145 -6.285 -7.883 1 95.81 125 PRO B CA 1
ATOM 3619 C C . PRO B 1 125 ? 6.34 -5.898 -6.418 1 95.81 125 PRO B C 1
ATOM 3621 O O . PRO B 1 125 ? 7.352 -6.254 -5.809 1 95.81 125 PRO B O 1
ATOM 3624 N N . TRP B 1 126 ? 5.371 -5.145 -5.859 1 97.38 126 TRP B N 1
ATOM 3625 C CA . TRP B 1 126 ? 5.422 -4.824 -4.438 1 97.38 126 TRP B CA 1
ATOM 3626 C C . TRP B 1 126 ? 5.359 -6.094 -3.59 1 97.38 126 TRP B C 1
ATOM 3628 O O . TRP B 1 126 ? 6.145 -6.258 -2.652 1 97.38 126 TRP B O 1
ATOM 3638 N N . VAL B 1 127 ? 4.508 -7.016 -3.932 1 97.56 127 VAL B N 1
ATOM 3639 C CA . VAL B 1 127 ? 4.371 -8.297 -3.242 1 97.56 127 VAL B CA 1
ATOM 3640 C C . VAL B 1 127 ? 5.66 -9.102 -3.398 1 97.56 127 VAL B C 1
ATOM 3642 O O . VAL B 1 127 ? 6.188 -9.641 -2.418 1 97.56 127 VAL B O 1
ATOM 3645 N N . PHE B 1 128 ? 6.145 -9.18 -4.637 1 97.5 128 PHE B N 1
ATOM 3646 C CA . PHE B 1 128 ? 7.359 -9.945 -4.895 1 97.5 128 PHE B CA 1
ATOM 3647 C C . PHE B 1 128 ? 8.531 -9.383 -4.09 1 97.5 128 PHE B C 1
ATOM 3649 O O . PHE B 1 128 ? 9.383 -10.133 -3.615 1 97.5 128 PHE B O 1
ATOM 3656 N N . SER B 1 129 ? 8.586 -8.07 -3.936 1 97.88 129 SER B N 1
ATOM 3657 C CA . SER B 1 129 ? 9.672 -7.449 -3.174 1 97.88 129 SER B CA 1
ATOM 3658 C C . SER B 1 129 ? 9.648 -7.906 -1.72 1 97.88 129 SER B C 1
ATOM 3660 O O . SER B 1 129 ? 10.695 -7.98 -1.073 1 97.88 129 SER B O 1
ATOM 3662 N N . GLN B 1 130 ? 8.453 -8.242 -1.178 1 97.69 130 GLN B N 1
ATOM 3663 C CA . GLN B 1 130 ? 8.367 -8.836 0.153 1 97.69 130 GLN B CA 1
ATOM 3664 C C . GLN B 1 130 ? 8.922 -10.25 0.16 1 97.69 130 GLN B C 1
ATOM 3666 O O . GLN B 1 130 ? 9.562 -10.672 1.13 1 97.69 130 GLN B O 1
ATOM 3671 N N . MET B 1 131 ? 8.68 -10.977 -0.879 1 98.44 131 MET B N 1
ATOM 3672 C CA . MET B 1 131 ? 9.188 -12.336 -0.994 1 98.44 131 MET B CA 1
ATOM 3673 C C . MET B 1 131 ? 10.711 -12.344 -1.038 1 98.44 131 MET B C 1
ATOM 3675 O O . MET B 1 131 ? 11.344 -13.289 -0.551 1 98.44 131 MET B O 1
ATOM 3679 N N . ILE B 1 132 ? 11.281 -11.305 -1.613 1 98.31 132 ILE B N 1
ATOM 3680 C CA . ILE B 1 132 ? 12.742 -11.188 -1.653 1 98.31 132 ILE B CA 1
ATOM 3681 C C . ILE B 1 132 ? 13.289 -11.109 -0.232 1 98.31 132 ILE B C 1
ATOM 3683 O O . ILE B 1 132 ? 14.328 -11.703 0.072 1 98.31 132 ILE B O 1
ATOM 3687 N N . LYS B 1 133 ? 12.609 -10.383 0.598 1 96.56 133 LYS B N 1
ATOM 3688 C CA . LYS B 1 133 ? 13.031 -10.328 1.994 1 96.56 133 LYS B CA 1
ATOM 3689 C C . LYS B 1 133 ? 13.008 -11.711 2.635 1 96.56 133 LYS B C 1
ATOM 3691 O O . LYS B 1 133 ? 13.914 -12.062 3.395 1 96.56 133 LYS B O 1
ATOM 3696 N N . LEU B 1 134 ? 12.008 -12.5 2.367 1 97.44 134 LEU B N 1
ATOM 3697 C CA . LEU B 1 134 ? 11.922 -13.875 2.855 1 97.44 134 LEU B CA 1
ATOM 3698 C C . LEU B 1 134 ? 13.094 -14.711 2.334 1 97.44 134 LEU B C 1
ATOM 3700 O O . LEU B 1 134 ? 13.703 -15.469 3.09 1 97.44 134 LEU B O 1
ATOM 3704 N N . TYR B 1 135 ? 13.344 -14.555 1.059 1 98.06 135 TYR B N 1
ATOM 3705 C CA . TYR B 1 135 ? 14.453 -15.258 0.41 1 98.06 135 TYR B CA 1
ATOM 3706 C C . TYR B 1 135 ? 15.773 -14.969 1.116 1 98.06 135 TYR B C 1
ATOM 3708 O O . TYR B 1 135 ? 16.547 -15.891 1.396 1 98.06 135 TYR B O 1
ATOM 3716 N N . HIS B 1 136 ? 15.992 -13.688 1.448 1 96.81 136 HIS B N 1
ATOM 3717 C CA . HIS B 1 136 ? 17.25 -13.305 2.084 1 96.81 136 HIS B CA 1
ATOM 3718 C C . HIS B 1 136 ? 17.281 -13.742 3.545 1 96.81 136 HIS B C 1
ATOM 3720 O O . HIS B 1 136 ? 18.344 -14.086 4.07 1 96.81 136 HIS B O 1
ATOM 3726 N N . SER B 1 137 ? 16.172 -13.797 4.18 1 96.5 137 SER B N 1
ATOM 3727 C CA . SER B 1 137 ? 16.109 -14.172 5.59 1 96.5 137 SER B CA 1
ATOM 3728 C C . SER B 1 137 ? 16.219 -15.688 5.766 1 96.5 137 SER B C 1
ATOM 3730 O O . SER B 1 137 ? 16.922 -16.156 6.668 1 96.5 137 SER B O 1
ATOM 3732 N N . LEU B 1 138 ? 15.578 -16.453 4.871 1 97.31 138 LEU B N 1
ATOM 3733 C CA . LEU B 1 138 ? 15.492 -17.906 5.051 1 97.31 138 LEU B CA 1
ATOM 3734 C C . LEU B 1 138 ? 16.562 -18.609 4.242 1 97.31 138 LEU B C 1
ATOM 3736 O O . LEU B 1 138 ? 16.969 -19.734 4.582 1 97.31 138 LEU B O 1
ATOM 3740 N N . GLY B 1 139 ? 17 -17.969 3.133 1 97.12 139 GLY B N 1
ATOM 3741 C CA . GLY B 1 139 ? 18 -18.578 2.262 1 97.12 139 GLY B CA 1
ATOM 3742 C C . GLY B 1 139 ? 17.391 -19.359 1.115 1 97.12 139 GLY B C 1
ATOM 3743 O O . GLY B 1 139 ? 16.219 -19.75 1.179 1 97.12 139 GLY B O 1
ATOM 3744 N N . PRO B 1 140 ? 18.141 -19.578 0.095 1 95.94 140 PRO B N 1
ATOM 3745 C CA . PRO B 1 140 ? 17.656 -20.219 -1.126 1 95.94 140 PRO B CA 1
ATOM 3746 C C . PRO B 1 140 ? 17.25 -21.672 -0.907 1 95.94 140 PRO B C 1
ATOM 3748 O O . PRO B 1 140 ? 16.453 -22.219 -1.671 1 95.94 140 PRO B O 1
ATOM 3751 N N . GLU B 1 141 ? 17.75 -22.312 0.097 1 96.88 141 GLU B N 1
ATOM 3752 C CA . GLU B 1 141 ? 17.406 -23.703 0.353 1 96.88 141 GLU B CA 1
ATOM 3753 C C . GLU B 1 141 ? 16 -23.828 0.957 1 96.88 141 GLU B C 1
ATOM 3755 O O . GLU B 1 141 ? 15.219 -24.688 0.544 1 96.88 141 GLU B O 1
ATOM 3760 N N . LYS B 1 142 ? 15.688 -22.906 1.813 1 97.88 142 LYS B N 1
ATOM 3761 C CA . LYS B 1 142 ? 14.414 -22.969 2.527 1 97.88 142 LYS B CA 1
ATOM 3762 C C . LYS B 1 142 ? 13.312 -22.266 1.751 1 97.88 142 LYS B C 1
ATOM 3764 O O . LYS B 1 142 ? 12.141 -22.609 1.874 1 97.88 142 LYS B O 1
ATOM 3769 N N . PHE B 1 143 ? 13.688 -21.297 1.021 1 98.56 143 PHE B N 1
ATOM 3770 C CA . PHE B 1 143 ? 12.766 -20.516 0.213 1 98.56 143 PHE B CA 1
ATOM 3771 C C . PHE B 1 143 ? 13.367 -20.203 -1.152 1 98.56 143 PHE B C 1
ATOM 3773 O O . PHE B 1 143 ? 13.828 -19.094 -1.395 1 98.56 143 PHE B O 1
ATOM 3780 N N . PRO B 1 144 ? 13.297 -21.125 -2.027 1 98.5 144 PRO B N 1
ATOM 3781 C CA . PRO B 1 144 ? 13.969 -21 -3.324 1 98.5 144 PRO B CA 1
ATOM 3782 C C . PRO B 1 144 ? 13.227 -20.078 -4.285 1 98.5 144 PRO B C 1
ATOM 3784 O O . PRO B 1 144 ? 12.68 -20.531 -5.293 1 98.5 144 PRO B O 1
ATOM 3787 N N . LEU B 1 145 ? 13.234 -18.812 -3.99 1 98.44 145 LEU B N 1
ATOM 3788 C CA . LEU B 1 145 ? 12.625 -17.797 -4.836 1 98.44 145 LEU B CA 1
ATOM 3789 C C . LEU B 1 145 ? 13.406 -17.625 -6.141 1 98.44 145 LEU B C 1
ATOM 3791 O O . LEU B 1 145 ? 14.641 -17.562 -6.129 1 98.44 145 LEU B O 1
ATOM 3795 N N . ASN B 1 146 ? 12.703 -17.656 -7.215 1 96.88 146 ASN B N 1
ATOM 3796 C CA . ASN B 1 146 ? 13.344 -17.422 -8.508 1 96.88 146 ASN B CA 1
ATOM 3797 C C . ASN B 1 146 ? 13.969 -16.047 -8.594 1 96.88 146 ASN B C 1
ATOM 3799 O O . ASN B 1 146 ? 13.453 -15.086 -8.016 1 96.88 146 ASN B O 1
ATOM 3803 N N . GLU B 1 147 ? 15.047 -15.984 -9.289 1 95.44 147 GLU B N 1
ATOM 3804 C CA . GLU B 1 147 ? 15.633 -14.672 -9.547 1 95.44 147 GLU B CA 1
ATOM 3805 C C . GLU B 1 147 ? 14.695 -13.805 -10.383 1 95.44 147 GLU B C 1
ATOM 3807 O O . GLU B 1 147 ? 13.969 -14.312 -11.242 1 95.44 147 GLU B O 1
ATOM 3812 N N . GLN B 1 148 ? 14.703 -12.531 -10.133 1 96.12 148 GLN B N 1
ATOM 3813 C CA . GLN B 1 148 ? 13.898 -11.586 -10.898 1 96.12 148 GLN B CA 1
ATOM 3814 C C . GLN B 1 148 ? 14.539 -10.195 -10.898 1 96.12 148 GLN B C 1
ATOM 3816 O O . GLN B 1 148 ? 15.141 -9.781 -9.914 1 96.12 148 GLN B O 1
ATOM 3821 N N . ALA B 1 149 ? 14.469 -9.586 -12.008 1 96.56 149 ALA B N 1
ATOM 3822 C CA . ALA B 1 149 ? 14.867 -8.188 -12.141 1 96.56 149 ALA B CA 1
ATOM 3823 C C . ALA B 1 149 ? 13.648 -7.289 -12.336 1 96.56 149 ALA B C 1
ATOM 3825 O O . ALA B 1 149 ? 12.648 -7.699 -12.93 1 96.56 149 ALA B O 1
ATOM 3826 N N . PHE B 1 150 ? 13.734 -6.094 -11.812 1 97.62 150 PHE B N 1
ATOM 3827 C CA . PHE B 1 150 ? 12.656 -5.121 -11.891 1 97.62 150 PHE B CA 1
ATOM 3828 C C . PHE B 1 150 ? 13.133 -3.844 -12.578 1 97.62 150 PHE B C 1
ATOM 3830 O O . PHE B 1 150 ? 14.18 -3.297 -12.234 1 97.62 150 PHE B O 1
ATOM 3837 N N . TYR B 1 151 ? 12.352 -3.404 -13.539 1 96.94 151 TYR B N 1
ATOM 3838 C CA . TYR B 1 151 ? 12.586 -2.16 -14.266 1 96.94 151 TYR B CA 1
ATOM 3839 C C . TYR B 1 151 ? 11.375 -1.244 -14.18 1 96.94 151 TYR B C 1
ATOM 3841 O O . TYR B 1 151 ? 10.312 -1.555 -14.727 1 96.94 151 TYR B O 1
ATOM 3849 N N . PRO B 1 152 ? 11.531 -0.054 -13.539 1 96.38 152 PRO B N 1
ATOM 3850 C CA . PRO B 1 152 ? 10.391 0.858 -13.43 1 96.38 152 PRO B CA 1
ATOM 3851 C C . PRO B 1 152 ? 9.852 1.29 -14.797 1 96.38 152 PRO B C 1
ATOM 3853 O O . PRO B 1 152 ? 8.68 1.646 -14.914 1 96.38 152 PRO B O 1
ATOM 3856 N N . ASN B 1 153 ? 10.766 1.326 -15.773 1 94.44 153 ASN B N 1
ATOM 3857 C CA . ASN B 1 153 ? 10.383 1.596 -17.156 1 94.44 153 ASN B CA 1
ATOM 3858 C C . ASN B 1 153 ? 11.391 1.02 -18.141 1 94.44 153 ASN B C 1
ATOM 3860 O O . ASN B 1 153 ? 12.398 0.444 -17.734 1 94.44 153 ASN B O 1
ATOM 3864 N N . HIS B 1 154 ? 11.148 1.262 -19.422 1 93.88 154 HIS B N 1
ATOM 3865 C CA . HIS B 1 154 ? 11.883 0.606 -20.5 1 93.88 154 HIS B CA 1
ATOM 3866 C C . HIS B 1 154 ? 13.32 1.106 -20.578 1 93.88 154 HIS B C 1
ATOM 3868 O O . HIS B 1 154 ? 14.203 0.408 -21.094 1 93.88 154 HIS B O 1
ATOM 3874 N N . THR B 1 155 ? 13.617 2.248 -20.094 1 93.5 155 THR B N 1
ATOM 3875 C CA . THR B 1 155 ? 14.914 2.879 -20.297 1 93.5 155 THR B CA 1
ATOM 3876 C C . THR B 1 155 ? 16 2.143 -19.531 1 93.5 155 THR B C 1
ATOM 3878 O O . THR B 1 155 ? 17.188 2.256 -19.844 1 93.5 155 THR B O 1
ATOM 3881 N N . GLN B 1 156 ? 15.602 1.351 -18.547 1 92.62 156 GLN B N 1
ATOM 3882 C CA . GLN B 1 156 ? 16.578 0.66 -17.703 1 92.62 156 GLN B CA 1
ATOM 3883 C C . GLN B 1 156 ? 16.766 -0.783 -18.156 1 92.62 156 GLN B C 1
ATOM 3885 O O . GLN B 1 156 ? 17.609 -1.506 -17.609 1 92.62 156 GLN B O 1
ATOM 3890 N N . MET B 1 157 ? 16.016 -1.128 -19.109 1 93.44 157 MET B N 1
ATOM 3891 C CA . MET B 1 157 ? 16.156 -2.479 -19.641 1 93.44 157 MET B CA 1
ATOM 3892 C C . MET B 1 157 ? 17.328 -2.561 -20.625 1 93.44 157 MET B C 1
ATOM 3894 O O . MET B 1 157 ? 17.141 -2.904 -21.781 1 93.44 157 MET B O 1
ATOM 3898 N N . VAL B 1 158 ? 18.5 -2.236 -20.125 1 83.38 158 VAL B N 1
ATOM 3899 C CA . VAL B 1 158 ? 19.672 -2.096 -21 1 83.38 158 VAL B CA 1
ATOM 3900 C C . VAL B 1 158 ? 20.562 -3.332 -20.875 1 83.38 158 VAL B C 1
ATOM 3902 O O . VAL B 1 158 ? 21.188 -3.756 -21.844 1 83.38 158 VAL B O 1
ATOM 3905 N N . THR B 1 159 ? 20.609 -3.885 -19.609 1 74.5 159 THR B N 1
ATOM 3906 C CA . THR B 1 159 ? 21.469 -5.051 -19.422 1 74.5 159 THR B CA 1
ATOM 3907 C C . THR B 1 159 ? 20.781 -6.312 -19.953 1 74.5 159 THR B C 1
ATOM 3909 O O . THR B 1 159 ? 19.625 -6.578 -19.625 1 74.5 159 THR B O 1
ATOM 3912 N N . SER B 1 160 ? 21.531 -6.945 -20.797 1 71.69 160 SER B N 1
ATOM 3913 C CA . SER B 1 160 ? 21 -8.172 -21.375 1 71.69 160 SER B CA 1
ATOM 3914 C C . SER B 1 160 ? 20.984 -9.305 -20.359 1 71.69 160 SER B C 1
ATOM 3916 O O . SER B 1 160 ? 22.031 -9.703 -19.844 1 71.69 160 SER B O 1
ATOM 3918 N N . PRO B 1 161 ? 19.828 -9.727 -20.125 1 82.12 161 PRO B N 1
ATOM 3919 C CA . PRO B 1 161 ? 19.766 -10.922 -19.281 1 82.12 161 PRO B CA 1
ATOM 3920 C C . PRO B 1 161 ? 20.266 -12.18 -20 1 82.12 161 PRO B C 1
ATOM 3922 O O . PRO B 1 161 ? 20.562 -12.133 -21.188 1 82.12 161 PRO B O 1
ATOM 3925 N N . SER B 1 162 ? 20.469 -13.18 -19.266 1 91.44 162 SER B N 1
ATOM 3926 C CA . SER B 1 162 ? 20.688 -14.484 -19.875 1 91.44 162 SER B CA 1
ATOM 3927 C C . SER B 1 162 ? 19.391 -15.031 -20.469 1 91.44 162 SER B C 1
ATOM 3929 O O . SER B 1 162 ? 18.312 -14.875 -19.891 1 91.44 162 SER B O 1
ATOM 3931 N N . PHE B 1 163 ? 19.578 -15.633 -21.688 1 94.44 163 PHE B N 1
ATOM 3932 C CA . PHE B 1 163 ? 18.406 -16.156 -22.391 1 94.44 163 PHE B CA 1
ATOM 3933 C C . PHE B 1 163 ? 18.328 -17.672 -22.266 1 94.44 163 PHE B C 1
ATOM 3935 O O . PHE B 1 163 ? 19.359 -18.344 -22.156 1 94.44 163 PHE B O 1
ATOM 3942 N N . PRO B 1 164 ? 17.188 -18.281 -22.266 1 96.19 164 PRO B N 1
ATOM 3943 C CA . PRO B 1 164 ? 15.875 -17.641 -22.422 1 96.19 164 PRO B CA 1
ATOM 3944 C C . PRO B 1 164 ? 15.422 -16.938 -21.141 1 96.19 164 PRO B C 1
ATOM 3946 O O . PRO B 1 164 ? 15.781 -17.344 -20.047 1 96.19 164 PRO B O 1
ATOM 3949 N N . VAL B 1 165 ? 14.625 -15.891 -21.375 1 96.19 165 VAL B N 1
ATOM 3950 C CA . VAL B 1 165 ? 14.156 -15.078 -20.25 1 96.19 165 VAL B CA 1
ATOM 3951 C C . VAL B 1 165 ? 12.648 -14.844 -20.375 1 96.19 165 VAL B C 1
ATOM 3953 O O . VAL B 1 165 ? 12.117 -14.82 -21.484 1 96.19 165 VAL B O 1
ATOM 3956 N N . VAL B 1 166 ? 11.977 -14.766 -19.281 1 94.56 166 VAL B N 1
ATOM 3957 C CA . VAL B 1 166 ? 10.562 -14.414 -19.266 1 94.56 166 VAL B CA 1
ATOM 3958 C C . VAL B 1 166 ? 10.406 -12.93 -18.906 1 94.56 166 VAL B C 1
ATOM 3960 O O . VAL B 1 166 ? 10.938 -12.469 -17.906 1 94.56 166 VAL B O 1
ATOM 3963 N N . VAL B 1 167 ? 9.727 -12.211 -19.734 1 94.44 167 VAL B N 1
ATOM 3964 C CA . VAL B 1 167 ? 9.422 -10.805 -19.484 1 94.44 167 VAL B CA 1
ATOM 3965 C C . VAL B 1 167 ? 7.949 -10.648 -19.109 1 94.44 167 VAL B C 1
ATOM 3967 O O . VAL B 1 167 ? 7.066 -11.18 -19.781 1 94.44 167 VAL B O 1
ATOM 3970 N N . LYS B 1 168 ? 7.738 -10.047 -17.984 1 92.94 168 LYS B N 1
ATOM 3971 C CA . LYS B 1 168 ? 6.395 -9.688 -17.547 1 92.94 168 LYS B CA 1
ATOM 3972 C C . LYS B 1 168 ? 6.203 -8.172 -17.562 1 92.94 168 LYS B C 1
ATOM 3974 O O . LYS B 1 168 ? 6.957 -7.441 -16.906 1 92.94 168 LYS B O 1
ATOM 3979 N N . MET B 1 169 ? 5.25 -7.715 -18.297 1 91.5 169 MET B N 1
ATOM 3980 C CA . MET B 1 169 ? 4.984 -6.281 -18.406 1 91.5 169 MET B CA 1
ATOM 3981 C C . MET B 1 169 ? 3.736 -5.898 -17.625 1 91.5 169 MET B C 1
ATOM 3983 O O . MET B 1 169 ? 2.648 -6.418 -17.891 1 91.5 169 MET B O 1
ATOM 3987 N N . GLY B 1 170 ? 3.943 -5.012 -16.75 1 87.06 170 GLY B N 1
ATOM 3988 C CA . GLY B 1 170 ? 2.797 -4.574 -15.969 1 87.06 170 GLY B CA 1
ATOM 3989 C C . GLY B 1 170 ? 2.084 -5.715 -15.266 1 87.06 170 GLY B C 1
ATOM 3990 O O . GLY B 1 170 ? 2.688 -6.75 -14.984 1 87.06 170 GLY B O 1
ATOM 3991 N N . HIS B 1 171 ? 0.88 -5.383 -14.766 1 75.31 171 HIS B N 1
ATOM 3992 C CA . HIS B 1 171 ? 0.09 -6.391 -14.062 1 75.31 171 HIS B CA 1
ATOM 3993 C C . HIS B 1 171 ? -1.143 -6.781 -14.875 1 75.31 171 HIS B C 1
ATOM 3995 O O . HIS B 1 171 ? -1.915 -5.918 -15.297 1 75.31 171 HIS B O 1
ATOM 4001 N N . ALA B 1 172 ? -1.122 -7.973 -15.477 1 68.12 172 ALA B N 1
ATOM 4002 C CA . ALA B 1 172 ? -2.342 -8.531 -16.047 1 68.12 172 ALA B CA 1
ATOM 4003 C C . ALA B 1 172 ? -2.625 -9.922 -15.492 1 68.12 172 ALA B C 1
ATOM 4005 O O . ALA B 1 172 ? -1.796 -10.492 -14.773 1 68.12 172 ALA B O 1
ATOM 4006 N N . HIS B 1 173 ? -3.875 -10.242 -15.586 1 67.38 173 HIS B N 1
ATOM 4007 C CA . HIS B 1 173 ? -4.273 -11.539 -15.062 1 67.38 173 HIS B CA 1
ATOM 4008 C C . HIS B 1 173 ? -3.982 -12.648 -16.062 1 67.38 173 HIS B C 1
ATOM 4010 O O . HIS B 1 173 ? -3.746 -12.383 -17.25 1 67.38 173 HIS B O 1
ATOM 4016 N N . ALA B 1 174 ? -3.861 -13.805 -15.586 1 66.44 174 ALA B N 1
ATOM 4017 C CA . ALA B 1 174 ? -3.939 -15.047 -16.359 1 66.44 174 ALA B CA 1
ATOM 4018 C C . ALA B 1 174 ? -2.822 -15.117 -17.391 1 66.44 174 ALA B C 1
ATOM 4020 O O . ALA B 1 174 ? -3.037 -15.586 -18.516 1 66.44 174 ALA B O 1
ATOM 4021 N N . GLY B 1 175 ? -1.72 -14.531 -17.062 1 69.12 175 GLY B N 1
ATOM 4022 C CA . GLY B 1 175 ? -0.581 -14.695 -17.953 1 69.12 175 GLY B CA 1
ATOM 4023 C C . GLY B 1 175 ? -0.495 -13.625 -19.016 1 69.12 175 GLY B C 1
ATOM 4024 O O . GLY B 1 175 ? 0.464 -13.586 -19.797 1 69.12 175 GLY B O 1
ATOM 4025 N N . MET B 1 176 ? -1.472 -12.797 -19.016 1 76.88 176 MET B N 1
ATOM 4026 C CA . MET B 1 176 ? -1.414 -11.68 -19.953 1 76.88 176 MET B CA 1
ATOM 4027 C C . MET B 1 176 ? -0.221 -10.781 -19.641 1 76.88 176 MET B C 1
ATOM 4029 O O . MET B 1 176 ? 0.071 -10.5 -18.484 1 76.88 176 MET B O 1
ATOM 4033 N N . GLY B 1 177 ? 0.52 -10.516 -20.672 1 83.38 177 GLY B N 1
ATOM 4034 C CA . GLY B 1 177 ? 1.669 -9.633 -20.547 1 83.38 177 GLY B CA 1
ATOM 4035 C C . GLY B 1 177 ? 2.951 -10.367 -20.203 1 83.38 177 GLY B C 1
ATOM 4036 O O . GLY B 1 177 ? 3.951 -9.75 -19.828 1 83.38 177 GLY B O 1
ATOM 4037 N N . LYS B 1 178 ? 2.902 -11.695 -20.25 1 89 178 LYS B N 1
ATOM 4038 C CA . LYS B 1 178 ? 4.074 -12.531 -20.016 1 89 178 LYS B CA 1
ATOM 4039 C C . LYS B 1 178 ? 4.594 -13.125 -21.328 1 89 178 LYS B C 1
ATOM 4041 O O . LYS B 1 178 ? 3.84 -13.75 -22.062 1 89 178 LYS B O 1
ATOM 4046 N N . ILE B 1 179 ? 5.93 -12.977 -21.594 1 91.94 179 ILE B N 1
ATOM 4047 C CA . ILE B 1 179 ? 6.496 -13.43 -22.859 1 91.94 179 ILE B CA 1
ATOM 4048 C C . ILE B 1 179 ? 7.844 -14.102 -22.609 1 91.94 179 ILE B C 1
ATOM 4050 O O . ILE B 1 179 ? 8.656 -13.609 -21.828 1 91.94 179 ILE B O 1
ATOM 4054 N N . LYS B 1 180 ? 8.016 -15.211 -23.25 1 93.69 180 LYS B N 1
ATOM 4055 C CA . LYS B 1 180 ? 9.32 -15.859 -23.25 1 93.69 180 LYS B CA 1
ATOM 4056 C C . LYS B 1 180 ? 10.195 -15.328 -24.375 1 93.69 180 LYS B C 1
ATOM 4058 O O . LYS B 1 180 ? 9.789 -15.336 -25.547 1 93.69 180 LYS B O 1
ATOM 4063 N N . ILE B 1 181 ? 11.359 -14.875 -24.047 1 95.12 181 ILE B N 1
ATOM 4064 C CA . ILE B 1 181 ? 12.281 -14.281 -25 1 95.12 181 ILE B CA 1
ATOM 4065 C C . ILE B 1 181 ? 13.516 -15.172 -25.156 1 95.12 181 ILE B C 1
ATOM 4067 O O . ILE B 1 181 ? 14.133 -15.562 -24.156 1 95.12 181 ILE B O 1
ATOM 4071 N N . GLU B 1 182 ? 13.953 -15.422 -26.391 1 95.56 182 GLU B N 1
ATOM 4072 C CA . GLU B 1 182 ? 14.977 -16.422 -26.656 1 95.56 182 GLU B CA 1
ATOM 4073 C C . GLU B 1 182 ? 16.328 -15.773 -26.953 1 95.56 182 GLU B C 1
ATOM 4075 O O . GLU B 1 182 ? 17.375 -16.422 -26.859 1 95.56 182 GLU B O 1
ATOM 4080 N N . ASN B 1 183 ? 16.234 -14.516 -27.406 1 94.69 183 ASN B N 1
ATOM 4081 C CA . ASN B 1 183 ? 17.484 -13.906 -27.844 1 94.69 183 ASN B CA 1
ATOM 4082 C C . ASN B 1 183 ? 17.453 -12.391 -27.688 1 94.69 183 ASN B C 1
ATOM 4084 O O . ASN B 1 183 ? 16.422 -11.812 -27.359 1 94.69 183 ASN B O 1
ATOM 4088 N N . GLN B 1 184 ? 18.594 -11.805 -28.031 1 93.94 184 GLN B N 1
ATOM 4089 C CA . GLN B 1 184 ? 18.797 -10.383 -27.812 1 93.94 184 GLN B CA 1
ATOM 4090 C C . GLN B 1 184 ? 17.938 -9.539 -28.734 1 93.94 184 GLN B C 1
ATOM 4092 O O . GLN B 1 184 ? 17.438 -8.484 -28.344 1 93.94 184 GLN B O 1
ATOM 4097 N N . GLN B 1 185 ? 17.797 -9.922 -29.891 1 93.62 185 GLN B N 1
ATOM 4098 C CA . GLN B 1 185 ? 17 -9.172 -30.859 1 93.62 185 GLN B CA 1
ATOM 4099 C C . GLN B 1 185 ? 15.539 -9.07 -30.406 1 93.62 185 GLN B C 1
ATOM 4101 O O . GLN B 1 185 ? 14.953 -7.984 -30.422 1 93.62 185 GLN B O 1
ATOM 4106 N N . ASP B 1 186 ? 15.023 -10.188 -30.016 1 94.69 186 ASP B N 1
ATOM 4107 C CA . ASP B 1 186 ? 13.648 -10.203 -29.531 1 94.69 186 ASP B CA 1
ATOM 4108 C C . ASP B 1 186 ? 13.508 -9.367 -28.266 1 94.69 186 ASP B C 1
ATOM 4110 O O . ASP B 1 186 ? 12.477 -8.719 -28.047 1 94.69 186 ASP B O 1
ATOM 4114 N N . PHE B 1 187 ? 14.516 -9.422 -27.469 1 95.25 187 PHE B N 1
ATOM 4115 C CA . PHE B 1 187 ? 14.508 -8.633 -26.234 1 95.25 187 PHE B CA 1
ATOM 4116 C C . PHE B 1 187 ? 14.422 -7.145 -26.562 1 95.25 187 PHE B C 1
ATOM 4118 O O . PHE B 1 187 ? 13.656 -6.41 -25.938 1 95.25 187 PHE B O 1
ATOM 4125 N N . GLN B 1 188 ? 15.102 -6.688 -27.531 1 93.81 188 GLN B N 1
ATOM 4126 C CA . GLN B 1 188 ? 15.055 -5.293 -27.969 1 93.81 188 GLN B CA 1
ATOM 4127 C C . GLN B 1 188 ? 13.656 -4.918 -28.438 1 93.81 188 GLN B C 1
ATOM 4129 O O . GLN B 1 188 ? 13.18 -3.811 -28.172 1 93.81 188 GLN B O 1
ATOM 4134 N N . ASP B 1 189 ? 13.078 -5.797 -29.141 1 93.75 189 ASP B N 1
ATOM 4135 C CA . ASP B 1 189 ? 11.719 -5.551 -29.609 1 93.75 189 ASP B CA 1
ATOM 4136 C C . ASP B 1 189 ? 10.758 -5.379 -28.438 1 93.75 189 ASP B C 1
ATOM 4138 O O . ASP B 1 189 ? 9.891 -4.496 -28.469 1 93.75 189 ASP B O 1
ATOM 4142 N N . ILE B 1 190 ? 10.945 -6.246 -27.5 1 93.12 190 ILE B N 1
ATOM 4143 C CA . ILE B 1 190 ? 10.039 -6.203 -26.359 1 93.12 190 ILE B CA 1
ATOM 4144 C C . ILE B 1 190 ? 10.25 -4.906 -25.578 1 93.12 190 ILE B C 1
ATOM 4146 O O . ILE B 1 190 ? 9.297 -4.332 -25.047 1 93.12 190 ILE B O 1
ATOM 4150 N N . ILE B 1 191 ? 11.461 -4.426 -25.484 1 95 191 ILE B N 1
ATOM 4151 C CA . ILE B 1 191 ? 11.742 -3.148 -24.828 1 95 191 ILE B CA 1
ATOM 4152 C C . ILE B 1 191 ? 10.859 -2.057 -25.438 1 95 191 ILE B C 1
ATOM 4154 O O . ILE B 1 191 ? 10.297 -1.229 -24.719 1 95 191 ILE B O 1
ATOM 4158 N N . SER B 1 192 ? 10.68 -2.064 -26.719 1 94.12 192 SER B N 1
ATOM 4159 C CA . SER B 1 192 ? 9.852 -1.08 -27.406 1 94.12 192 SER B CA 1
ATOM 4160 C C . SER B 1 192 ? 8.383 -1.221 -27.016 1 94.12 192 SER B C 1
ATOM 4162 O O . SER B 1 192 ? 7.66 -0.226 -26.938 1 94.12 192 SER B O 1
ATOM 4164 N N . VAL B 1 193 ? 7.992 -2.443 -26.844 1 93 193 VAL B N 1
ATOM 4165 C CA . VAL B 1 193 ? 6.617 -2.695 -26.422 1 93 193 VAL B CA 1
ATOM 4166 C C . VAL B 1 193 ? 6.398 -2.152 -25.016 1 93 193 VAL B C 1
ATOM 4168 O O . VAL B 1 193 ? 5.375 -1.518 -24.734 1 93 193 VAL B O 1
ATOM 4171 N N . VAL B 1 194 ? 7.352 -2.375 -24.141 1 93.56 194 VAL B N 1
ATOM 4172 C CA . VAL B 1 194 ? 7.285 -1.849 -22.766 1 93.56 194 VAL B CA 1
ATOM 4173 C C . VAL B 1 194 ? 7.23 -0.323 -22.812 1 93.56 194 VAL B C 1
ATOM 4175 O O . VAL B 1 194 ? 6.477 0.295 -22.062 1 93.56 194 VAL B O 1
ATOM 4178 N N . ALA B 1 195 ? 7.945 0.258 -23.688 1 94.12 195 ALA B N 1
ATOM 4179 C CA . ALA B 1 195 ? 7.957 1.709 -23.859 1 94.12 195 ALA B CA 1
ATOM 4180 C C . ALA B 1 195 ? 6.586 2.227 -24.266 1 94.12 195 ALA B C 1
ATOM 4182 O O . ALA B 1 195 ? 6.098 3.221 -23.734 1 94.12 195 ALA B O 1
ATOM 4183 N N . LEU B 1 196 ? 5.984 1.582 -25.219 1 91.88 196 LEU B N 1
ATOM 4184 C CA . LEU B 1 196 ? 4.672 1.974 -25.703 1 91.88 196 LEU B CA 1
ATOM 4185 C C . LEU B 1 196 ? 3.609 1.815 -24.625 1 91.88 196 LEU B C 1
ATOM 4187 O O . LEU B 1 196 ? 2.715 2.656 -24.5 1 91.88 196 LEU B O 1
ATOM 4191 N N . ALA B 1 197 ? 3.715 0.699 -23.891 1 89.31 197 ALA B N 1
ATOM 4192 C CA . ALA B 1 197 ? 2.75 0.433 -22.828 1 89.31 197 ALA B CA 1
ATOM 4193 C C . ALA B 1 197 ? 2.922 1.414 -21.672 1 89.31 197 ALA B C 1
ATOM 4195 O O . ALA B 1 197 ? 1.995 1.623 -20.891 1 89.31 197 ALA B O 1
ATOM 4196 N N . GLY B 1 198 ? 4.137 1.991 -21.562 1 90.31 198 GLY B N 1
ATOM 4197 C CA . GLY B 1 198 ? 4.398 2.967 -20.516 1 90.31 198 GLY B CA 1
ATOM 4198 C C . GLY B 1 198 ? 4.297 2.385 -19.109 1 90.31 198 GLY B C 1
ATOM 4199 O O . GLY B 1 198 ? 3.701 2.994 -18.219 1 90.31 198 GLY B O 1
ATOM 4200 N N . THR B 1 199 ? 4.793 1.188 -18.922 1 92.5 199 THR B N 1
ATOM 4201 C CA . THR B 1 199 ? 4.66 0.502 -17.641 1 92.5 199 THR B CA 1
ATOM 4202 C C . THR B 1 199 ? 5.988 -0.123 -17.234 1 92.5 199 THR B C 1
ATOM 4204 O O . THR B 1 199 ? 6.969 -0.065 -17.969 1 92.5 199 THR B O 1
ATOM 4207 N N . TYR B 1 200 ? 6.066 -0.619 -16 1 95.62 200 TYR B N 1
ATOM 4208 C CA . TYR B 1 200 ? 7.234 -1.348 -15.523 1 95.62 200 TYR B CA 1
ATOM 4209 C C . TYR B 1 200 ? 7.324 -2.723 -16.172 1 95.62 200 TYR B C 1
ATOM 4211 O O . TYR B 1 200 ? 6.379 -3.168 -16.828 1 95.62 200 TYR B O 1
ATOM 4219 N N . ALA B 1 201 ? 8.461 -3.355 -16 1 95.38 201 ALA B N 1
ATOM 4220 C CA . ALA B 1 201 ? 8.656 -4.734 -16.438 1 95.38 201 ALA B CA 1
ATOM 4221 C C . ALA B 1 201 ? 9.531 -5.508 -15.453 1 95.38 201 ALA B C 1
ATOM 4223 O O . ALA B 1 201 ? 10.344 -4.914 -14.742 1 95.38 201 ALA B O 1
ATOM 4224 N N . THR B 1 202 ? 9.328 -6.797 -15.359 1 95.88 202 THR B N 1
ATOM 4225 C CA . THR B 1 202 ? 10.227 -7.699 -14.648 1 95.88 202 THR B CA 1
ATOM 4226 C C . THR B 1 202 ? 10.758 -8.781 -15.586 1 95.88 202 THR B C 1
ATOM 4228 O O . THR B 1 202 ? 10.109 -9.117 -16.578 1 95.88 202 THR B O 1
ATOM 4231 N N . THR B 1 203 ? 11.938 -9.234 -15.336 1 95.56 203 THR B N 1
ATOM 4232 C CA . THR B 1 203 ? 12.508 -10.352 -16.062 1 95.56 203 THR B CA 1
ATOM 4233 C C . THR B 1 203 ? 12.961 -11.453 -15.117 1 95.56 203 THR B C 1
ATOM 4235 O O . THR B 1 203 ? 13.43 -11.172 -14.008 1 95.56 203 THR B O 1
ATOM 4238 N N . GLU B 1 204 ? 12.781 -12.656 -15.516 1 95.38 204 GLU B N 1
ATOM 4239 C CA . GLU B 1 204 ?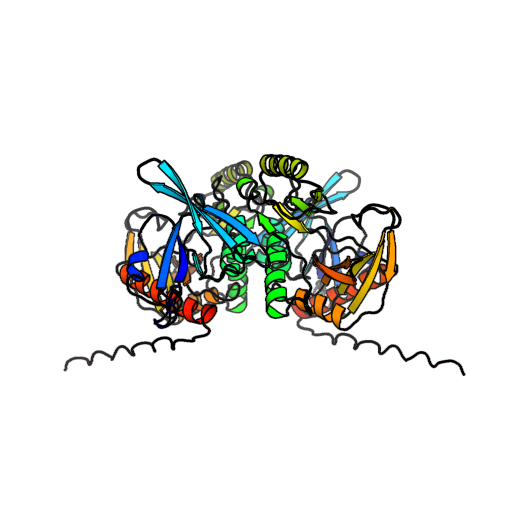 13.258 -13.812 -14.758 1 95.38 204 GLU B CA 1
ATOM 4240 C C . GLU B 1 204 ? 13.742 -14.914 -15.688 1 95.38 204 GLU B C 1
ATOM 4242 O O . GLU B 1 204 ? 13.203 -15.109 -16.781 1 95.38 204 GLU B O 1
ATOM 4247 N N . PRO B 1 205 ? 14.773 -15.602 -15.281 1 95.62 205 PRO B N 1
ATOM 4248 C CA . PRO B 1 205 ? 15.211 -16.719 -16.109 1 95.62 205 PRO B CA 1
ATOM 4249 C C . PRO B 1 205 ? 14.094 -17.734 -16.375 1 95.62 205 PRO B C 1
ATOM 4251 O O . PRO B 1 205 ? 13.312 -18.031 -15.469 1 95.62 205 PRO B O 1
ATOM 4254 N N . TYR B 1 206 ? 14.07 -18.141 -17.625 1 95.44 206 TYR B N 1
ATOM 4255 C CA . TYR B 1 206 ? 13.125 -19.203 -17.953 1 95.44 206 TYR B CA 1
ATOM 4256 C C . TYR B 1 206 ? 13.57 -20.531 -17.344 1 95.44 206 TYR B C 1
ATOM 4258 O O . TYR B 1 206 ? 14.719 -20.938 -17.516 1 95.44 206 TYR B O 1
ATOM 4266 N N . VAL B 1 207 ? 12.664 -21.188 -16.688 1 94.69 207 VAL B N 1
ATOM 4267 C CA . VAL B 1 207 ? 12.922 -22.5 -16.109 1 94.69 207 VAL B CA 1
ATOM 4268 C C . VAL B 1 207 ? 12.258 -23.578 -16.953 1 94.69 207 VAL B C 1
ATOM 4270 O O . VAL B 1 207 ? 11.047 -23.531 -17.203 1 94.69 207 VAL B O 1
ATOM 4273 N N . GLN B 1 208 ? 13.094 -24.438 -17.438 1 93.5 208 GLN B N 1
ATOM 4274 C CA . GLN B 1 208 ? 12.5 -25.594 -18.094 1 93.5 208 GLN B CA 1
ATOM 4275 C C . GLN B 1 208 ? 11.758 -26.469 -17.078 1 93.5 208 GLN B C 1
ATOM 4277 O O . GLN B 1 208 ? 12.383 -27.172 -16.281 1 93.5 208 GLN B O 1
ATOM 4282 N N . SER B 1 209 ? 10.469 -26.453 -17.25 1 93.25 209 SER B N 1
ATOM 4283 C CA . SER B 1 209 ? 9.609 -27.031 -16.234 1 93.25 209 SER B CA 1
ATOM 4284 C C . SER B 1 209 ? 9.422 -28.531 -16.438 1 93.25 209 SER B C 1
ATOM 4286 O O . SER B 1 209 ? 9.18 -28.984 -17.562 1 93.25 209 SER B O 1
ATOM 4288 N N . LYS B 1 210 ? 9.648 -29.266 -15.422 1 93.94 210 LYS B N 1
ATOM 4289 C CA . LYS B 1 210 ? 9.125 -30.625 -15.391 1 93.94 210 LYS B CA 1
ATOM 4290 C C . LYS B 1 210 ? 7.645 -30.641 -15.016 1 93.94 210 LYS B C 1
ATOM 4292 O O . LYS B 1 210 ? 6.84 -31.312 -15.656 1 93.94 210 LYS B O 1
ATOM 4297 N N . TYR B 1 211 ? 7.297 -29.906 -14.031 1 93.69 211 TYR B N 1
ATOM 4298 C CA . TYR B 1 211 ? 5.918 -29.672 -13.625 1 93.69 211 TYR B CA 1
ATOM 4299 C C . TYR B 1 211 ? 5.816 -28.422 -12.758 1 93.69 211 TYR B C 1
ATOM 4301 O O . TYR B 1 211 ? 6.828 -27.922 -12.25 1 93.69 211 TYR B O 1
ATOM 4309 N N . ASP B 1 212 ? 4.621 -27.922 -12.578 1 95.06 212 ASP B N 1
ATOM 4310 C CA . ASP B 1 212 ? 4.348 -26.797 -11.68 1 95.06 212 ASP B CA 1
ATOM 4311 C C . ASP B 1 212 ? 3.852 -27.297 -10.32 1 95.06 212 ASP B C 1
ATOM 4313 O O . ASP B 1 212 ? 3.246 -28.359 -10.227 1 95.06 212 ASP B O 1
ATOM 4317 N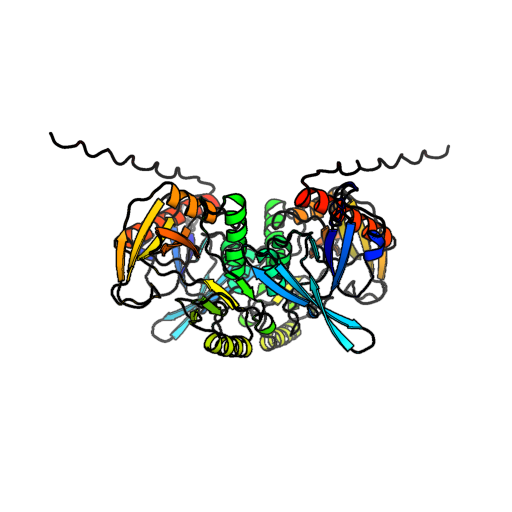 N . ILE B 1 213 ? 4.152 -26.531 -9.344 1 96.69 213 ILE B N 1
ATOM 4318 C CA . ILE B 1 213 ? 3.697 -26.812 -7.984 1 96.69 213 ILE B CA 1
ATOM 4319 C C . ILE B 1 213 ? 2.771 -25.688 -7.512 1 96.69 213 ILE B C 1
ATOM 4321 O O . ILE B 1 213 ? 3.062 -24.516 -7.707 1 96.69 213 ILE B O 1
ATOM 4325 N N . ARG B 1 214 ? 1.692 -26.047 -6.992 1 97.06 214 ARG B N 1
ATOM 4326 C CA . ARG B 1 214 ? 0.764 -25.125 -6.363 1 97.06 214 ARG B CA 1
ATOM 4327 C C . ARG B 1 214 ? 0.455 -25.531 -4.93 1 97.06 214 ARG B C 1
ATOM 4329 O O . ARG B 1 214 ? -0.027 -26.641 -4.691 1 97.06 214 ARG B O 1
ATOM 4336 N N . ILE B 1 215 ? 0.77 -24.688 -4 1 98.56 215 ILE B N 1
ATOM 4337 C CA . ILE B 1 215 ? 0.49 -24.922 -2.588 1 98.56 215 ILE B CA 1
ATOM 4338 C C . ILE B 1 215 ? -0.568 -23.938 -2.098 1 98.56 215 ILE B C 1
ATOM 4340 O O . ILE B 1 215 ? -0.398 -22.719 -2.225 1 98.56 215 ILE B O 1
ATOM 4344 N N . GLN B 1 216 ? -1.625 -24.453 -1.552 1 98.19 216 GLN B N 1
ATOM 4345 C CA . GLN B 1 216 ? -2.699 -23.578 -1.104 1 98.19 216 GLN B CA 1
ATOM 4346 C C . GLN B 1 216 ? -2.91 -23.688 0.404 1 98.19 216 GLN B C 1
ATOM 4348 O O . GLN B 1 216 ? -2.74 -24.766 0.981 1 98.19 216 GLN B O 1
ATOM 4353 N N . LYS B 1 217 ? -3.213 -22.609 1.021 1 98.75 217 LYS B N 1
ATOM 4354 C CA . LYS B 1 217 ? -3.574 -22.484 2.43 1 98.75 217 LYS B CA 1
ATOM 4355 C C . LYS B 1 217 ? -4.934 -21.812 2.594 1 98.75 217 LYS B C 1
ATOM 4357 O O . LYS B 1 217 ? -5.164 -20.719 2.047 1 98.75 217 LYS B O 1
ATOM 4362 N N . ILE B 1 218 ? -5.922 -22.469 3.219 1 98.5 218 ILE B N 1
ATOM 4363 C CA . ILE B 1 218 ? -7.211 -21.938 3.635 1 98.5 218 ILE B CA 1
ATOM 4364 C C . ILE B 1 218 ? -7.395 -22.125 5.137 1 98.5 218 ILE B C 1
ATOM 4366 O O . ILE B 1 218 ? -7.711 -23.234 5.586 1 98.5 218 ILE B O 1
ATOM 4370 N N . GLY B 1 219 ? -7.223 -21.016 5.898 1 98.06 219 GLY B N 1
ATOM 4371 C CA . GLY B 1 219 ? -7.168 -21.188 7.344 1 98.06 219 GLY B CA 1
ATOM 4372 C C . GLY B 1 219 ? -6.043 -22.094 7.797 1 98.06 219 GLY B C 1
ATOM 4373 O O . GLY B 1 219 ? -4.871 -21.812 7.539 1 98.06 219 GLY B O 1
ATOM 4374 N N . SER B 1 220 ? -6.445 -23.219 8.336 1 97.5 220 SER B N 1
ATOM 4375 C CA . SER B 1 220 ? -5.453 -24.188 8.805 1 97.5 220 SER B CA 1
ATOM 4376 C C . SER B 1 220 ? -5.371 -25.391 7.879 1 97.5 220 SER B C 1
ATOM 4378 O O . SER B 1 220 ? -4.707 -26.375 8.195 1 97.5 220 SER B O 1
ATOM 4380 N N . ASN B 1 221 ? -6.008 -25.312 6.766 1 98.19 221 ASN B N 1
ATOM 4381 C CA . ASN B 1 221 ? -6.023 -26.406 5.809 1 98.19 221 ASN B CA 1
ATOM 4382 C C . ASN B 1 221 ? -5.047 -26.156 4.66 1 98.19 221 ASN B C 1
ATOM 4384 O O . ASN B 1 221 ? -5.023 -25.078 4.082 1 98.19 221 ASN B O 1
ATOM 4388 N N . TYR B 1 222 ? -4.223 -27.203 4.387 1 98.44 222 TYR B N 1
ATOM 4389 C CA . TYR B 1 222 ? -3.186 -27.109 3.367 1 98.44 222 TYR B CA 1
ATOM 4390 C C . TYR B 1 222 ? -3.4 -28.172 2.281 1 98.44 222 TYR B C 1
ATOM 4392 O O . TYR B 1 222 ? -3.783 -29.297 2.572 1 98.44 222 TYR B O 1
ATOM 4400 N N . LYS B 1 223 ? -3.18 -27.781 1.047 1 98.31 223 LYS B N 1
ATOM 4401 C CA . LYS B 1 223 ? -3.148 -28.719 -0.073 1 98.31 223 LYS B CA 1
ATOM 4402 C C . LYS B 1 223 ? -2.023 -28.359 -1.045 1 98.31 223 LYS B C 1
ATOM 4404 O O . LYS B 1 223 ? -1.681 -27.188 -1.216 1 98.31 223 LYS B O 1
ATOM 4409 N N . ALA B 1 224 ? -1.483 -29.359 -1.622 1 98.31 224 ALA B N 1
ATOM 4410 C CA . ALA B 1 224 ? -0.465 -29.203 -2.656 1 98.31 224 ALA B CA 1
ATOM 4411 C C . ALA B 1 224 ? -0.865 -29.922 -3.941 1 98.31 224 ALA B C 1
ATOM 4413 O O . ALA B 1 224 ? -1.441 -31 -3.898 1 98.31 224 ALA B O 1
ATOM 4414 N N . TYR B 1 225 ? -0.583 -29.297 -5.016 1 97.25 225 TYR B N 1
ATOM 4415 C CA . TYR B 1 225 ? -0.904 -29.875 -6.32 1 97.25 225 TYR B CA 1
ATOM 4416 C C . TYR B 1 225 ? 0.308 -29.828 -7.242 1 97.25 225 TYR B C 1
ATOM 4418 O O . TYR B 1 225 ? 1.142 -28.938 -7.152 1 97.25 225 TYR B O 1
ATOM 4426 N N . MET B 1 226 ? 0.361 -30.797 -8.055 1 96 226 MET B N 1
ATOM 4427 C CA . MET B 1 226 ? 1.295 -30.859 -9.18 1 96 226 MET B CA 1
ATOM 4428 C C . MET B 1 226 ? 0.557 -30.75 -10.508 1 96 226 MET B C 1
ATOM 4430 O O . MET B 1 226 ? -0.442 -31.438 -10.727 1 96 226 MET B O 1
ATOM 4434 N N . ARG B 1 227 ? 1.003 -29.828 -11.328 1 93.5 227 ARG B N 1
ATOM 4435 C CA . ARG B 1 227 ? 0.408 -29.625 -12.648 1 93.5 227 ARG B CA 1
ATOM 4436 C C . ARG B 1 227 ? 1.429 -29.859 -13.75 1 93.5 227 ARG B C 1
ATOM 4438 O O . ARG B 1 227 ? 2.461 -29.203 -13.812 1 93.5 227 ARG B O 1
ATOM 4445 N N . THR B 1 228 ? 1.116 -30.812 -14.625 1 91.56 228 THR B N 1
ATOM 4446 C CA . THR B 1 228 ? 2.016 -31.172 -15.711 1 91.56 228 THR B CA 1
ATOM 4447 C C . THR B 1 228 ? 1.397 -30.828 -17.062 1 91.56 228 THR B C 1
ATOM 4449 O O . THR B 1 228 ? 0.273 -31.234 -17.359 1 91.56 228 THR B O 1
ATOM 4452 N N . SER B 1 229 ? 2.127 -30.062 -17.859 1 86.88 229 SER B N 1
ATOM 4453 C CA . SER B 1 229 ? 1.645 -29.703 -19.188 1 86.88 229 SER B CA 1
ATOM 4454 C C . SER B 1 229 ? 1.657 -30.906 -20.125 1 86.88 229 SER B C 1
ATOM 4456 O O . SER B 1 229 ? 2.658 -31.625 -20.203 1 86.88 229 SER B O 1
ATOM 4458 N N . ILE B 1 230 ? 0.507 -31.094 -20.75 1 85.19 230 ILE B N 1
ATOM 4459 C CA . ILE B 1 230 ? 0.388 -32.188 -21.734 1 85.19 230 ILE B CA 1
ATOM 4460 C C . ILE B 1 230 ? 0.743 -31.656 -23.125 1 85.19 230 ILE B C 1
ATOM 4462 O O . ILE B 1 230 ? 1.378 -32.344 -23.906 1 85.19 230 ILE B O 1
ATOM 4466 N N . SER B 1 231 ? 0.427 -30.406 -23.391 1 81.88 231 SER B N 1
ATOM 4467 C CA . SER B 1 231 ? 0.613 -29.797 -24.703 1 81.88 231 SER B CA 1
ATOM 4468 C C . SER B 1 231 ? 2.035 -29.266 -24.875 1 81.88 231 SER B C 1
ATOM 4470 O O . SER B 1 231 ? 2.412 -28.828 -25.969 1 81.88 231 SER B O 1
ATOM 4472 N N . GLY B 1 232 ? 2.828 -29.344 -23.922 1 78.5 232 GLY B N 1
ATOM 4473 C CA . GLY B 1 232 ? 4.184 -28.812 -23.984 1 78.5 232 GLY B CA 1
ATOM 4474 C C . GLY B 1 232 ? 4.238 -27.312 -23.875 1 78.5 232 GLY B C 1
ATOM 4475 O O . GLY B 1 232 ? 5.301 -26.703 -24.062 1 78.5 232 GLY B O 1
ATOM 4476 N N . ASN B 1 233 ? 3.156 -26.719 -23.594 1 81.12 233 ASN B N 1
ATOM 4477 C CA . ASN B 1 233 ? 3.137 -25.281 -23.375 1 81.12 233 ASN B CA 1
ATOM 4478 C C . ASN B 1 233 ? 3.914 -24.891 -22.125 1 81.12 233 ASN B C 1
ATOM 4480 O O . ASN B 1 233 ? 3.785 -25.531 -21.094 1 81.12 233 ASN B O 1
ATOM 4484 N N . TRP B 1 234 ? 4.723 -23.859 -22.312 1 81.19 234 TRP B N 1
ATOM 4485 C CA . TRP B 1 234 ? 5.543 -23.469 -21.172 1 81.19 234 TRP B CA 1
ATOM 4486 C C . TRP B 1 234 ? 4.707 -22.734 -20.125 1 81.19 234 TRP B C 1
ATOM 4488 O O . TRP B 1 234 ? 5.109 -22.609 -18.969 1 81.19 234 TRP B O 1
ATOM 4498 N N . LYS B 1 235 ? 3.539 -22.141 -20.594 1 75.06 235 LYS B N 1
ATOM 4499 C CA . LYS B 1 235 ? 2.6 -21.547 -19.641 1 75.06 235 LYS B CA 1
ATOM 4500 C C . LYS B 1 235 ? 1.605 -22.594 -19.125 1 75.06 235 LYS B C 1
ATOM 4502 O O . LYS B 1 235 ? 0.815 -23.125 -19.906 1 75.06 235 LYS B O 1
ATOM 4507 N N . ALA B 1 236 ? 1.69 -22.781 -17.844 1 65.81 236 ALA B N 1
ATOM 4508 C CA . ALA B 1 236 ? 0.955 -23.891 -17.25 1 65.81 236 ALA B CA 1
ATOM 4509 C C . ALA B 1 236 ? -0.551 -23.672 -17.344 1 65.81 236 ALA B C 1
ATOM 4511 O O . ALA B 1 236 ? -1.332 -24.625 -17.328 1 65.81 236 ALA B O 1
ATOM 4512 N N . ASN B 1 237 ? -0.948 -22.438 -17.438 1 64.62 237 ASN B N 1
ATOM 4513 C CA . ASN B 1 237 ? -2.383 -22.172 -17.422 1 64.62 237 ASN B CA 1
ATOM 4514 C C . ASN B 1 237 ? -2.963 -22.156 -18.828 1 64.62 237 ASN B C 1
ATOM 4516 O O . ASN B 1 237 ? -4.172 -22 -19 1 64.62 237 ASN B O 1
ATOM 4520 N N . THR B 1 238 ? -1.994 -22.344 -19.703 1 66.94 238 THR B N 1
ATOM 4521 C CA . THR B 1 238 ? -2.438 -22.359 -21.094 1 66.94 238 THR B CA 1
ATOM 4522 C C . THR B 1 238 ? -2.305 -23.766 -21.672 1 66.94 238 THR B C 1
ATOM 4524 O O . THR B 1 238 ? -1.297 -24.438 -21.453 1 66.94 238 THR B O 1
ATOM 4527 N N . GLY B 1 239 ? -3.361 -24.25 -22.156 1 71.94 239 GLY B N 1
ATOM 4528 C CA . GLY B 1 239 ? -3.342 -25.562 -22.797 1 71.94 239 GLY B CA 1
ATOM 4529 C C . GLY B 1 239 ? -3.846 -26.672 -21.906 1 71.94 239 GLY B C 1
ATOM 4530 O O . GLY B 1 239 ? -4.328 -26.406 -20.797 1 71.94 239 GLY B O 1
ATOM 4531 N N . SER B 1 240 ? -3.611 -27.891 -22.391 1 81 240 SER B N 1
ATOM 4532 C CA . SER B 1 240 ? -4.043 -29.062 -21.625 1 81 240 SER B CA 1
ATOM 4533 C C . SER B 1 240 ? -3.002 -29.453 -20.594 1 81 240 SER B C 1
ATOM 4535 O O . SER B 1 240 ? -1.8 -29.422 -20.859 1 81 240 SER B O 1
ATOM 4537 N N . ALA B 1 241 ? -3.502 -29.656 -19.375 1 86.62 241 ALA B N 1
ATOM 4538 C CA . ALA B 1 241 ? -2.605 -30.047 -18.297 1 86.62 241 ALA B CA 1
ATOM 4539 C C . ALA B 1 241 ? -3.268 -31.078 -17.375 1 86.62 241 ALA B C 1
ATOM 4541 O O . ALA B 1 241 ? -4.492 -31.203 -17.359 1 86.62 241 ALA B O 1
ATOM 4542 N N . MET B 1 242 ? -2.398 -31.875 -16.844 1 90.31 242 MET B N 1
ATOM 4543 C CA . MET B 1 242 ? -2.83 -32.812 -15.82 1 90.31 242 MET B CA 1
ATOM 4544 C C . MET B 1 242 ? -2.555 -32.281 -14.422 1 90.31 242 MET B C 1
ATOM 4546 O O . MET B 1 242 ? -1.452 -31.812 -14.141 1 90.31 242 MET B O 1
ATOM 4550 N N . LEU B 1 243 ? -3.625 -32.312 -13.641 1 93.88 243 LEU B N 1
ATOM 4551 C CA . LEU B 1 243 ? -3.537 -31.812 -12.273 1 93.88 243 LEU B CA 1
ATOM 4552 C C . LEU B 1 243 ? -3.678 -32.969 -11.281 1 93.88 243 LEU B C 1
ATOM 4554 O O . LEU B 1 243 ? -4.613 -33.75 -11.375 1 93.88 243 LEU B O 1
ATOM 4558 N N . GLU B 1 244 ? -2.672 -33.094 -10.352 1 94.75 244 GLU B N 1
ATOM 4559 C CA . GLU B 1 244 ? -2.67 -34.125 -9.328 1 94.75 244 GLU B CA 1
ATOM 4560 C C . GLU B 1 244 ? -2.418 -33.531 -7.941 1 94.75 244 GLU B C 1
ATOM 4562 O O . GLU B 1 244 ? -1.496 -32.75 -7.758 1 94.75 244 GLU B O 1
ATOM 4567 N N . GLN B 1 245 ? -3.307 -33.906 -7.035 1 96.56 245 GLN B N 1
ATOM 4568 C CA . GLN B 1 245 ? -2.996 -33.531 -5.656 1 96.56 245 GLN B CA 1
ATOM 4569 C C . GLN B 1 245 ? -1.861 -34.406 -5.102 1 96.56 245 GLN B C 1
ATOM 4571 O O . GLN B 1 245 ? -1.864 -35.625 -5.27 1 96.56 245 GLN B O 1
ATOM 4576 N N . ILE B 1 246 ? -0.9 -33.781 -4.48 1 97.19 246 ILE B N 1
ATOM 4577 C CA . ILE B 1 246 ? 0.246 -34.531 -3.941 1 97.19 246 ILE B CA 1
ATOM 4578 C C . ILE B 1 246 ? 0.332 -34.312 -2.434 1 97.19 246 ILE B C 1
ATOM 4580 O O . ILE B 1 246 ? -0.411 -33.5 -1.874 1 97.19 246 ILE B O 1
ATOM 4584 N N . ALA B 1 247 ? 1.216 -35.094 -1.809 1 97.44 247 ALA B N 1
ATOM 4585 C CA . ALA B 1 247 ? 1.38 -35 -0.36 1 97.44 247 ALA B CA 1
ATOM 4586 C C . ALA B 1 247 ? 1.979 -33.656 0.049 1 97.44 247 ALA B C 1
ATOM 4588 O O . ALA B 1 247 ? 2.91 -33.156 -0.593 1 97.44 247 ALA B O 1
ATOM 4589 N N . MET B 1 248 ? 1.391 -33.125 1.104 1 97.81 248 MET B N 1
ATOM 4590 C CA . MET B 1 248 ? 1.958 -31.922 1.705 1 97.81 248 MET B CA 1
ATOM 4591 C C . MET B 1 248 ? 3.24 -32.25 2.463 1 97.81 248 MET B C 1
ATOM 4593 O O . MET B 1 248 ? 3.291 -33.219 3.221 1 97.81 248 MET B O 1
ATOM 4597 N N . THR B 1 249 ? 4.297 -31.547 2.213 1 97.94 249 THR B N 1
ATOM 4598 C CA . THR B 1 249 ? 5.559 -31.719 2.924 1 97.94 249 THR B CA 1
ATOM 4599 C C . THR B 1 249 ? 5.816 -30.531 3.857 1 97.94 249 THR B C 1
ATOM 4601 O O . THR B 1 249 ? 5.176 -29.484 3.74 1 97.94 249 THR B O 1
ATOM 4604 N N . ASP B 1 250 ? 6.766 -30.734 4.762 1 98 250 ASP B N 1
ATOM 4605 C CA . ASP B 1 250 ? 7.176 -29.641 5.633 1 98 250 ASP B CA 1
ATOM 4606 C C . ASP B 1 250 ? 7.738 -28.469 4.82 1 98 250 ASP B C 1
ATOM 4608 O O . ASP B 1 250 ? 7.547 -27.312 5.18 1 98 250 ASP B O 1
ATOM 4612 N N . ARG B 1 251 ? 8.414 -28.812 3.744 1 98 251 ARG B N 1
ATOM 4613 C CA . ARG B 1 251 ? 8.992 -27.812 2.859 1 98 251 ARG B CA 1
ATOM 4614 C C . ARG B 1 251 ? 7.91 -26.953 2.225 1 98 251 ARG B C 1
ATOM 4616 O O . ARG B 1 251 ? 7.996 -25.719 2.242 1 98 251 ARG B O 1
ATOM 4623 N N . TYR B 1 252 ? 6.891 -27.578 1.745 1 98.62 252 TYR B N 1
ATOM 4624 C CA . TYR B 1 252 ? 5.773 -26.875 1.136 1 98.62 252 TYR B CA 1
ATOM 4625 C C . TYR B 1 252 ? 5.039 -26.016 2.168 1 98.62 252 TYR B C 1
ATOM 4627 O O . TYR B 1 252 ? 4.688 -24.875 1.896 1 98.62 252 TYR B O 1
ATOM 4635 N N . ARG B 1 253 ? 4.867 -26.578 3.305 1 98.56 253 ARG B N 1
ATOM 4636 C CA . ARG B 1 253 ? 4.203 -25.859 4.383 1 98.56 253 ARG B CA 1
ATOM 4637 C C . ARG B 1 253 ? 4.992 -24.609 4.773 1 98.56 253 ARG B C 1
ATOM 4639 O O . ARG B 1 253 ? 4.414 -23.547 4.98 1 98.56 253 ARG B O 1
ATOM 4646 N N . GLN B 1 254 ? 6.273 -24.766 4.824 1 98.5 254 GLN B N 1
ATOM 4647 C CA . GLN B 1 254 ? 7.125 -23.625 5.16 1 98.5 254 GLN B CA 1
ATOM 4648 C C . GLN B 1 254 ? 6.996 -22.516 4.121 1 98.5 254 GLN B C 1
ATOM 4650 O O . GLN B 1 254 ? 6.945 -21.328 4.473 1 98.5 254 GLN B O 1
ATOM 4655 N N . TRP B 1 255 ? 6.941 -22.875 2.838 1 98.81 255 TRP B N 1
ATOM 4656 C CA . TRP B 1 255 ? 6.797 -21.875 1.776 1 98.81 255 TRP B CA 1
ATOM 4657 C C . TRP B 1 255 ? 5.539 -21.047 1.979 1 98.81 255 TRP B C 1
ATOM 4659 O O . TRP B 1 255 ? 5.609 -19.812 2.059 1 98.81 255 TRP B O 1
ATOM 4669 N N . VAL B 1 256 ? 4.457 -21.75 2.188 1 98.81 256 VAL B N 1
ATOM 4670 C CA . VAL B 1 256 ? 3.174 -21.047 2.195 1 98.81 256 VAL B CA 1
ATOM 4671 C C . VAL B 1 256 ? 2.984 -20.328 3.527 1 98.81 256 VAL B C 1
ATOM 4673 O O . VAL B 1 256 ? 2.408 -19.234 3.574 1 98.81 256 VAL B O 1
ATOM 4676 N N . ASP B 1 257 ? 3.439 -20.875 4.605 1 98.62 257 ASP B N 1
ATOM 4677 C CA . ASP B 1 257 ? 3.332 -20.219 5.906 1 98.62 257 ASP B CA 1
ATOM 4678 C C . ASP B 1 257 ? 4.172 -18.953 5.949 1 98.62 257 ASP B C 1
ATOM 4680 O O . ASP B 1 257 ? 3.766 -17.953 6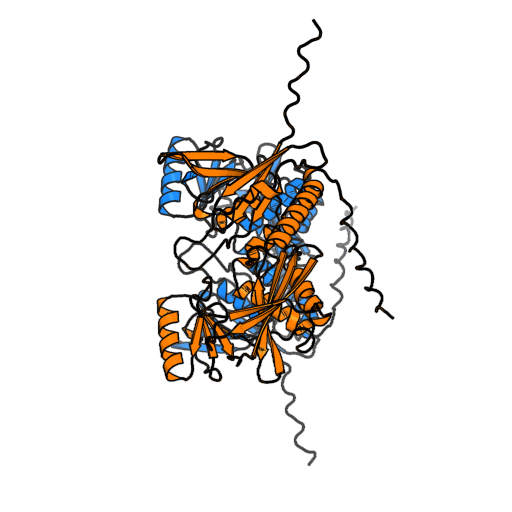.547 1 98.62 257 ASP B O 1
ATOM 4684 N N . SER B 1 258 ? 5.363 -19 5.355 1 98.56 258 SER B N 1
ATOM 4685 C CA . SER B 1 258 ? 6.203 -17.797 5.297 1 98.56 258 SER B CA 1
ATOM 4686 C C . SER B 1 258 ? 5.516 -16.688 4.52 1 98.56 258 SER B C 1
ATOM 4688 O O . SER B 1 258 ? 5.52 -15.531 4.949 1 98.56 258 SER B O 1
ATOM 4690 N N . CYS B 1 259 ? 4.895 -17.047 3.43 1 98.62 259 CYS B N 1
ATOM 4691 C CA . CYS B 1 259 ? 4.168 -16.062 2.631 1 98.62 259 CYS B CA 1
ATOM 4692 C C . CYS B 1 259 ? 2.936 -15.562 3.369 1 98.62 259 CYS B C 1
ATOM 4694 O O . CYS B 1 259 ? 2.576 -14.383 3.262 1 98.62 259 CYS B O 1
ATOM 4696 N N . ALA B 1 260 ? 2.326 -16.391 4.137 1 98.62 260 ALA B N 1
ATOM 4697 C CA . ALA B 1 260 ? 1.075 -16.078 4.82 1 98.62 260 ALA B CA 1
ATOM 4698 C C . ALA B 1 260 ? 1.294 -15.031 5.906 1 98.62 260 ALA B C 1
ATOM 4700 O O . ALA B 1 260 ? 0.341 -14.398 6.371 1 98.62 260 ALA B O 1
ATOM 4701 N N . GLU B 1 261 ? 2.482 -14.805 6.309 1 96.94 261 GLU B N 1
ATOM 4702 C CA . GLU B 1 261 ? 2.779 -13.836 7.355 1 96.94 261 GLU B CA 1
ATOM 4703 C C . GLU B 1 261 ? 2.867 -12.422 6.781 1 96.94 261 GLU B C 1
ATOM 4705 O O . GLU B 1 261 ? 2.85 -11.438 7.531 1 96.94 261 GLU B O 1
ATOM 4710 N N . MET B 1 262 ? 2.916 -12.305 5.508 1 94.88 262 MET B N 1
ATOM 4711 C CA . MET B 1 262 ? 3.092 -11 4.879 1 94.88 262 MET B CA 1
ATOM 4712 C C . MET B 1 262 ? 1.877 -10.109 5.125 1 94.88 262 MET B C 1
ATOM 4714 O O . MET B 1 262 ? 0.746 -10.602 5.168 1 94.88 262 MET B O 1
ATOM 4718 N N . PHE B 1 263 ? 2.098 -8.789 5.219 1 95.12 263 PHE B N 1
ATOM 4719 C CA . PHE B 1 263 ? 1.085 -7.738 5.281 1 95.12 263 PHE B CA 1
ATOM 4720 C C . PHE B 1 263 ? 0.121 -7.988 6.438 1 95.12 263 PHE B C 1
ATOM 4722 O O . PHE B 1 263 ? -1.091 -7.816 6.289 1 95.12 263 PHE B O 1
ATOM 4729 N N . GLY B 1 264 ? 0.647 -8.555 7.504 1 90.25 264 GLY B N 1
ATOM 4730 C CA . GLY B 1 264 ? -0.124 -8.727 8.727 1 90.25 264 GLY B CA 1
ATOM 4731 C C . GLY B 1 264 ? -0.808 -10.078 8.805 1 90.25 264 GLY B C 1
ATOM 4732 O O . GLY B 1 264 ? -1.487 -10.383 9.789 1 90.25 264 GLY B O 1
ATOM 4733 N N . GLY B 1 265 ? -0.687 -10.914 7.777 1 95.19 265 GLY B N 1
ATOM 4734 C CA . GLY B 1 265 ? -1.241 -12.258 7.809 1 95.19 265 GLY B CA 1
ATOM 4735 C C . GLY B 1 265 ? -2.248 -12.516 6.703 1 95.19 265 GLY B C 1
ATOM 4736 O O . GLY B 1 265 ? -3.057 -11.641 6.379 1 95.19 265 GLY B O 1
ATOM 4737 N N . LEU B 1 266 ? -2.195 -13.688 6.145 1 98.38 266 LEU B N 1
ATOM 4738 C CA . LEU B 1 266 ? -3.121 -14.148 5.113 1 98.38 266 LEU B CA 1
ATOM 4739 C C . LEU B 1 266 ? -3.82 -15.438 5.543 1 98.38 266 LEU B C 1
ATOM 4741 O O . LEU B 1 266 ? -3.166 -16.453 5.793 1 98.38 266 LEU B O 1
ATOM 4745 N N . ASP B 1 267 ? -5.105 -15.406 5.586 1 98.38 267 ASP B N 1
ATOM 4746 C CA . ASP B 1 267 ? -5.887 -16.594 5.898 1 98.38 267 ASP B CA 1
ATOM 4747 C C . ASP B 1 267 ? -6.027 -17.5 4.676 1 98.38 267 ASP B C 1
ATOM 4749 O O . ASP B 1 267 ? -6.16 -18.719 4.809 1 98.38 267 ASP B O 1
ATOM 4753 N N . ILE B 1 268 ? -6.082 -16.859 3.545 1 98.56 268 ILE B N 1
ATOM 4754 C CA . ILE B 1 268 ? -6.199 -17.578 2.279 1 98.56 268 ILE B CA 1
ATOM 4755 C C . ILE B 1 268 ? -5.094 -17.125 1.328 1 98.56 268 ILE B C 1
ATOM 4757 O O . ILE B 1 268 ? -4.961 -15.938 1.042 1 98.56 268 ILE B O 1
ATOM 4761 N N . CYS B 1 269 ? -4.281 -18.047 0.893 1 98.69 269 CYS B N 1
ATOM 4762 C CA . CYS B 1 269 ? -3.246 -17.719 -0.082 1 98.69 269 CYS B CA 1
ATOM 4763 C C . CYS B 1 269 ? -2.723 -18.969 -0.765 1 98.69 269 CYS B C 1
ATOM 4765 O O . CYS B 1 269 ? -3.07 -20.094 -0.372 1 98.69 269 CYS B O 1
ATOM 4767 N N . ALA B 1 270 ? -1.99 -18.797 -1.808 1 98.5 270 ALA B N 1
ATOM 4768 C CA . ALA B 1 270 ? -1.358 -19.906 -2.529 1 98.5 270 ALA B CA 1
ATOM 4769 C C . ALA B 1 270 ? 0.014 -19.5 -3.059 1 98.5 270 ALA B C 1
ATOM 4771 O O . ALA B 1 270 ? 0.213 -18.344 -3.471 1 98.5 270 ALA B O 1
ATOM 4772 N N . VAL B 1 271 ? 0.897 -20.438 -2.998 1 98.56 271 VAL B N 1
ATOM 4773 C CA . VAL B 1 271 ? 2.238 -20.25 -3.541 1 98.56 271 VAL B CA 1
ATOM 4774 C C . VAL B 1 271 ? 2.404 -21.078 -4.805 1 98.56 271 VAL B C 1
ATOM 4776 O O . VAL B 1 271 ? 1.993 -22.25 -4.844 1 98.56 271 VAL B O 1
ATOM 4779 N N . LYS B 1 272 ? 2.939 -20.5 -5.824 1 96.56 272 LYS B N 1
ATOM 4780 C CA . LYS B 1 272 ? 3.252 -21.188 -7.074 1 96.56 272 LYS B CA 1
ATOM 4781 C C . LYS B 1 272 ? 4.758 -21.328 -7.254 1 96.56 272 LYS B C 1
ATOM 4783 O O . LYS B 1 272 ? 5.516 -20.391 -7.02 1 96.56 272 LYS B O 1
ATOM 4788 N N . ALA B 1 273 ? 5.117 -22.547 -7.672 1 97.56 273 ALA B N 1
ATOM 4789 C CA . ALA B 1 273 ? 6.52 -22.844 -7.957 1 97.56 273 ALA B CA 1
ATOM 4790 C C . ALA B 1 273 ? 6.652 -23.734 -9.18 1 97.56 273 ALA B C 1
ATOM 4792 O O . ALA B 1 273 ? 5.668 -24.328 -9.633 1 97.56 273 ALA B O 1
ATOM 4793 N N . VAL B 1 274 ? 7.832 -23.703 -9.727 1 96.44 274 VAL B N 1
ATOM 4794 C CA . VAL B 1 274 ? 8.188 -24.594 -10.836 1 96.44 274 VAL B CA 1
ATOM 4795 C C . VAL B 1 274 ? 9.273 -25.562 -10.391 1 96.44 274 VAL B C 1
ATOM 4797 O O . VAL B 1 274 ? 10.281 -25.156 -9.812 1 96.44 274 VAL B O 1
ATOM 4800 N N . HIS B 1 275 ? 8.969 -26.844 -10.602 1 96.94 275 HIS B N 1
ATOM 4801 C CA . HIS B 1 275 ? 10.039 -27.812 -10.5 1 96.94 275 HIS B CA 1
ATOM 4802 C C . HIS B 1 275 ? 10.758 -27.984 -11.828 1 96.94 275 HIS B C 1
ATOM 4804 O O . HIS B 1 275 ? 10.172 -28.469 -12.805 1 96.94 275 HIS B O 1
ATOM 4810 N N . GLY B 1 276 ? 12.016 -27.625 -11.844 1 96.38 276 GLY B N 1
ATOM 4811 C CA . GLY B 1 276 ? 12.781 -27.625 -13.078 1 96.38 276 GLY B CA 1
ATOM 4812 C C . GLY B 1 276 ? 13.289 -29 -13.461 1 96.38 276 GLY B C 1
ATOM 4813 O O . GLY B 1 276 ? 13.43 -29.875 -12.609 1 96.38 276 GLY B O 1
ATOM 4814 N N . LYS B 1 277 ? 13.586 -29.156 -14.711 1 95.81 277 LYS B N 1
ATOM 4815 C CA . LYS B 1 277 ? 14.227 -30.375 -15.188 1 95.81 277 LYS B CA 1
ATOM 4816 C C . LYS B 1 277 ? 15.609 -30.547 -14.562 1 95.81 277 LYS B C 1
ATOM 4818 O O . LYS B 1 277 ? 16.156 -31.656 -14.531 1 95.81 277 LYS B O 1
ATOM 4823 N N . ASP B 1 278 ? 16.156 -29.484 -14.07 1 96.81 278 ASP B N 1
ATOM 4824 C CA . ASP B 1 278 ? 17.438 -29.531 -13.391 1 96.81 278 ASP B CA 1
ATOM 4825 C C . ASP B 1 278 ? 17.297 -30.094 -11.977 1 96.81 278 ASP B C 1
ATOM 4827 O O . ASP B 1 278 ? 18.297 -30.25 -11.266 1 96.81 278 ASP B O 1
ATOM 4831 N N . GLY B 1 279 ? 16.094 -30.281 -11.453 1 96.81 279 GLY B N 1
ATOM 4832 C CA . GLY B 1 279 ? 15.859 -30.891 -10.156 1 96.81 279 GLY B CA 1
ATOM 4833 C C . GLY B 1 279 ? 15.633 -29.875 -9.047 1 96.81 279 GLY B C 1
ATOM 4834 O O . GLY B 1 279 ? 15.367 -30.25 -7.906 1 96.81 279 GLY B O 1
ATOM 4835 N N . ASN B 1 280 ? 15.695 -28.625 -9.43 1 97.62 280 ASN B N 1
ATOM 4836 C CA . ASN B 1 280 ? 15.531 -27.578 -8.43 1 97.62 280 ASN B CA 1
ATOM 4837 C C . ASN B 1 280 ? 14.117 -27 -8.453 1 97.62 280 ASN B C 1
ATOM 4839 O O . ASN B 1 280 ? 13.422 -27.094 -9.469 1 97.62 280 ASN B O 1
ATOM 4843 N N . ASP B 1 281 ? 13.68 -26.484 -7.316 1 98.12 281 ASP B N 1
ATOM 4844 C CA . ASP B 1 281 ? 12.414 -25.781 -7.215 1 98.12 281 ASP B CA 1
ATOM 4845 C C . ASP B 1 281 ? 12.625 -24.266 -7.309 1 98.12 281 ASP B C 1
ATOM 4847 O O . ASP B 1 281 ? 13.633 -23.75 -6.824 1 98.12 281 ASP B O 1
ATOM 4851 N N . TYR B 1 282 ? 11.656 -23.625 -7.938 1 98.19 282 TYR B N 1
ATOM 4852 C CA . TYR B 1 282 ? 11.672 -22.172 -8.078 1 98.19 282 TYR B CA 1
ATOM 4853 C C . TYR B 1 282 ? 10.32 -21.578 -7.719 1 98.19 282 TYR B C 1
ATOM 4855 O O . TYR B 1 282 ? 9.352 -21.719 -8.469 1 98.19 282 TYR B O 1
ATOM 4863 N N . ILE B 1 283 ? 10.234 -20.906 -6.535 1 98.44 283 ILE B N 1
ATOM 4864 C CA . ILE B 1 283 ? 9.016 -20.172 -6.199 1 98.44 283 ILE B CA 1
ATOM 4865 C C . ILE B 1 283 ? 8.875 -18.969 -7.113 1 98.44 283 ILE B C 1
ATOM 4867 O O . ILE B 1 283 ? 9.828 -18.203 -7.297 1 98.44 283 ILE B O 1
ATOM 4871 N N . ILE B 1 284 ? 7.66 -18.734 -7.629 1 95.38 284 ILE B N 1
ATOM 4872 C CA . ILE B 1 284 ? 7.574 -17.672 -8.641 1 95.38 284 ILE B CA 1
ATOM 4873 C C . ILE B 1 284 ? 6.488 -16.672 -8.25 1 95.38 284 ILE B C 1
ATOM 4875 O O . ILE B 1 284 ? 6.461 -15.555 -8.758 1 95.38 284 ILE B O 1
ATOM 4879 N N . GLU B 1 285 ? 5.57 -17.109 -7.391 1 94.94 285 GLU B N 1
ATOM 4880 C CA . GLU B 1 285 ? 4.441 -16.219 -7.133 1 94.94 285 GLU B CA 1
ATOM 4881 C C . GLU B 1 285 ? 3.707 -16.609 -5.859 1 94.94 285 GLU B C 1
ATOM 4883 O O . GLU B 1 285 ? 3.738 -17.781 -5.453 1 94.94 285 GLU B O 1
ATOM 4888 N N . VAL B 1 286 ? 3.154 -15.664 -5.242 1 97.75 286 VAL B N 1
ATOM 4889 C CA . VAL B 1 286 ? 2.168 -15.883 -4.191 1 97.75 286 VAL B CA 1
ATOM 4890 C C . VAL B 1 286 ? 0.872 -15.148 -4.535 1 97.75 286 VAL B C 1
ATOM 4892 O O . VAL B 1 286 ? 0.903 -14.023 -5.043 1 97.75 286 VAL B O 1
ATOM 4895 N N . MET B 1 287 ? -0.198 -15.805 -4.332 1 96.12 287 MET B N 1
ATOM 4896 C CA . MET B 1 287 ? -1.521 -15.227 -4.562 1 96.12 287 MET B CA 1
ATOM 4897 C C . MET B 1 287 ? -2.295 -15.102 -3.254 1 96.12 287 MET B C 1
ATOM 4899 O O . MET B 1 287 ? -2.168 -15.953 -2.369 1 96.12 287 MET B O 1
ATOM 4903 N N . ASP B 1 288 ? -3.033 -14.062 -3.184 1 96.69 288 ASP B N 1
ATOM 4904 C CA . ASP B 1 288 ? -3.881 -13.891 -2.008 1 96.69 288 ASP B CA 1
ATOM 4905 C C . ASP B 1 288 ? -5.215 -14.609 -2.176 1 96.69 288 ASP B C 1
ATOM 4907 O O . ASP B 1 288 ? -5.27 -15.695 -2.764 1 96.69 288 ASP B O 1
ATOM 4911 N N . SER B 1 289 ? -6.309 -14.133 -1.557 1 96.5 289 SER B N 1
ATOM 4912 C CA . SER B 1 289 ? -7.598 -14.812 -1.502 1 96.5 289 SER B CA 1
ATOM 4913 C C . SER B 1 289 ? -8.227 -14.922 -2.889 1 96.5 289 SER B C 1
ATOM 4915 O O . SER B 1 289 ? -9.195 -15.656 -3.084 1 96.5 289 SER B O 1
ATOM 4917 N N . SER B 1 290 ? -7.68 -14.25 -3.887 1 93.44 290 SER B N 1
ATOM 4918 C CA . SER B 1 290 ? -8.195 -14.328 -5.25 1 93.44 290 SER B CA 1
ATOM 4919 C C . SER B 1 290 ? -7.691 -15.586 -5.957 1 93.44 290 SER B C 1
ATOM 4921 O O . SER B 1 290 ? -8.039 -15.836 -7.109 1 93.44 290 SER B O 1
ATOM 4923 N N . MET B 1 291 ? -6.922 -16.375 -5.32 1 93.56 291 MET B N 1
ATOM 4924 C CA . MET B 1 291 ? -6.398 -17.594 -5.918 1 93.56 291 MET B CA 1
ATOM 4925 C C . MET B 1 291 ? -7.527 -18.469 -6.457 1 93.56 291 MET B C 1
ATOM 4927 O O . MET B 1 291 ? -8.594 -18.562 -5.84 1 93.56 291 MET B O 1
ATOM 4931 N N . PRO B 1 292 ? -7.355 -18.984 -7.645 1 91.12 292 PRO B N 1
ATOM 4932 C CA . PRO B 1 292 ? -8.352 -19.938 -8.133 1 91.12 292 PRO B CA 1
ATOM 4933 C C . PRO B 1 292 ? -8.359 -21.25 -7.34 1 91.12 292 PRO B C 1
ATOM 4935 O O . PRO B 1 292 ? -7.305 -21.688 -6.875 1 91.12 292 PRO B O 1
ATOM 4938 N N . LEU B 1 293 ? -9.523 -21.734 -7.145 1 93.19 293 LEU B N 1
ATOM 4939 C CA . LEU B 1 293 ? -9.633 -23.078 -6.59 1 93.19 293 LEU B CA 1
ATOM 4940 C C . LEU B 1 293 ? -9.523 -24.125 -7.688 1 93.19 293 LEU B C 1
ATOM 4942 O O . LEU B 1 293 ? -10.141 -24 -8.742 1 93.19 293 LEU B O 1
ATOM 4946 N N . ILE B 1 294 ? -8.688 -25.109 -7.469 1 91.5 294 ILE B N 1
ATOM 4947 C CA . ILE B 1 294 ? -8.406 -26.047 -8.539 1 91.5 294 ILE B CA 1
ATOM 4948 C C . ILE B 1 294 ? -8.516 -27.484 -8.016 1 91.5 294 ILE B C 1
ATOM 4950 O O . ILE B 1 294 ? -8.562 -27.703 -6.805 1 91.5 294 ILE B O 1
ATOM 4954 N N . GLY B 1 295 ? -8.672 -28.359 -9.008 1 88.88 295 GLY B N 1
ATOM 4955 C CA . GLY B 1 295 ? -8.609 -29.766 -8.688 1 88.88 295 GLY B CA 1
ATOM 4956 C C . GLY B 1 295 ? -9.961 -30.359 -8.328 1 88.88 295 GLY B C 1
ATOM 4957 O O . GLY B 1 295 ? -10.992 -29.703 -8.508 1 88.88 295 GLY B O 1
ATOM 4958 N N . GLU B 1 296 ? -9.906 -31.562 -7.777 1 91.25 296 GLU B N 1
ATOM 4959 C CA . GLU B 1 296 ? -11.117 -32.344 -7.559 1 91.25 296 GLU B CA 1
ATOM 4960 C C . GLU B 1 296 ? -11.797 -31.969 -6.25 1 91.25 296 GLU B C 1
ATOM 4962 O O . GLU B 1 296 ? -12.969 -32.281 -6.039 1 91.25 296 GLU B O 1
ATOM 4967 N N . HIS B 1 297 ? -11.133 -31.188 -5.457 1 93.69 297 HIS B N 1
ATOM 4968 C CA . HIS B 1 297 ? -11.688 -30.891 -4.141 1 93.69 297 HIS B CA 1
ATOM 4969 C C . HIS B 1 297 ? -12.141 -29.438 -4.039 1 93.69 297 HIS B C 1
ATOM 4971 O O . HIS B 1 297 ? -12.148 -28.859 -2.951 1 93.69 297 HIS B O 1
ATOM 4977 N N . VAL B 1 298 ? -12.531 -28.859 -5.117 1 94 298 VAL B N 1
ATOM 4978 C CA . VAL B 1 298 ? -12.945 -27.453 -5.176 1 94 298 VAL B CA 1
ATOM 4979 C C . VAL B 1 298 ? -14.148 -27.234 -4.266 1 94 298 VAL B C 1
ATOM 4981 O O . VAL B 1 298 ? -14.227 -26.219 -3.562 1 94 298 VAL B O 1
ATOM 4984 N N . GLU B 1 299 ? -15.094 -28.203 -4.266 1 93.12 299 GLU B N 1
ATOM 4985 C CA . GLU B 1 299 ? -16.281 -28.078 -3.43 1 93.12 299 GLU B CA 1
ATOM 4986 C C . GLU B 1 299 ? -15.914 -28.078 -1.947 1 93.12 299 GLU B C 1
ATOM 4988 O O . GLU B 1 299 ? -16.469 -27.297 -1.165 1 93.12 299 GLU B O 1
ATOM 4993 N N . GLU B 1 300 ? -15 -28.938 -1.612 1 95.19 300 GLU B N 1
ATOM 4994 C CA . GLU B 1 300 ? -14.508 -28.953 -0.24 1 95.19 300 GLU B CA 1
ATOM 4995 C C . GLU B 1 300 ? -13.836 -27.641 0.127 1 95.19 300 GLU B C 1
ATOM 4997 O O . GLU B 1 300 ? -14.023 -27.125 1.229 1 95.19 300 GLU B O 1
ATOM 5002 N N . ASP B 1 301 ? -13.07 -27.125 -0.772 1 96.12 301 ASP B N 1
ATOM 5003 C CA . ASP B 1 301 ? -12.375 -25.859 -0.537 1 96.12 301 ASP B CA 1
ATOM 5004 C C . ASP B 1 301 ? -13.375 -24.719 -0.33 1 96.12 301 ASP B C 1
ATOM 5006 O O . ASP B 1 301 ? -13.172 -23.859 0.527 1 96.12 301 ASP B O 1
ATOM 5010 N N . LYS B 1 302 ? -14.422 -24.719 -1.086 1 94.12 302 LYS B N 1
ATOM 5011 C CA . LYS B 1 302 ? -15.469 -23.719 -0.924 1 94.12 302 LYS B CA 1
ATOM 5012 C C . LYS B 1 302 ? -16.109 -23.797 0.46 1 94.12 302 LYS B C 1
ATOM 5014 O O . LYS B 1 302 ? -16.391 -22.781 1.08 1 94.12 302 LYS B O 1
ATOM 5019 N N . GLN B 1 303 ? -16.281 -25.016 0.916 1 94.25 303 GLN B N 1
ATOM 5020 C CA . GLN B 1 303 ? -16.828 -25.203 2.25 1 94.25 303 GLN B CA 1
ATOM 5021 C C . GLN B 1 303 ? -15.875 -24.719 3.326 1 94.25 303 GLN B C 1
ATOM 5023 O O . GLN B 1 303 ? -16.297 -24.109 4.309 1 94.25 303 GLN B O 1
ATOM 5028 N N . LEU B 1 304 ? -14.625 -24.984 3.113 1 96.44 304 LEU B N 1
ATOM 5029 C CA . LEU B 1 304 ? -13.617 -24.516 4.059 1 96.44 304 LEU B CA 1
ATOM 5030 C C . LEU B 1 304 ? -13.609 -23 4.137 1 96.44 304 LEU B C 1
ATOM 5032 O O . LEU B 1 304 ? -13.5 -22.422 5.227 1 96.44 304 LEU B O 1
ATOM 5036 N N . ILE B 1 305 ? -13.727 -22.359 3.027 1 96.25 305 ILE B N 1
ATOM 5037 C CA . ILE B 1 305 ? -13.758 -20.906 2.984 1 96.25 305 ILE B CA 1
ATOM 5038 C C . ILE B 1 305 ? -14.992 -20.391 3.723 1 96.25 305 ILE B C 1
ATOM 5040 O O . ILE B 1 305 ? -14.906 -19.438 4.504 1 96.25 305 ILE B O 1
ATOM 5044 N N . ALA B 1 306 ? -16.109 -21.016 3.477 1 94.62 306 ALA B N 1
ATOM 5045 C CA . ALA B 1 306 ? -17.344 -20.609 4.148 1 94.62 306 ALA B CA 1
ATOM 5046 C C . ALA B 1 306 ? -17.203 -20.719 5.664 1 94.62 306 ALA B C 1
ATOM 5048 O O . ALA B 1 306 ? -17.594 -19.812 6.395 1 94.62 306 ALA B O 1
ATOM 5049 N N . GLU B 1 307 ? -16.641 -21.797 6.078 1 94.94 307 GLU B N 1
ATOM 5050 C CA . GLU B 1 307 ? -16.438 -22 7.512 1 94.94 307 GLU B CA 1
ATOM 5051 C C . GLU B 1 307 ? -15.484 -20.969 8.086 1 94.94 307 GLU B C 1
ATOM 5053 O O . GLU B 1 307 ? -15.711 -20.438 9.18 1 94.94 307 GLU B O 1
ATOM 5058 N N . LEU B 1 308 ? -14.453 -20.734 7.371 1 96.56 308 LEU B N 1
ATOM 5059 C CA . LEU B 1 308 ? -13.484 -19.734 7.785 1 96.56 308 LEU B CA 1
ATOM 5060 C C . LEU B 1 308 ? -14.141 -18.375 7.926 1 96.56 308 LEU B C 1
ATOM 5062 O O . LEU B 1 308 ? -13.891 -17.656 8.898 1 96.56 308 LEU B O 1
ATOM 5066 N N . VAL B 1 309 ? -14.961 -18 6.992 1 96.31 309 VAL B N 1
ATOM 5067 C CA . VAL B 1 309 ? -15.664 -16.734 6.988 1 96.31 309 VAL B CA 1
ATOM 5068 C C . VAL B 1 309 ? -16.594 -16.641 8.195 1 96.31 309 VAL B C 1
ATOM 5070 O O . VAL B 1 309 ? -16.594 -15.648 8.922 1 96.31 309 VAL B O 1
ATOM 5073 N N . LEU B 1 310 ? -17.312 -17.688 8.469 1 94.94 310 LEU B N 1
ATOM 5074 C CA . LEU B 1 310 ? -18.25 -17.719 9.594 1 94.94 310 LEU B CA 1
ATOM 5075 C C . LEU B 1 310 ? -17.516 -17.531 10.914 1 94.94 310 LEU B C 1
ATOM 5077 O O . LEU B 1 310 ? -17.938 -16.75 11.766 1 94.94 310 LEU B O 1
ATOM 5081 N N . ASN B 1 311 ? -16.453 -18.234 11.008 1 95.44 311 ASN B N 1
ATOM 5082 C CA . ASN B 1 311 ? -15.672 -18.141 12.234 1 95.44 311 ASN B CA 1
ATOM 5083 C C . ASN B 1 311 ? -15.109 -16.734 12.438 1 95.44 311 ASN B C 1
ATOM 5085 O O . ASN B 1 311 ? -15.156 -16.203 13.547 1 95.44 311 ASN B O 1
ATOM 5089 N N . LYS B 1 312 ? -14.609 -16.172 11.383 1 96.88 312 LYS B N 1
ATOM 5090 C CA . LYS B 1 312 ? -14.031 -14.836 11.477 1 96.88 312 LYS B CA 1
ATOM 5091 C C . LYS B 1 312 ? -15.109 -13.797 11.766 1 96.88 312 LYS B C 1
ATOM 5093 O O . LYS B 1 312 ? -14.898 -12.875 12.555 1 96.88 312 LYS B O 1
ATOM 5098 N N . MET B 1 313 ? -16.219 -13.93 11.125 1 96.31 313 MET B N 1
ATOM 5099 C CA . MET B 1 313 ? -17.344 -13.039 11.391 1 96.31 313 MET B CA 1
ATOM 5100 C C . MET B 1 313 ? -17.75 -13.086 12.859 1 96.31 313 MET B C 1
ATOM 5102 O O . MET B 1 313 ? -17.938 -12.047 13.492 1 96.31 313 MET B O 1
ATOM 5106 N N . ALA B 1 314 ? -17.891 -14.305 13.367 1 95.38 314 ALA B N 1
ATOM 5107 C CA . ALA B 1 314 ? -18.25 -14.461 14.766 1 95.38 314 ALA B CA 1
ATOM 5108 C C . ALA B 1 314 ? -17.234 -13.805 15.688 1 95.38 314 ALA B C 1
ATOM 5110 O O . ALA B 1 314 ? -17.594 -13.148 16.656 1 95.38 314 ALA B O 1
ATOM 5111 N N . GLN B 1 315 ? -16.031 -13.961 15.359 1 95.62 315 GLN B N 1
ATOM 5112 C CA . GLN B 1 315 ? -14.953 -13.422 16.172 1 95.62 315 GLN B CA 1
ATOM 5113 C C . GLN B 1 315 ? -14.953 -11.891 16.141 1 95.62 315 GLN B C 1
ATOM 5115 O O . GLN B 1 315 ? -14.945 -11.25 17.203 1 95.62 315 GLN B O 1
ATOM 5120 N N . VAL B 1 316 ? -15.078 -11.297 14.977 1 95.75 316 VAL B N 1
ATOM 5121 C CA . VAL B 1 316 ? -14.828 -9.859 14.852 1 95.75 316 VAL B CA 1
ATOM 5122 C C . VAL B 1 316 ? -16.109 -9.086 15.133 1 95.75 316 VAL B C 1
ATOM 5124 O O . VAL B 1 316 ? -16.062 -7.949 15.609 1 95.75 316 VAL B O 1
ATOM 5127 N N . LEU B 1 317 ? -17.25 -9.688 14.805 1 95 317 LEU B N 1
ATOM 5128 C CA . LEU B 1 317 ? -18.516 -8.953 14.945 1 95 317 LEU B CA 1
ATOM 5129 C C . LEU B 1 317 ? -19.141 -9.211 16.312 1 95 317 LEU B C 1
ATOM 5131 O O . LEU B 1 317 ? -19.875 -8.359 16.844 1 95 317 LEU B O 1
ATOM 5135 N N . LEU B 1 318 ? -18.828 -10.445 16.875 1 93.06 318 LEU B N 1
ATOM 5136 C CA . LEU B 1 318 ? -19.547 -10.812 18.094 1 93.06 318 LEU B CA 1
ATOM 5137 C C . LEU B 1 318 ? -18.578 -11.078 19.234 1 93.06 318 LEU B C 1
ATOM 5139 O O . LEU B 1 318 ? -18.984 -11.234 20.375 1 93.06 318 LEU B O 1
ATOM 5143 N N . GLY B 1 319 ? -17.266 -11.164 18.969 1 91.44 319 GLY B N 1
ATOM 5144 C CA . GLY B 1 319 ? -16.266 -11.422 20 1 91.44 319 GLY B CA 1
ATOM 5145 C C . GLY B 1 319 ? -16.234 -12.875 20.438 1 91.44 319 GLY B C 1
ATOM 5146 O O . GLY B 1 319 ? -15.797 -13.188 21.547 1 91.44 319 GLY B O 1
ATOM 5147 N N . VAL B 1 320 ? -16.781 -13.734 19.656 1 85.31 320 VAL B N 1
ATOM 5148 C CA . VAL B 1 320 ? -16.828 -15.156 19.984 1 85.31 320 VAL B CA 1
ATOM 5149 C C . VAL B 1 320 ? -15.719 -15.898 19.266 1 85.31 320 VAL B C 1
ATOM 5151 O O . VAL B 1 320 ? -15.422 -15.609 18.109 1 85.31 320 VAL B O 1
ATOM 5154 N N . SER B 1 321 ? -14.789 -16.484 20.016 1 75.12 321 SER B N 1
ATOM 5155 C CA . SER B 1 321 ? -13.75 -17.281 19.375 1 75.12 321 SER B CA 1
ATOM 5156 C C . SER B 1 321 ? -14.148 -18.75 19.312 1 75.12 321 SER B C 1
ATOM 5158 O O . SER B 1 321 ? -14.578 -19.344 20.312 1 75.12 321 SER B O 1
ATOM 5160 N N . THR B 1 322 ? -14.68 -19.234 18.234 1 62.81 322 THR B N 1
ATOM 5161 C CA . THR B 1 322 ? -14.992 -20.641 18.125 1 62.81 322 THR B CA 1
ATOM 5162 C C . THR B 1 322 ? -13.719 -21.484 18 1 62.81 322 THR B C 1
ATOM 5164 O O . THR B 1 322 ? -12.805 -21.125 17.266 1 62.81 322 THR B O 1
ATOM 5167 N N . PRO B 1 323 ? -13.484 -22.391 18.906 1 54.31 323 PRO B N 1
ATOM 5168 C CA . PRO B 1 323 ? -12.328 -23.281 18.781 1 54.31 323 PRO B CA 1
ATOM 5169 C C . PRO B 1 323 ? -12.227 -23.938 17.406 1 54.31 323 PRO B C 1
ATOM 5171 O O . PRO B 1 323 ? -13.25 -24.203 16.766 1 54.31 323 PRO B O 1
ATOM 5174 N N . GLN B 1 324 ? -11.352 -23.516 16.594 1 50.91 324 GLN B N 1
ATOM 5175 C CA . GLN B 1 324 ? -11.156 -24.203 15.312 1 50.91 324 GLN B CA 1
ATOM 5176 C C . GLN B 1 324 ? -11.188 -25.719 15.492 1 50.91 324 GLN B C 1
ATOM 5178 O O . GLN B 1 324 ? -10.664 -26.25 16.484 1 50.91 324 GLN B O 1
ATOM 5183 N N . PRO B 1 325 ? -12.039 -26.406 14.852 1 43.41 325 PRO B N 1
ATOM 5184 C CA . PRO B 1 325 ? -12 -27.875 15 1 43.41 325 PRO B CA 1
ATOM 5185 C C . PRO B 1 325 ? -10.586 -28.438 14.883 1 43.41 325 PRO B C 1
ATOM 5187 O O . PRO B 1 325 ? -9.773 -27.938 14.094 1 43.41 325 PRO B O 1
ATOM 5190 N N . SER B 1 326 ? -9.977 -28.969 16.031 1 38.47 326 SER B N 1
ATOM 5191 C CA . SER B 1 326 ? -8.719 -29.703 16 1 38.47 326 SER B CA 1
ATOM 5192 C C . SER B 1 326 ? -8.641 -30.594 14.758 1 38.47 326 SER B C 1
ATOM 5194 O O . SER B 1 326 ? -9.664 -31.062 14.266 1 38.47 326 SER B O 1
ATOM 5196 N N . SER B 1 327 ? -7.594 -30.516 13.984 1 38.84 327 SER B N 1
ATOM 5197 C CA . SER B 1 327 ? -7.281 -31.438 12.898 1 38.84 327 SER B CA 1
ATOM 5198 C C . SER B 1 327 ? -7.75 -32.844 13.211 1 38.84 327 SER B C 1
ATOM 5200 O O . SER B 1 327 ? -7.508 -33.375 14.305 1 38.84 327 SER B O 1
ATOM 5202 N N . VAL B 1 328 ? -8.781 -33.344 12.641 1 32.22 328 VAL B N 1
ATOM 5203 C CA . VAL B 1 328 ? -9.078 -34.75 12.758 1 32.22 328 VAL B CA 1
ATOM 5204 C C . VAL B 1 328 ? -7.797 -35.562 12.602 1 32.22 328 VAL B C 1
ATOM 5206 O O . VAL B 1 328 ? -7.09 -35.438 11.602 1 32.22 328 VAL B O 1
ATOM 5209 N N . LYS B 1 329 ? -7.074 -35.969 13.664 1 36.38 329 LYS B N 1
ATOM 5210 C CA . LYS B 1 329 ? -6.059 -37.031 13.57 1 36.38 329 LYS B CA 1
ATOM 5211 C C . LYS B 1 329 ? -6.547 -38.188 12.727 1 36.38 329 LYS B C 1
ATOM 5213 O O . LYS B 1 329 ? -7.52 -38.875 13.078 1 36.38 329 LYS B O 1
ATOM 5218 N N . VAL B 1 330 ? -6.402 -37.969 11.289 1 34.62 330 VAL B N 1
ATOM 5219 C CA . VAL B 1 330 ? -6.617 -39.125 10.414 1 34.62 330 VAL B CA 1
ATOM 5220 C C . VAL B 1 330 ? -6 -40.375 11.047 1 34.62 330 VAL B C 1
ATOM 5222 O O . VAL B 1 330 ? -4.832 -40.375 11.438 1 34.62 330 VAL B O 1
ATOM 5225 N N . ARG B 1 331 ? -6.766 -41.25 11.633 1 36.59 331 ARG B N 1
ATOM 5226 C CA . ARG B 1 331 ? -6.375 -42.531 12.164 1 36.59 331 ARG B CA 1
ATOM 5227 C C . ARG B 1 331 ? -5.531 -43.312 11.156 1 36.59 331 ARG B C 1
ATOM 5229 O O . ARG B 1 331 ? -5.859 -43.344 9.969 1 36.59 331 ARG B O 1
ATOM 5236 N N . PRO B 1 332 ? -4.211 -43.531 11.422 1 38.69 332 PRO B N 1
ATOM 5237 C CA . PRO B 1 332 ? -3.402 -44.406 10.562 1 38.69 332 PRO B CA 1
ATOM 5238 C C . PRO B 1 332 ? -4.141 -45.656 10.148 1 38.69 332 PRO B C 1
ATOM 5240 O O . PRO B 1 332 ? -4.793 -46.312 10.977 1 38.69 332 PRO B O 1
ATOM 5243 N N . GLU B 1 333 ? -4.77 -45.625 9.008 1 33.28 333 GLU B N 1
ATOM 5244 C CA . GLU B 1 333 ? -5.375 -46.875 8.508 1 33.28 333 GLU B CA 1
ATOM 5245 C C . GLU B 1 333 ? -4.504 -48.062 8.836 1 33.28 333 GLU B C 1
ATOM 5247 O O . GLU B 1 333 ? -3.299 -48.062 8.57 1 33.28 333 GLU B O 1
ATOM 5252 N N . VAL B 1 334 ? -4.77 -48.875 9.82 1 38.78 334 VAL B N 1
ATOM 5253 C CA . VAL B 1 334 ? -4.199 -50.156 10.273 1 38.78 334 VAL B CA 1
ATOM 5254 C C . VAL B 1 334 ? -3.932 -51.062 9.062 1 38.78 334 VAL B C 1
ATOM 5256 O O . VAL B 1 334 ? -4.785 -51.188 8.188 1 38.78 334 VAL B O 1
ATOM 5259 N N . SER B 1 335 ? -2.67 -51.188 8.609 1 35.69 335 SER B N 1
ATOM 5260 C CA . SER B 1 335 ? -2.197 -52.188 7.637 1 35.69 335 SER B CA 1
ATOM 5261 C C . SER B 1 335 ? -2.906 -53.5 7.809 1 35.69 335 SER B C 1
ATOM 5263 O O . SER B 1 335 ? -2.99 -54.031 8.922 1 35.69 335 SER B O 1
ATOM 5265 N N . PRO B 1 336 ? -3.922 -53.781 6.957 1 39.03 336 PRO B N 1
ATOM 5266 C CA . PRO B 1 336 ? -4.441 -55.156 7.109 1 39.03 336 PRO B CA 1
ATOM 5267 C C . PRO B 1 336 ? -3.332 -56.188 7.277 1 39.03 336 PRO B C 1
ATOM 5269 O O . PRO B 1 336 ? -2.221 -56 6.777 1 39.03 336 PRO B O 1
ATOM 5272 N N . LYS B 1 337 ? -3.404 -57.219 8.234 1 34.09 337 LYS B N 1
ATOM 5273 C CA . LYS B 1 337 ? -2.566 -58.406 8.297 1 34.09 337 LYS B CA 1
ATOM 5274 C C . LYS B 1 337 ? -2.619 -59.188 6.984 1 34.09 337 LYS B C 1
ATOM 5276 O O . LYS B 1 337 ? -3.693 -59.375 6.402 1 34.09 337 LYS B O 1
#

Nearest PDB structures (foldseek):
  1pk8-assembly1_A  TM=9.865E-01  e=4.183E-51  Rattus norvegicus
  2p0a-assembly1_A  TM=9.820E-01  e=1.720E-51  Homo sapiens
  1i7l-assembly1_A  TM=9.807E-01  e=1.633E-50  Rattus norvegicus
  1pk8-assembly1_D  TM=9.853E-01  e=1.095E-48  Rattus norvegicus
  1pk8-assembly1_B  TM=9.856E-01  e=1.494E-46  Rattus norvegicus

Secondary structure (DSSP, 8-state):
-----------EEEEEEE-SS----GGGGTT-EETTTEEEEEEEE-GGGEEEEEETTTEEEEEEEEEETTEEEEEEE--SEEEE-S-SB-SSTT-B-HHHHHHHHHTT--EES-HHHHHHTT-HHHHHHHHHHHHHHH-TTTS-BPP-EEESSGGGTTSPPPSSEEEEES--STTTTEEEE-SHHHHHHHHHHHHHHT--EEEEE---EEEEEEEEEETTEEEEEEEEESS--SSTTSS-EEEEEE---HHHHHHHHHHHTGGG--SEEEEEEEEETTS-EEEEEEE-TTPPP-STTHHHHHHHHHHHHHHHHIIIII-------------------/-----------EEEEEEE-SS----GGGGTT-EETTTEEEEEEEE-GGGEEEEEETTTEEEEEEEEEETTEEEEEEE--SEEEE-S-SB-SSTT-B-HHHHHHHHHTT--EES-HHHHHHTT-HHHHHHHHHHHHHHH-TTTS-BPP-EEESSGGGTTSPPPSSEEEEES--STTTTEEEE-SHHHHHHHHHHHHHHT--EEEEE---EEEEEEEEEETTEEEEEEEEESS--SSTTSS-EEEEEE---HHHHHHHHHHHTGGG--SEEEEEEEEETTS-EEEEEEE-TTPPP-STTHHHHHHHHHHHHHHHHIIIII-------------------

pLDDT: mean 88.36, std 15.94, range [28.59, 98.81]

Radius of gyration: 27.63 Å; Cα contacts (8 Å, |Δi|>4): 1302; chains: 2; bounding box: 114×96×76 Å

Sequence (674 aa):
PPPPGGLNELKLKNLTFMNFPFCSRAKYFRGKKLNGEYEIRVEQAEFSEINLASNVNSGCTVDAQVNKGGTKAVRSFKPDFVLIRQHAYSMIPGEDFRNLVIGLHFGGVPSINSLYSIYNFCSKPWVFSQMIKLYHSLGPEKFPLNEQAFYPNHTQMVTSPSFPVVVKMGHAHAGMGKIKIENQQDFQDIISVVALAGTYATTEPYVQSKYDIRIQKIGSNYKAYMRTSISGNWKANTGSAMLEQIAMTDRYRQWVDSCAEMFGGLDICAVKAVHGKDGNDYIIEVMDSSMPLIGEHVEEDKQLIAELVLNKMAQVLLGVSTPQPSSVKVRPEVSPKPPPPGGLNELKLKNLTFMNFPFCSRAKYFRGKKLNGEYEIRVEQAEFSEINLASNVNSGCTVDAQVNKGGTKAVRSFKPDFVLIRQHAYSMIPGEDFRNLVIGLHFGGVPSINSLYSIYNFCSKPWVFSQMIKLYHSLGPEKFPLNEQAFYPNHTQMVTSPSFPVVVKMGHAHAGMGKIKIENQQDFQDIISVVALAGTYATTEPYVQSKYDIRIQKIGSNYKAYMRTSISGNWKANTGSAMLEQIAMTDRYRQWVDSCAEMFGGLDICAVKAVHGKDGNDYIIEVMDSSMPLIGEHVEEDKQLIAELVLNKMAQVLLGVSTPQPSSVKVRPEVSPK

Organism: Takifugu rubripes (NCBI:txid31033)

InterPro domains:
  IPR001359 Synapsin [PR01368] (24-33)
  IPR001359 Synapsin [PR01368] (39-51)
  IPR001359 Synapsin [PR01368] (75-86)
  IPR001359 Synapsin [PR01368] (215-227)
  IPR001359 Synapsin [PR01368] (229-245)
  IPR001359 Synapsin [PR01368] (248-269)
  IPR013815 ATP-grasp fold, subdomain 1 [G3DSA:3.30.1490.20] (147-206)
  IPR016185 Pre-ATP-grasp domain superfamily [SSF52440] (15-112)
  IPR019735 Synapsin, conserved site [PS00416] (170-180)
  IPR020897 Synapsin, pre-ATP-grasp domain [PF02078] (26-111)
  IPR020898 Synapsin, ATP-binding domain [PF02750] (113-315)

Foldseek 3Di:
DPPPPPPPPQQEAEEEEAAPDCPPLVVLCPPPAQVVRHHYHYHYAYLLFKDWAADQPPAIKIWGWDDDPNDTDIDIDGHQEYEYQDQQDFLPPPRHNLVVLVRNVRRVRAYAVGSLVSNQVNFFVSLVVVLVVVCVVVHCVLAVAFDKDKFFALVPLPDDDDPQKWKAWGGDPDCPRIDTDGDDVVSVVVSVVRHVSVGMMMMTYQFAFQWKKKWKAAQPDIWIKTKGAPPSDSRRSDHDIDIDTDDDDPSSVSNVQSSQPPSNGHNIKMWMWGQGPVRDIHTYGMGGSNDDQDDDCSVVVSSSNSVVRSQVSSCPVPVDHDPDPPPPPPPPPPPDD/DPPPPPPPPQQEAEEEEAAPDDPPLVVLCPPPAQVVRHHYDYHYAYLLFKDWAADQPQAIKIWGWDDDPNDTDIDIDGHQEYEYQDQQDFLPPPSHNLVVLVRNVRRVRAYAVGSLVSNQVNFFVSLVVVLVVVCVVVHCVLAVAFDKDKFFALVPLPDDDDPQKWKAWGGDPDCPRIDTRGDDVVSVVVSVVRHVSVGMMMMTYQFAFQWKKKWKAAQPDIWIKTKGAPPSDSRRSDHDIDIDTDDDDPSSVSNVQSSQPPSNGHNIKMWMWGQGPVRDIHTYGMGGSNDDQDDDCSVVSSSSNSVVRSQVSSCPVPVDHDPDPDPPPPPPPPPDD